Protein 3TIW (pdb70)

B-factor: mean 33.07, std 17.8, range [11.91, 163.48]

InterPro domains:
  IPR003338 CDC48, N-terminal subdomain [PF02359] (25-106)
  IPR003338 CDC48, N-terminal subdomain [SM01073] (25-108)
  IPR003593 AAA+ ATPase domain [SM00382] (237-373)
  IPR003593 AAA+ ATPase domain [SM00382] (510-649)
  IPR003959 ATPase, AAA-type, core [PF00004] (241-370)
  IPR003959 ATPase, AAA-type, core [PF00004] (514-647)
  IPR003960 ATPase, AAA-type, conserved site [PS00674] (341-359)
  IPR003960 ATPase, AAA-type, conserved site [PS00674] (617-635)
  IPR004201 CDC48, domain 2 [PF02933] (126-190)
  IPR004201 CDC48, domain 2 [SM01072] (125-191)
  IPR005938 AAA ATPase, CDC48 family [TIGR01243] (26-763)
  IPR009010 Aspartate decarboxylase-like domain superfamily [SSF50692] (22-105)
  IPR027417 P-loop containing nucleoside triphosphate hydrolase [G3DSA:3.40.50.300] (206-370)
  IPR027417 P-loop containing nucleoside triphosphate hydrolase [G3DSA:3.40.50.300] (464-647)
  IPR027417 P-loop containing nucleoside triphosphate hydrolase [SSF52540] (200-462)
  IPR027417 P-loop containing nucleoside triphosphate hydrolase [SSF52540] (472-761)
  IPR029067 CDC48 domain 2-like superfamily [SSF54585] (107-198)
  IPR041569 AAA ATPase, AAA+ lid domain [PF17862] (393-434)
  IPR041569 AAA ATPase, AAA+ lid domain [PF17862] (669-708)
  IPR050168 AAA ATPase domain-containing protein [PTHR23077] (38-764)

Organism: Homo sapiens (NCBI:txid9606)

Nearest PDB structures (foldseek):
  3tiw-assembly1_A  TM=1.006E+00  e=3.315E-35  Homo sapiens
  8kg2-assembly1_D  TM=9.849E-01  e=6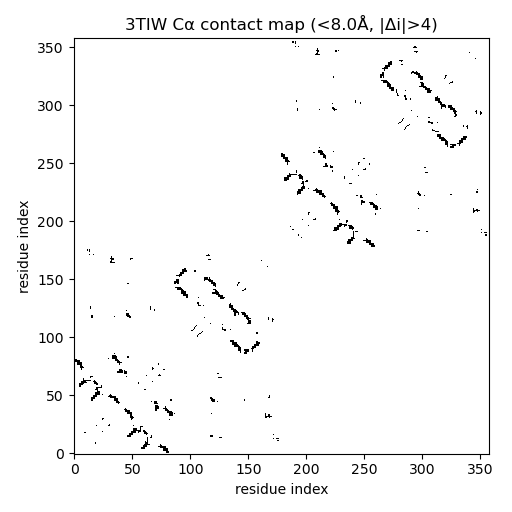.626E-31  Homo sapiens
  8hrz-assembly1_L  TM=9.846E-01  e=3.194E-30  Homo sapiens
  8fct-assembly1_F  TM=9.786E-01  e=3.097E-29  Homo sapiens
  7r7t-assembly1_D  TM=9.667E-01  e=1.053E-28  Homo sapiens

Secondary structure (DSSP, 8-state):
---EEEEEE-SS--TTEEEE-HHHHHHHT--TT-EEEEE-STT-EEEEEEEE-TTS-TTEEEE-HHHHHHTT--TT-EEEEEE-TTPEEPSEEEEEE------HIIIIIHHHHTTT--EEETT-EEEEE-SSSEEEEEEEEEESSSEEE--TTPEEE---/--EEEEE--S---TTEEEE-HHHHHHHT--TT-EEEEE-STT-EEEEEEEE-TTS-TTEEE--HHHHHHTT--TT-EEEEEE-TT--B-SEEEEEE-TT----IIIIIIHHHHTTT-EEEETT-EEEEEETTEEEEEEEEEEESSSEEEE-TTPEEEES--/---HHHHHHHHHHHHHT-/---HHHHHHHHHHHHHTT-

Foldseek 3Di:
DFAKAFEDAAPDQQQAEKEAAVVLCVVQVHDFQFWKWKAAPPRFIWIHTYDYDNVHDRRHMHHHPQVCVRRVHDGGDMMGIHTDRPAAAWQEWEKEWPPVDDDCCVWWVCVSQPQVQGKGFQQRWDWTDGDPRITIMHTHPTVVPGMHTHHPNYHYDYDD/DDDVVVVVVVVVVVVVVD/DAKAFEDADPDQQQAEKEAAPVLCVVQVHDFQFWKWKAAPPRFIWIHTYDYDNVHDHRHMHHHPQNCVSRVHDGGGMMHIHTDPVAEAWQEWEKEWDPVFDDDCCVWWVCVSQPQVQGKGFQQRWDWTDGDPTIIIMHTHPIVVPGMHGHDPNYYYHYDDD/DDDPVVVVVVVVVVVVVPD

Sequence (358 aa):
RPNRLIVDEEAINEDNSVVSLSQPKMDELQLFRGDTVLLKGKKRREAVCIVLSDDDTCSDEKIRMNRVVRNNLRVRLGDVVISIQPCPDVKYGKRIHVLPIDDTGNLFEVYLKPYFLEAYRPIRKGDIFLVRGGMRAVEFKVVETDPSPYCIVAPDTVIHCCEGVTLRRRMLAAAAERRRLQKPNRLIVDEEAINEDNSVVSLSQPKMDELQLFRGDTVLLKGKKRREAVCIVLSDDDTCSDEKKIRMNRVVRNNLRVRLGDVISIQPCPDVKYGKRIHVLPIDDTTGNLFEVYLKPYFLEAYRPIRKGDIFLVRGGMRAVEFKVVETDPSPYCIVAPDTVIHCEGEVTLRRRMLAAAAERRLQKQ

GO terms:
  GO:0036503 ERAD pathway (P, IDA)
  GO:0005789 endoplasmic reticulum membrane (C, IDA)
  GO:0043161 proteasome-mediated ubiquitin-dependent protein catabolic process (P, IDA)
  GO:0016887 ATP hydrolysis activity (F, IDA)
  GO:0036435 K48-linked polyubiquitin modification-dependent protein binding (F, IDA)
  GO:0140455 cytoplasm protein quality control (P, IDA)
  GO:1901224 positive regulation of non-canonical NF-kappaB signal transduction (P, IDA)
  GO:0120186 negative regulation of protein localization to chromatin (P, IDA)
  GO:0140036 ubiquitin-modified protein reader activity (F, IDA)
  GO:0019079 viral genome replication (P, IMP)
  GO:0048471 perinuclear region of cytoplasm (C, IDA)
  GO:0005783 endoplasmic reticulum (C, IDA)
  GO:0035800 deubiquitinase activator activity (F, IDA)
  GO:0036513 Derlin-1 retrotranslocation complex (C, IDA)
  GO:1903006 positive regulation of protein K63-linked deubiquitination (P, IDA)
  GO:0005829 cytosol (C, TAS)
  GO:0034098 VCP-NPL4-UFD1 AAA ATPase complex (C, TAS)
  GO:0036503 ERAD pathway (P, IMP)
  GO:0010918 positive regulation of mitochondrial membrane potential (P, IMP)
  GO:1903715 regulation of aerobic respiration (P, IMP)

Solvent-accessible surface area: 19552 Å² total; per-residue (Å²): 138,85,69,145,2,53,1,26,94,16,149,46,109,13,21,6,6,0,14,0,4,75,77,30,2,91,118,25,140,5,110,84,0,34,11,0,18,0,80,25,95,162,167,44,45,5,4,4,2,0,9,50,23,142,91,10,53,69,98,62,0,45,0,1,157,22,4,19,83,8,0,76,9,193,84,49,35,64,3,14,3,71,77,5,116,82,4,114,94,2,135,102,0,27,0,48,39,56,147,162,181,61,78,49,80,92,59,12,0,93,74,28,13,111,89,6,34,15,6,8,53,86,16,15,64,8,53,4,172,23,46,205,170,37,25,72,0,76,0,48,46,3,53,31,73,44,38,0,0,4,8,81,110,17,92,36,87,19,116,98,200,133,91,68,50,124,62,4,0,35,1,1,54,134,66,92,138,210,146,57,130,3,52,1,33,93,13,134,20,91,13,21,5,8,0,12,0,4,86,76,26,2,94,111,24,149,4,114,53,1,34,6,0,17,0,81,23,95,154,227,57,42,5,6,3,0,0,12,57,26,147,79,8,56,67,101,75,0,45,0,1,160,20,3,21,82,9,0,97,9,188,87,42,36,58,0,7,4,76,81,6,110,79,2,119,101,7,120,144,4,48,0,57,30,40,144,132,59,92,52,46,21,77,101,48,0,0,84,78,24,11,110,91,5,28,17,5,8,52,85,17,14,53,8,46,6,178,21,55,192,142,38,10,56,0,89,1,42,79,6,45,28,72,42,33,0,0,4,9,79,132,18,97,33,97,22,73,49,163,204,84,90,70,44,120,65,0,0,32,3,0,50,127,50,71,98,170,132

Structure (mmCIF, N/CA/C/O backbone):
data_3TIW
#
_entry.id   3TIW
#
_cell.length_a   70.240
_cell.length_b   70.240
_cell.length_c   74.820
_cell.angle_alpha   90.000
_cell.angle_beta   90.000
_cell.angle_gamma   120.000
#
_symmetry.space_group_name_H-M   'P 32'
#
loop_
_entity.id
_entity.type
_entity.pdbx_description
1 polymer 'Transitional endoplasmic reticulum ATPase'
2 polymer 'E3 ubiquitin-protein ligase AMFR'
3 non-polymer 'CHLORIDE ION'
4 water water
#
loop_
_atom_site.group_PDB
_atom_site.id
_atom_site.type_symbol
_atom_site.label_atom_id
_atom_site.label_alt_id
_atom_site.label_comp_id
_atom_site.label_asym_id
_atom_site.label_entity_id
_atom_site.label_seq_id
_atom_site.pdbx_PDB_ins_code
_atom_site.Cartn_x
_atom_site.Cartn_y
_atom_site.Cartn_z
_atom_site.occupancy
_atom_site.B_iso_or_equiv
_atom_site.auth_seq_id
_atom_site.auth_comp_id
_atom_site.auth_asym_id
_atom_site.auth_atom_id
_atom_site.pdbx_PDB_model_num
ATOM 1 N N . ARG A 1 22 ? 15.729 -31.450 -0.534 1.00 77.29 22 ARG A N 1
ATOM 2 C CA . ARG A 1 22 ? 16.533 -30.364 0.025 1.00 85.79 22 ARG A CA 1
ATOM 3 C C . ARG A 1 22 ? 16.625 -29.174 -0.943 1.00 88.05 22 ARG A C 1
ATOM 4 O O . ARG A 1 22 ? 16.286 -29.305 -2.123 1.00 83.69 22 ARG A O 1
ATOM 6 N N . PRO A 1 23 ? 17.083 -28.008 -0.447 1.00 86.27 23 PRO A N 1
ATOM 7 C CA . PRO A 1 23 ? 17.135 -26.794 -1.272 1.00 80.92 23 PRO A CA 1
ATOM 8 C C . PRO A 1 23 ? 18.141 -26.945 -2.401 1.00 69.87 23 PRO A C 1
ATOM 9 O O . PRO A 1 23 ? 18.934 -27.881 -2.373 1.00 75.07 23 PRO A O 1
ATOM 13 N N . ASN A 1 24 ? 18.119 -26.041 -3.373 1.00 46.51 24 ASN A N 1
ATOM 14 C CA . ASN A 1 24 ? 19.069 -26.115 -4.473 1.00 33.11 24 ASN A CA 1
ATOM 15 C C . ASN A 1 24 ? 20.281 -25.228 -4.260 1.00 27.16 24 ASN A C 1
ATOM 16 O O . ASN A 1 24 ? 20.153 -24.011 -4.168 1.00 33.65 24 ASN A O 1
ATOM 21 N N . ARG A 1 25 ? 21.462 -25.836 -4.207 1.00 22.85 25 ARG A N 1
ATOM 22 C CA . ARG A 1 25 ? 22.648 -25.122 -3.733 1.00 24.17 25 ARG A CA 1
ATOM 23 C C . ARG A 1 25 ? 23.764 -24.939 -4.761 1.00 22.72 25 ARG A C 1
ATOM 24 O O . ARG A 1 25 ? 23.997 -25.803 -5.604 1.00 21.77 25 ARG A O 1
ATOM 32 N N . LEU A 1 26 ? 24.434 -23.789 -4.675 1.00 23.21 26 LEU A N 1
ATOM 33 C CA . LEU A 1 26 ? 25.465 -23.381 -5.627 1.00 23.73 26 LEU A CA 1
ATOM 34 C C . LEU A 1 26 ? 26.617 -22.679 -4.919 1.00 19.19 26 LEU A C 1
ATOM 35 O O . LEU A 1 26 ? 26.449 -22.154 -3.825 1.00 20.63 26 LEU A O 1
ATOM 40 N N . ILE A 1 27 ? 27.790 -22.690 -5.543 1.00 19.05 27 ILE A N 1
ATOM 41 C CA . ILE A 1 27 ? 28.983 -22.061 -4.972 1.00 23.83 27 ILE A CA 1
ATOM 42 C C . ILE A 1 27 ? 29.113 -20.629 -5.469 1.00 16.24 27 ILE A C 1
ATOM 43 O O . ILE A 1 27 ? 29.073 -20.381 -6.668 1.00 17.87 27 ILE A O 1
ATOM 48 N N . VAL A 1 28 ? 29.265 -19.695 -4.542 1.00 17.57 28 VAL A N 1
ATOM 49 C CA . VAL A 1 28 ? 29.418 -18.281 -4.878 1.00 17.25 28 VAL A CA 1
ATOM 50 C C . VAL A 1 28 ? 30.681 -18.026 -5.692 1.00 21.93 28 VAL A C 1
ATOM 51 O O . VAL A 1 28 ? 31.788 -18.344 -5.259 1.00 22.75 28 VAL A O 1
ATOM 55 N N . ASP A 1 29 ? 30.508 -17.452 -6.874 1.00 19.42 29 ASP A N 1
ATOM 56 C CA . ASP A 1 29 ? 31.629 -17.081 -7.720 1.00 21.78 29 ASP A CA 1
ATOM 57 C C . ASP A 1 29 ? 31.536 -15.588 -8.002 1.00 18.25 29 ASP A C 1
ATOM 58 O O . ASP A 1 29 ? 30.516 -14.954 -7.748 1.00 19.25 29 ASP A O 1
ATOM 63 N N . GLU A 1 30 ? 32.614 -15.032 -8.530 1.00 22.22 30 GLU A N 1
ATOM 64 C CA A GLU A 1 30 ? 32.701 -13.603 -8.806 0.56 22.12 30 GLU A CA 1
ATOM 65 C CA B GLU A 1 30 ? 32.684 -13.600 -8.802 0.44 21.98 30 GLU A CA 1
ATOM 66 C C . GLU A 1 30 ? 32.000 -13.244 -10.121 1.00 23.07 30 GLU A C 1
ATOM 67 O O . GLU A 1 30 ? 32.030 -14.014 -11.078 1.00 28.70 30 GLU A O 1
ATOM 78 N N . ALA A 1 31 ? 31.364 -12.078 -10.167 1.00 28.69 31 ALA A N 1
ATOM 79 C CA . ALA A 1 31 ? 30.725 -11.616 -11.393 1.00 22.13 31 ALA A CA 1
ATOM 80 C C . ALA A 1 31 ? 31.680 -10.745 -12.188 1.00 26.02 31 ALA A C 1
ATOM 81 O O . ALA A 1 31 ? 32.436 -9.957 -11.626 1.00 31.41 31 ALA A O 1
ATOM 83 N N . ILE A 1 32 ? 31.650 -10.897 -13.505 1.00 26.97 32 ILE A N 1
ATOM 84 C CA . ILE A 1 32 ? 32.399 -10.021 -14.392 1.00 24.13 32 ILE A CA 1
ATOM 85 C C . ILE A 1 32 ? 31.453 -8.950 -14.940 1.00 26.84 32 ILE A C 1
ATOM 86 O O . ILE A 1 32 ? 31.868 -7.844 -15.259 1.00 38.34 32 ILE A O 1
ATOM 91 N N . ASN A 1 33 ? 30.173 -9.295 -15.026 1.00 28.97 33 ASN A N 1
ATOM 92 C CA . ASN A 1 33 ? 29.103 -8.318 -15.186 1.00 30.22 33 ASN A CA 1
ATOM 93 C C . ASN A 1 33 ? 28.742 -7.734 -13.824 1.00 28.00 33 ASN A C 1
ATOM 94 O O . ASN A 1 33 ? 28.329 -8.456 -12.913 1.00 30.42 33 ASN A O 1
ATOM 99 N N . GLU A 1 34 ? 28.902 -6.425 -13.680 1.00 27.30 34 GLU A N 1
ATOM 100 C CA . GLU A 1 34 ? 28.668 -5.776 -12.397 1.00 36.89 34 GLU A CA 1
ATOM 101 C C . GLU A 1 34 ? 27.276 -5.150 -12.265 1.00 41.61 34 GLU A C 1
ATOM 102 O O . GLU A 1 34 ? 27.143 -3.985 -11.882 1.00 50.65 34 GLU A O 1
ATOM 108 N N . ASP A 1 35 ? 26.243 -5.935 -12.567 1.00 30.55 35 ASP A N 1
ATOM 109 C CA . ASP A 1 35 ? 24.860 -5.489 -12.406 1.00 18.50 35 ASP A CA 1
ATOM 110 C C . ASP A 1 35 ? 24.334 -5.943 -11.053 1.00 17.66 35 ASP A C 1
ATOM 111 O O . ASP A 1 35 ? 24.403 -7.132 -10.721 1.00 17.47 35 ASP A O 1
ATOM 116 N N . ASN A 1 36 ? 23.799 -5.006 -10.275 1.00 18.03 36 ASN A N 1
ATOM 117 C CA . ASN A 1 36 ? 23.314 -5.318 -8.932 1.00 18.88 36 ASN A CA 1
ATOM 118 C C . ASN A 1 36 ? 22.151 -6.314 -8.906 1.00 23.39 36 ASN A C 1
ATOM 119 O O . ASN A 1 36 ? 21.957 -7.035 -7.925 1.00 20.81 36 ASN A O 1
ATOM 124 N N . SER A 1 37 ? 21.387 -6.347 -9.993 1.00 18.88 37 SER A N 1
ATOM 125 C CA . SER A 1 37 ? 20.123 -7.067 -10.038 1.00 19.82 37 SER A CA 1
ATOM 126 C C . SER A 1 37 ? 20.192 -8.480 -10.633 1.00 16.26 37 SER A C 1
ATOM 127 O O . SER A 1 37 ? 19.196 -9.200 -10.640 1.00 26.17 37 SER A O 1
ATOM 130 N N . VAL A 1 38 ? 21.358 -8.872 -11.123 1.00 16.11 38 VAL A N 1
ATOM 131 C CA . VAL A 1 38 ? 21.482 -10.109 -11.860 1.00 15.02 38 VAL A CA 1
ATOM 132 C C . VAL A 1 38 ? 22.414 -11.110 -11.188 1.00 17.76 38 VAL A C 1
ATOM 133 O O . VAL A 1 38 ? 23.456 -10.734 -10.651 1.00 19.95 38 VAL A O 1
ATOM 137 N N . VAL A 1 39 ? 22.018 -12.380 -11.218 1.00 19.39 39 VAL A N 1
ATOM 138 C CA . VAL A 1 39 ? 22.932 -13.479 -10.947 1.00 15.54 39 VAL A CA 1
ATOM 139 C C . VAL A 1 39 ? 23.012 -14.371 -12.191 1.00 15.43 39 VAL A C 1
ATOM 140 O O . VAL A 1 39 ? 22.060 -14.452 -12.965 1.00 15.69 39 VAL A O 1
ATOM 144 N N . SER A 1 40 ? 24.157 -15.007 -12.405 1.00 16.50 40 SER A N 1
ATOM 145 C CA . SER A 1 40 ? 24.345 -15.831 -13.593 1.00 16.38 40 SER A CA 1
ATOM 146 C C . SER A 1 40 ? 24.547 -17.284 -13.218 1.00 15.50 40 SER A C 1
ATOM 147 O O . SER A 1 40 ? 25.241 -17.594 -12.249 1.00 19.44 40 SER A O 1
ATOM 150 N N . LEU A 1 41 ? 23.922 -18.169 -13.989 1.00 20.79 41 LEU A N 1
ATOM 151 C CA . LEU A 1 41 ? 24.132 -19.602 -13.866 1.00 18.53 41 LEU A CA 1
ATOM 152 C C . LEU A 1 41 ? 24.522 -20.149 -15.225 1.00 19.76 41 LEU A C 1
ATOM 153 O O . LEU A 1 41 ? 24.370 -19.478 -16.241 1.00 19.80 41 LEU A O 1
ATOM 158 N N . SER A 1 42 ? 25.000 -21.386 -15.242 1.00 22.09 42 SER A N 1
ATOM 159 C CA . SER A 1 42 ? 25.253 -22.080 -16.493 1.00 23.12 42 SER A CA 1
ATOM 160 C C . SER A 1 42 ? 23.920 -22.509 -17.080 1.00 25.13 42 SER A C 1
ATOM 161 O O . SER A 1 42 ? 22.992 -22.826 -16.344 1.00 21.36 42 SER A O 1
ATOM 164 N N . GLN A 1 43 ? 23.813 -22.527 -18.403 1.00 27.35 43 GLN A N 1
ATOM 165 C CA . GLN A 1 43 ? 22.562 -22.947 -19.013 1.00 24.81 43 GLN A CA 1
ATOM 166 C C . GLN A 1 43 ? 22.173 -24.369 -18.592 1.00 26.63 43 GLN A C 1
ATOM 167 O O . GLN A 1 43 ? 21.000 -24.630 -18.336 1.00 26.68 43 GLN A O 1
ATOM 173 N N . PRO A 1 44 ? 23.151 -25.298 -18.525 1.00 35.35 44 PRO A N 1
ATOM 174 C CA . PRO A 1 44 ? 22.826 -26.643 -18.029 1.00 33.45 44 PRO A CA 1
ATOM 175 C C . PRO A 1 44 ? 22.198 -26.631 -16.632 1.00 27.68 44 PRO A C 1
ATOM 176 O O . PRO A 1 44 ? 21.229 -27.347 -16.405 1.00 24.54 44 PRO A O 1
ATOM 180 N N . LYS A 1 45 ? 22.729 -25.826 -15.718 1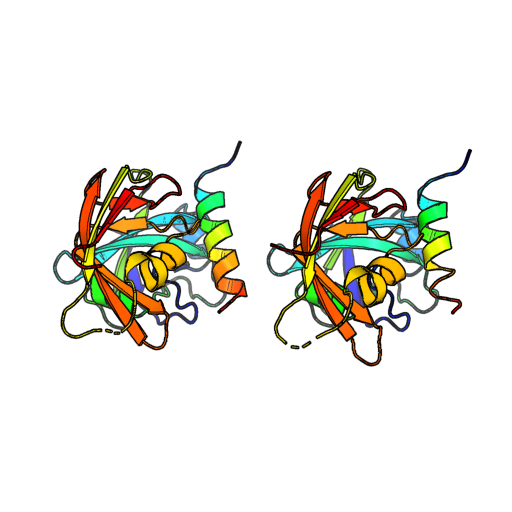.00 26.31 45 LYS A N 1
ATOM 181 C CA . LYS A 1 45 ? 22.152 -25.727 -14.378 1.00 25.88 45 LYS A CA 1
ATOM 182 C C . LYS A 1 45 ? 20.753 -25.107 -14.405 1.00 25.99 45 LYS A C 1
ATOM 183 O O . LYS A 1 45 ? 19.887 -25.479 -13.619 1.00 23.78 45 LYS A O 1
ATOM 189 N N . MET A 1 46 ? 20.534 -24.168 -15.317 1.00 22.96 46 MET A N 1
ATOM 190 C CA . MET A 1 46 ? 19.224 -23.550 -15.448 1.00 22.29 46 MET A CA 1
ATOM 191 C C . MET A 1 46 ? 18.209 -24.572 -15.922 1.00 22.41 46 MET A C 1
ATOM 192 O O . MET A 1 46 ? 17.126 -24.666 -15.368 1.00 26.33 46 MET A O 1
ATOM 197 N N . ASP A 1 47 ? 18.580 -25.350 -16.932 1.00 26.18 47 ASP A N 1
ATOM 198 C CA . ASP A 1 47 ? 17.735 -26.429 -17.429 1.00 26.17 47 ASP A CA 1
ATOM 199 C C . ASP A 1 47 ? 17.313 -27.325 -16.275 1.00 23.38 47 ASP A C 1
ATOM 200 O O . ASP A 1 47 ? 16.128 -27.592 -16.066 1.00 23.58 47 ASP A O 1
ATOM 205 N N . GLU A 1 48 ? 18.305 -27.786 -15.527 1.00 29.48 48 GLU A N 1
ATOM 206 C CA . GLU A 1 48 ? 18.079 -28.680 -14.405 1.00 34.19 48 GLU A CA 1
ATOM 207 C C . GLU A 1 48 ? 17.105 -28.076 -13.418 1.00 31.00 48 GLU A C 1
ATOM 208 O O . GLU A 1 48 ? 16.204 -28.750 -12.945 1.00 31.99 48 GLU A O 1
ATOM 214 N N . LEU A 1 49 ? 17.299 -26.802 -13.106 1.00 28.03 49 LEU A N 1
ATOM 215 C CA . LEU A 1 49 ? 16.503 -26.138 -12.086 1.00 20.87 49 LEU A CA 1
ATOM 216 C C . LEU A 1 49 ? 15.215 -25.586 -12.657 1.00 21.81 49 LEU A C 1
ATOM 217 O O . LEU A 1 49 ? 14.396 -25.031 -11.930 1.00 25.59 49 LEU A O 1
ATOM 222 N N . GLN A 1 50 ? 15.044 -25.735 -13.963 1.00 29.87 50 GLN A N 1
ATOM 223 C CA . GLN A 1 50 ? 13.868 -25.209 -14.638 1.00 36.27 50 GLN A CA 1
ATOM 224 C C . GLN A 1 50 ? 13.708 -23.723 -14.382 1.00 29.36 50 GLN A C 1
ATOM 225 O O . GLN A 1 50 ? 12.618 -23.252 -14.048 1.00 28.05 50 GLN A O 1
ATOM 231 N N . LEU A 1 51 ? 14.817 -23.001 -14.516 1.00 27.59 51 LEU A N 1
ATOM 232 C CA . LEU A 1 51 ? 14.831 -21.549 -14.455 1.00 20.27 51 LEU A CA 1
ATOM 233 C C . LEU A 1 51 ? 15.012 -21.044 -15.864 1.00 22.24 51 LEU A C 1
ATOM 234 O O . LEU A 1 51 ? 15.656 -21.703 -16.673 1.00 22.89 51 LEU A O 1
ATOM 239 N N . PHE A 1 52 ? 14.437 -19.884 -16.165 1.00 30.77 52 PHE A N 1
ATOM 240 C CA . PHE A 1 52 ? 14.537 -19.312 -17.504 1.00 27.87 52 PHE A CA 1
ATOM 241 C C . PHE A 1 52 ? 14.971 -17.849 -17.474 1.00 20.79 52 PHE A C 1
ATOM 242 O O . PHE A 1 52 ? 14.829 -17.169 -16.458 1.00 16.33 52 PHE A O 1
ATOM 250 N N . ARG A 1 53 ? 15.494 -17.368 -18.595 1.00 19.10 53 ARG A N 1
ATOM 251 C CA . ARG A 1 53 ? 16.033 -16.016 -18.633 1.00 28.96 53 ARG A CA 1
ATOM 252 C C . ARG A 1 53 ? 15.013 -15.001 -18.144 1.00 20.53 53 ARG A C 1
ATOM 253 O O . ARG A 1 53 ? 13.887 -14.953 -18.633 1.00 22.82 53 ARG A O 1
ATOM 261 N N . GLY A 1 54 ? 15.416 -14.217 -17.149 1.00 18.36 54 GLY A N 1
ATOM 262 C CA . GLY A 1 54 ? 14.582 -13.166 -16.602 1.00 20.87 54 GLY A CA 1
ATOM 263 C C . GLY A 1 54 ? 13.788 -13.566 -15.377 1.00 12.64 54 GLY A C 1
ATOM 264 O O . GLY A 1 54 ? 13.175 -12.724 -14.742 1.00 18.13 54 GLY A O 1
ATOM 265 N N . ASP A 1 55 ? 13.787 -14.856 -15.059 1.00 18.17 55 ASP A N 1
ATOM 266 C CA . ASP A 1 55 ? 13.061 -15.354 -13.898 1.00 19.33 55 ASP A CA 1
ATOM 267 C C . ASP A 1 55 ? 13.576 -14.680 -12.643 1.00 13.28 55 ASP A C 1
ATOM 268 O O . ASP A 1 55 ? 14.783 -14.533 -12.460 1.00 15.54 55 ASP A O 1
ATOM 273 N N . THR A 1 56 ? 12.673 -14.271 -11.765 1.00 18.26 56 THR A N 1
ATOM 274 C CA . THR A 1 56 ? 13.096 -13.779 -10.467 1.00 18.30 56 THR A CA 1
ATOM 275 C C . THR A 1 56 ? 13.359 -14.979 -9.575 1.00 15.78 56 THR A C 1
ATOM 276 O O . THR A 1 56 ? 12.599 -15.952 -9.582 1.00 17.94 56 THR A O 1
ATOM 280 N N . VAL A 1 57 ? 14.457 -14.915 -8.832 1.00 19.88 57 VAL A N 1
ATOM 281 C CA . VAL A 1 57 ? 14.850 -15.989 -7.934 1.00 20.96 57 VAL A CA 1
ATOM 282 C C . VAL A 1 57 ? 15.093 -15.438 -6.534 1.00 18.28 57 VAL A C 1
ATOM 283 O O . VAL A 1 57 ? 15.515 -14.295 -6.364 1.00 15.51 57 VAL A O 1
ATOM 287 N N . LEU A 1 58 ? 14.796 -16.257 -5.536 1.00 21.18 58 LEU A N 1
ATOM 288 C CA . LEU A 1 58 ? 15.056 -15.923 -4.151 1.00 20.99 58 LEU A CA 1
ATOM 289 C C . LEU A 1 58 ? 16.333 -16.636 -3.729 1.00 23.93 58 LEU A C 1
ATOM 290 O O . LEU A 1 58 ? 16.435 -17.863 -3.797 1.00 23.62 58 LEU A O 1
ATOM 295 N N . LEU A 1 59 ? 17.315 -15.862 -3.303 1.00 19.60 59 LEU A N 1
ATOM 296 C CA . LEU A 1 59 ? 18.579 -16.424 -2.888 1.00 16.62 59 LEU A CA 1
ATOM 297 C C . LEU A 1 59 ? 18.639 -16.372 -1.387 1.00 15.71 59 LEU A C 1
ATOM 298 O O . LEU A 1 59 ? 18.192 -15.404 -0.786 1.00 18.43 59 LEU A O 1
ATOM 303 N N . LYS A 1 60 ? 19.185 -17.418 -0.780 1.00 25.08 60 LYS A N 1
ATOM 304 C CA . LYS A 1 60 ? 19.353 -17.447 0.670 1.00 25.45 60 LYS A CA 1
ATOM 305 C C . LYS A 1 60 ? 20.809 -17.619 1.070 1.00 18.74 60 LYS A C 1
ATOM 306 O O . LYS A 1 60 ? 21.496 -18.524 0.602 1.00 19.13 60 LYS A O 1
ATOM 312 N N . GLY A 1 61 ? 21.281 -16.717 1.916 1.00 21.25 61 GLY A N 1
ATOM 313 C CA . GLY A 1 61 ? 22.655 -16.751 2.370 1.00 20.19 61 GLY A CA 1
ATOM 314 C C . GLY A 1 61 ? 22.768 -17.068 3.847 1.00 27.90 61 GLY A C 1
ATOM 315 O O . GLY A 1 61 ? 22.088 -17.961 4.357 1.00 26.69 61 GLY A O 1
ATOM 316 N N . LYS A 1 62 ? 23.635 -16.330 4.533 1.00 22.80 62 LYS A N 1
ATOM 317 C CA . LYS A 1 62 ? 23.886 -16.539 5.953 1.00 31.61 62 LYS A CA 1
ATOM 318 C C . LYS A 1 62 ? 23.138 -15.495 6.772 1.00 34.67 62 LYS A C 1
ATOM 319 O O . LYS A 1 62 ? 22.747 -14.455 6.246 1.00 34.00 62 LYS A O 1
ATOM 325 N N . LYS A 1 63 ? 22.942 -15.772 8.058 1.00 39.08 63 LYS A N 1
ATOM 326 C CA . LYS A 1 63 ? 22.292 -14.822 8.956 1.00 40.24 63 LYS A CA 1
ATOM 327 C C . LYS A 1 63 ? 20.864 -14.541 8.512 1.00 40.30 63 LYS A C 1
ATOM 328 O O . LYS A 1 63 ? 20.384 -13.405 8.585 1.00 40.00 63 LYS A O 1
ATOM 334 N N . ARG A 1 64 ? 20.200 -15.597 8.050 1.00 38.18 64 ARG A N 1
ATOM 335 C CA . ARG A 1 64 ? 18.833 -15.526 7.542 1.00 35.80 64 ARG A CA 1
ATOM 336 C C . ARG A 1 64 ? 18.618 -14.373 6.552 1.00 35.23 64 ARG A C 1
ATOM 337 O O . ARG A 1 64 ? 17.530 -13.815 6.454 1.00 39.56 64 ARG A O 1
ATOM 345 N N . ARG A 1 65 ? 19.671 -14.039 5.813 1.00 29.89 65 ARG A N 1
ATOM 346 C CA . ARG A 1 65 ? 19.598 -13.012 4.785 1.00 24.05 65 ARG A CA 1
ATOM 347 C C . ARG A 1 65 ? 19.051 -13.595 3.495 1.00 21.97 65 ARG A C 1
ATOM 348 O O . ARG A 1 65 ? 19.314 -14.753 3.172 1.00 23.19 65 ARG A O 1
ATOM 356 N N . GLU A 1 66 ? 18.290 -12.782 2.768 1.00 27.13 66 GLU A N 1
ATOM 357 C CA . GLU A 1 66 ? 17.729 -13.162 1.477 1.00 24.47 66 GLU A CA 1
ATOM 358 C C . GLU A 1 66 ? 18.016 -12.070 0.465 1.00 20.90 66 GLU A C 1
ATOM 359 O O . GLU A 1 66 ? 18.223 -10.916 0.825 1.00 24.50 66 GLU A O 1
ATOM 365 N N . ALA A 1 67 ? 18.011 -12.435 -0.806 1.00 22.12 67 ALA A N 1
ATOM 366 C CA . ALA A 1 67 ? 18.115 -11.458 -1.882 1.00 17.45 67 ALA A CA 1
ATOM 367 C C . ALA A 1 67 ? 17.221 -11.915 -3.011 1.00 16.90 67 ALA A C 1
ATOM 368 O O . ALA A 1 67 ? 16.990 -13.107 -3.171 1.00 22.69 67 ALA A O 1
ATOM 370 N N . VAL A 1 68 ? 16.698 -10.971 -3.785 1.00 20.42 68 VAL A N 1
ATOM 371 C CA . VAL A 1 68 ? 15.901 -11.315 -4.954 1.00 15.74 68 VAL A CA 1
ATOM 372 C C . VAL A 1 68 ? 16.540 -10.749 -6.210 1.00 16.82 68 VAL A C 1
ATOM 373 O O . VAL A 1 68 ? 16.781 -9.548 -6.302 1.00 18.50 68 VAL A O 1
ATOM 377 N N . CYS A 1 69 ? 16.823 -11.620 -7.170 1.00 19.55 69 CYS A N 1
ATOM 378 C CA . CYS A 1 69 ? 17.510 -11.209 -8.384 1.00 23.20 69 CYS A CA 1
ATOM 379 C C . CYS A 1 69 ? 16.890 -11.833 -9.620 1.00 15.98 69 CYS A C 1
ATOM 380 O O . CYS A 1 69 ? 16.088 -12.752 -9.536 1.00 19.67 69 CYS A O 1
ATOM 383 N N . ILE A 1 70 ? 17.289 -11.311 -10.769 1.00 18.36 70 ILE A N 1
ATOM 384 C CA . ILE A 1 70 ? 16.947 -11.875 -12.055 1.00 19.81 70 ILE A CA 1
ATOM 385 C C . ILE A 1 70 ? 18.025 -12.899 -12.364 1.00 17.99 70 ILE A C 1
ATOM 386 O O . ILE A 1 70 ? 19.185 -12.694 -12.014 1.00 15.73 70 ILE A O 1
ATOM 391 N N . VAL A 1 71 ? 17.655 -14.007 -12.997 1.00 16.37 71 VAL A N 1
ATOM 392 C CA . VAL A 1 71 ? 18.648 -14.990 -13.395 1.00 17.83 71 VAL A CA 1
ATOM 393 C C . VAL A 1 71 ? 18.941 -14.919 -14.903 1.00 17.88 71 VAL A C 1
ATOM 394 O O . VAL A 1 71 ? 18.030 -14.793 -15.716 1.00 14.25 71 VAL A O 1
ATOM 398 N N . LEU A 1 72 ? 20.223 -14.946 -15.266 1.00 20.54 72 LEU A N 1
ATOM 399 C CA . LEU A 1 72 ? 20.620 -15.066 -16.674 1.00 18.34 72 LEU A CA 1
ATOM 400 C C . LEU A 1 72 ? 21.660 -16.167 -16.877 1.00 15.92 72 LEU A C 1
ATOM 401 O O . LEU A 1 72 ? 22.471 -16.439 -16.004 1.00 16.68 72 LEU A O 1
ATOM 406 N N . SER A 1 73 ? 21.632 -16.799 -18.042 1.00 19.80 73 SER A N 1
ATOM 407 C CA . SER A 1 73 ? 22.627 -17.815 -18.357 1.00 15.99 73 SER A CA 1
ATOM 408 C C . SER A 1 73 ? 23.963 -17.157 -18.623 1.00 21.58 73 SER A C 1
ATOM 409 O O . SER A 1 73 ? 24.039 -15.987 -19.003 1.00 23.13 73 SER A O 1
ATOM 412 N N . ASP A 1 74 ? 25.017 -17.928 -18.424 1.00 21.68 74 ASP A N 1
ATOM 413 C CA . ASP A 1 74 ? 26.371 -17.432 -18.531 1.00 23.37 74 ASP A CA 1
ATOM 414 C C . ASP A 1 74 ? 27.190 -18.636 -18.959 1.00 30.67 74 ASP A C 1
ATOM 415 O O . ASP A 1 74 ? 27.370 -19.568 -18.178 1.00 31.39 74 ASP A O 1
ATOM 420 N N . ASP A 1 75 ? 27.660 -18.646 -20.203 1.00 31.74 75 ASP A N 1
ATOM 421 C CA A ASP A 1 75 ? 28.436 -19.765 -20.727 0.55 32.35 75 ASP A CA 1
ATOM 422 C CA B ASP A 1 75 ? 28.402 -19.801 -20.686 0.45 32.76 75 ASP A CA 1
ATOM 423 C C . ASP A 1 75 ? 29.795 -19.899 -20.055 1.00 32.66 75 ASP A C 1
ATOM 424 O O . ASP A 1 75 ? 30.503 -20.884 -20.253 1.00 30.69 75 ASP A O 1
ATOM 433 N N . THR A 1 76 ? 30.163 -18.898 -19.263 1.00 35.66 76 THR A N 1
ATOM 434 C CA . THR A 1 76 ? 31.434 -18.920 -18.552 1.00 29.93 76 THR A CA 1
ATOM 435 C C . THR A 1 76 ? 31.270 -19.448 -17.135 1.00 26.81 76 THR A C 1
ATOM 436 O O . THR A 1 76 ? 32.226 -19.471 -16.370 1.00 31.33 76 THR A O 1
ATOM 440 N N . CYS A 1 77 ? 30.059 -19.864 -16.779 1.00 26.67 77 CYS A N 1
ATOM 441 C CA . CYS A 1 77 ? 29.773 -20.263 -15.408 1.00 25.08 77 CYS A CA 1
ATOM 442 C C . CYS A 1 77 ? 29.784 -21.784 -15.271 1.00 27.74 77 CYS A C 1
ATOM 443 O O . CYS A 1 77 ? 29.167 -22.489 -16.067 1.00 29.04 77 CYS A O 1
ATOM 446 N N . SER A 1 78 ? 30.499 -22.288 -14.269 1.00 30.06 78 SER A N 1
ATOM 447 C CA . SER A 1 78 ? 30.526 -23.727 -14.022 1.00 25.95 78 SER A CA 1
ATOM 448 C C . SER A 1 78 ? 29.174 -24.129 -13.492 1.00 26.43 78 SER A C 1
ATOM 449 O O . SER A 1 78 ? 28.552 -23.374 -12.743 1.00 25.24 78 SER A O 1
ATOM 452 N N . ASP A 1 79 ? 28.720 -25.314 -13.881 1.00 23.90 79 ASP A N 1
ATOM 453 C CA . ASP A 1 79 ? 27.391 -25.759 -13.514 1.00 22.35 79 ASP A CA 1
ATOM 454 C C . ASP A 1 79 ? 27.100 -25.570 -12.029 1.00 21.95 79 ASP A C 1
ATOM 455 O O . ASP A 1 79 ? 26.000 -25.171 -11.652 1.00 25.01 79 ASP A O 1
ATOM 460 N N . GLU A 1 80 ? 28.098 -25.829 -11.193 1.00 22.50 80 GLU A N 1
ATOM 461 C CA . GLU A 1 80 ? 27.894 -25.840 -9.750 1.00 26.03 80 GLU A CA 1
ATOM 462 C C . GLU A 1 80 ? 28.088 -24.473 -9.101 1.00 27.11 80 GLU A C 1
ATOM 463 O O . GLU A 1 80 ? 27.995 -24.344 -7.886 1.00 24.22 80 GLU A O 1
ATOM 469 N N . LYS A 1 81 ? 28.346 -23.454 -9.912 1.00 24.28 81 LYS A N 1
ATOM 470 C CA . LYS A 1 81 ? 28.638 -22.133 -9.379 1.00 17.13 81 LYS A CA 1
ATOM 471 C C . LYS A 1 81 ? 27.603 -21.084 -9.768 1.00 24.35 81 LYS A C 1
ATOM 472 O O . LYS A 1 81 ? 26.816 -21.278 -10.694 1.00 22.36 81 LYS A O 1
ATOM 478 N N . ILE A 1 82 ? 27.609 -19.973 -9.038 1.00 24.69 82 ILE A N 1
ATOM 479 C CA . ILE A 1 82 ? 26.741 -18.838 -9.338 1.00 21.15 82 ILE A CA 1
ATOM 480 C C . ILE A 1 82 ? 27.558 -17.552 -9.306 1.00 19.51 82 ILE A C 1
ATOM 481 O O . ILE A 1 82 ? 28.246 -17.284 -8.320 1.00 18.18 82 ILE A O 1
ATOM 486 N N . ARG A 1 83 ? 27.493 -16.773 -10.387 1.00 19.86 83 ARG A N 1
ATOM 487 C CA . ARG A 1 83 ? 28.185 -15.484 -10.453 1.00 20.08 83 ARG A CA 1
ATOM 488 C C . ARG A 1 83 ? 27.300 -14.375 -9.908 1.00 18.78 83 ARG A C 1
ATOM 489 O O . ARG A 1 83 ? 26.198 -14.160 -10.407 1.00 19.47 83 ARG A O 1
ATOM 497 N N . MET A 1 84 ? 27.785 -13.683 -8.880 1.00 19.39 84 MET A N 1
ATOM 498 C CA . MET A 1 84 ? 27.066 -12.551 -8.296 1.00 16.97 84 MET A CA 1
ATOM 499 C C . MET A 1 84 ? 28.078 -11.509 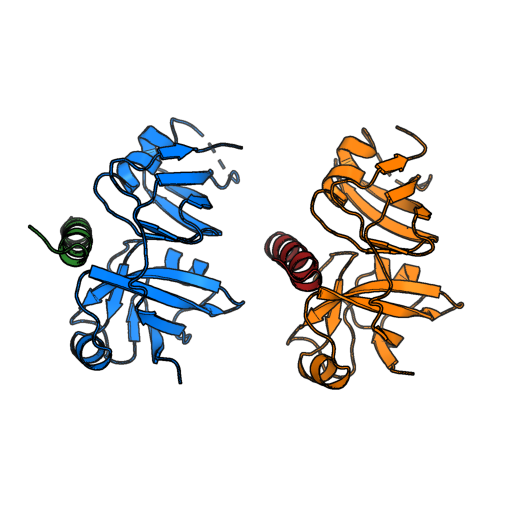-7.855 1.00 20.46 84 MET A C 1
ATOM 500 O O . MET A 1 84 ? 29.189 -11.854 -7.445 1.00 20.72 84 MET A O 1
ATOM 505 N N . ASN A 1 85 ? 27.709 -10.235 -7.953 1.00 21.51 85 ASN A N 1
ATOM 506 C CA . ASN A 1 85 ? 28.636 -9.161 -7.603 1.00 18.95 85 ASN A CA 1
ATOM 507 C C . ASN A 1 85 ? 28.726 -8.922 -6.098 1.00 19.78 85 ASN A C 1
ATOM 508 O O . ASN A 1 85 ? 28.050 -9.591 -5.323 1.00 21.31 85 ASN A O 1
ATOM 513 N N . ARG A 1 86 ? 29.565 -7.982 -5.681 1.00 21.40 86 ARG A N 1
ATOM 514 C CA . ARG A 1 86 ? 29.814 -7.796 -4.253 1.00 18.94 86 ARG A CA 1
ATOM 515 C C . ARG A 1 86 ? 28.605 -7.261 -3.511 1.00 19.39 86 ARG A C 1
ATOM 516 O O . ARG A 1 86 ? 28.421 -7.554 -2.331 1.00 20.60 86 ARG A O 1
ATOM 524 N N . VAL A 1 87 ? 27.795 -6.464 -4.201 1.00 21.85 87 VAL A N 1
ATOM 525 C CA . VAL A 1 87 ? 26.553 -5.964 -3.619 1.00 21.40 87 VAL A CA 1
ATOM 526 C C . VAL A 1 87 ? 25.642 -7.117 -3.188 1.00 19.76 87 VAL A C 1
ATOM 527 O O . VAL A 1 87 ? 25.218 -7.198 -2.036 1.00 20.36 87 VAL A O 1
ATOM 531 N N . VAL A 1 88 ? 25.355 -8.018 -4.117 1.00 18.05 88 VAL A N 1
ATOM 532 C CA . VAL A 1 88 ? 24.575 -9.211 -3.804 1.00 16.75 88 VAL A CA 1
ATOM 533 C C . VAL A 1 88 ? 25.240 -10.072 -2.731 1.00 20.49 88 VAL A C 1
ATOM 534 O O . VAL A 1 88 ? 24.597 -10.467 -1.756 1.00 21.67 88 VAL A O 1
ATOM 538 N N . ARG A 1 89 ? 26.530 -10.354 -2.897 1.00 22.15 89 ARG A N 1
ATOM 539 C CA . ARG A 1 89 ? 27.243 -11.145 -1.906 1.00 19.85 89 ARG A CA 1
ATOM 540 C C . ARG A 1 89 ? 27.104 -10.506 -0.545 1.00 25.21 89 ARG A C 1
ATOM 541 O O . ARG A 1 89 ? 26.799 -11.188 0.426 1.00 26.65 89 ARG A O 1
ATOM 549 N N . ASN A 1 90 ? 27.324 -9.193 -0.480 1.00 21.64 90 ASN A N 1
ATOM 550 C CA . ASN A 1 90 ? 27.234 -8.471 0.782 1.00 22.35 90 ASN A CA 1
ATOM 551 C C . ASN A 1 90 ? 25.861 -8.572 1.410 1.00 24.60 90 ASN A C 1
ATOM 552 O O . ASN A 1 90 ? 25.733 -8.745 2.621 1.00 27.74 90 ASN A O 1
ATOM 557 N N . ASN A 1 91 ? 24.831 -8.467 0.584 1.00 20.23 91 ASN A N 1
ATOM 558 C CA . ASN A 1 91 ? 23.465 -8.586 1.075 1.00 23.76 91 ASN A CA 1
ATOM 559 C C . ASN A 1 91 ? 23.128 -9.952 1.656 1.00 26.60 91 ASN A C 1
ATOM 560 O O . ASN A 1 91 ? 22.312 -10.064 2.569 1.00 27.63 91 ASN A O 1
ATOM 565 N N . LEU A 1 92 ? 23.773 -10.982 1.128 1.00 22.94 92 LEU A N 1
ATOM 566 C CA . LEU A 1 92 ? 23.549 -12.344 1.575 1.00 21.45 92 LEU A CA 1
ATOM 567 C C . LEU A 1 92 ? 24.524 -12.749 2.679 1.00 23.43 92 LEU A C 1
ATOM 568 O O . LEU A 1 92 ? 24.464 -13.870 3.180 1.00 29.34 92 LEU A O 1
ATOM 573 N N . ARG A 1 93 ? 25.414 -11.832 3.053 1.00 21.59 93 ARG A N 1
ATOM 574 C CA . ARG A 1 93 ? 26.485 -12.099 4.015 1.00 25.51 93 ARG A CA 1
ATOM 575 C C . ARG A 1 93 ? 27.321 -13.303 3.611 1.00 31.63 93 ARG A C 1
ATOM 576 O O . ARG A 1 93 ? 27.571 -14.193 4.421 1.00 29.03 93 ARG A O 1
ATOM 584 N N . VAL A 1 94 ? 27.755 -13.335 2.359 1.00 22.82 94 VAL A N 1
ATOM 585 C CA . VAL A 1 94 ? 28.580 -14.431 1.900 1.00 21.81 94 VAL A CA 1
ATOM 586 C C . VAL A 1 94 ? 29.853 -13.940 1.234 1.00 24.71 94 VAL A C 1
ATOM 587 O O . VAL A 1 94 ? 29.951 -12.783 0.819 1.00 24.73 94 VAL A O 1
ATOM 591 N N . ARG A 1 95 ? 30.824 -14.843 1.138 1.00 31.58 95 ARG A N 1
ATOM 592 C CA . ARG A 1 95 ? 32.080 -14.576 0.460 1.00 29.92 95 ARG A CA 1
ATOM 593 C C . ARG A 1 95 ? 32.240 -15.524 -0.719 1.00 25.82 95 ARG A C 1
ATOM 594 O O . ARG A 1 95 ? 31.573 -16.553 -0.792 1.00 21.41 95 ARG A O 1
ATOM 602 N N . LEU A 1 96 ? 33.105 -15.171 -1.654 1.00 21.60 96 LEU A N 1
ATOM 603 C CA . LEU A 1 96 ? 33.426 -16.084 -2.728 1.00 23.48 96 LEU A CA 1
ATOM 604 C C . LEU A 1 96 ? 33.710 -17.467 -2.140 1.00 29.77 96 LEU A C 1
ATOM 605 O O . LEU A 1 96 ? 34.392 -17.580 -1.124 1.00 27.94 96 LEU A O 1
ATOM 610 N N . GLY A 1 97 ? 33.178 -18.514 -2.763 1.00 28.01 97 GLY A N 1
ATOM 611 C CA . GLY A 1 97 ? 33.449 -19.873 -2.326 1.00 19.60 97 GLY A CA 1
ATOM 612 C C . GLY A 1 97 ? 32.445 -20.405 -1.321 1.00 24.45 97 GLY A C 1
ATOM 613 O O . GLY A 1 97 ? 32.417 -21.607 -1.048 1.00 26.25 97 GLY A O 1
ATOM 614 N N . ASP A 1 98 ? 31.622 -19.521 -0.763 1.00 26.84 98 ASP A N 1
ATOM 615 C CA . ASP A 1 98 ? 30.545 -19.952 0.121 1.00 24.78 98 ASP A CA 1
ATOM 616 C C . ASP A 1 98 ? 29.439 -20.619 -0.678 1.00 23.52 98 ASP A C 1
ATOM 617 O O . ASP A 1 98 ? 29.451 -20.581 -1.912 1.00 26.06 98 ASP A O 1
ATOM 622 N N . VAL A 1 99 ? 28.496 -21.236 0.031 1.00 24.81 99 VAL A N 1
ATOM 623 C CA A VAL A 1 99 ? 27.348 -21.857 -0.617 0.62 26.38 99 VAL A CA 1
ATOM 624 C CA B VAL A 1 99 ? 27.345 -21.860 -0.607 0.38 25.91 99 VAL A CA 1
ATOM 625 C C . VAL A 1 99 ? 26.068 -21.110 -0.255 1.00 30.05 99 VAL A C 1
ATOM 626 O O . VAL A 1 99 ? 25.884 -20.681 0.889 1.00 25.55 99 VAL A O 1
ATOM 633 N N . ILE A 1 100 ? 25.195 -20.955 -1.247 1.00 26.20 100 ILE A N 1
ATOM 634 C CA . ILE A 1 100 ? 23.909 -20.299 -1.074 1.00 28.99 100 ILE A CA 1
ATOM 635 C C . ILE A 1 100 ? 22.830 -21.236 -1.611 1.00 22.82 100 ILE A C 1
ATOM 636 O O . ILE A 1 100 ? 23.140 -22.228 -2.259 1.00 24.44 100 ILE A O 1
ATOM 641 N N . SER A 1 101 ? 21.568 -20.953 -1.327 1.00 25.84 101 SER A N 1
ATOM 642 C CA . SER A 1 101 ? 20.497 -21.683 -1.996 1.00 26.24 101 SER A CA 1
ATOM 643 C C . SER A 1 101 ? 19.773 -20.758 -2.970 1.00 21.55 101 SER A C 1
ATOM 644 O O . SER A 1 101 ? 19.742 -19.542 -2.794 1.00 23.15 101 SER A O 1
ATOM 647 N N . ILE A 1 102 ? 19.229 -21.344 -4.021 1.00 22.35 102 ILE A N 1
ATOM 648 C CA . ILE A 1 102 ? 18.467 -20.589 -4.994 1.00 19.70 102 ILE A CA 1
ATOM 649 C C . ILE A 1 102 ? 17.158 -21.321 -5.278 1.00 24.81 102 ILE A C 1
ATOM 650 O O . ILE A 1 102 ? 17.146 -22.539 -5.476 1.00 26.02 102 ILE A O 1
ATOM 655 N N . GLN A 1 103 ? 16.057 -20.577 -5.253 1.00 26.22 103 GLN A N 1
ATOM 656 C CA . GLN A 1 103 ? 14.739 -21.117 -5.572 1.00 23.36 103 GLN A CA 1
ATOM 657 C C . GLN A 1 103 ? 13.951 -20.095 -6.367 1.00 17.32 103 GLN A C 1
ATOM 658 O O . GLN A 1 103 ? 14.194 -18.897 -6.248 1.00 18.60 103 GLN A O 1
ATOM 664 N N . PRO A 1 104 ? 13.002 -20.564 -7.185 1.00 22.98 104 PRO A N 1
ATOM 665 C CA . PRO A 1 104 ? 12.191 -19.637 -7.971 1.00 27.16 104 PRO A CA 1
ATOM 666 C C . PRO A 1 104 ? 11.399 -18.723 -7.052 1.00 29.06 104 PRO A C 1
ATOM 667 O O . PRO A 1 104 ? 11.054 -19.111 -5.941 1.00 28.67 104 PRO A O 1
ATOM 671 N N . CYS A 1 105 ? 11.125 -17.512 -7.514 1.00 23.98 105 CYS A N 1
ATOM 672 C CA . CYS A 1 105 ? 10.312 -16.577 -6.761 1.00 27.12 105 CYS A CA 1
ATOM 673 C C . CYS A 1 105 ? 9.289 -15.971 -7.715 1.00 26.96 105 CYS A C 1
ATOM 674 O O . CYS A 1 105 ? 9.387 -14.808 -8.072 1.00 26.62 105 CYS A O 1
ATOM 677 N N . PRO A 1 106 ? 8.302 -16.771 -8.136 1.00 28.70 106 PRO A N 1
ATOM 678 C CA . PRO A 1 106 ? 7.375 -16.369 -9.201 1.00 28.99 106 PRO A CA 1
ATOM 679 C C . PRO A 1 106 ? 6.238 -15.456 -8.744 1.00 25.07 106 PRO A C 1
ATOM 680 O O . PRO A 1 106 ? 5.480 -14.989 -9.593 1.00 27.17 106 PRO A O 1
ATOM 684 N N . ASP A 1 107 ? 6.113 -15.205 -7.444 1.00 25.94 107 ASP A N 1
ATOM 685 C CA . ASP A 1 107 ? 5.004 -14.393 -6.945 1.00 33.60 107 ASP A CA 1
ATOM 686 C C . ASP A 1 107 ? 5.351 -12.907 -6.767 1.00 40.90 107 ASP A C 1
ATOM 687 O O . ASP A 1 107 ? 4.572 -12.155 -6.179 1.00 50.79 107 ASP A O 1
ATOM 692 N N . VAL A 1 108 ? 6.499 -12.474 -7.283 1.00 28.32 108 VAL A N 1
ATOM 693 C CA . VAL A 1 108 ? 6.912 -11.074 -7.126 1.00 30.05 108 VAL A CA 1
ATOM 694 C C . VAL A 1 108 ? 5.953 -10.127 -7.851 1.00 25.20 108 VAL A C 1
ATOM 695 O O . VAL A 1 108 ? 5.572 -10.380 -8.995 1.00 27.94 108 VAL A O 1
ATOM 699 N N . LYS A 1 109 ? 5.563 -9.046 -7.179 1.00 17.40 109 LYS A N 1
ATOM 700 C CA . LYS A 1 109 ? 4.667 -8.060 -7.770 1.00 18.69 109 LYS A CA 1
ATOM 701 C C . LYS A 1 109 ? 5.430 -6.824 -8.252 1.00 19.84 109 LYS A C 1
ATOM 702 O O . LYS A 1 109 ? 6.589 -6.626 -7.901 1.00 22.45 109 LYS A O 1
ATOM 708 N N . TYR A 1 110 ? 4.772 -5.999 -9.059 1.00 17.06 110 TYR A N 1
ATOM 709 C CA . TYR A 1 110 ? 5.305 -4.691 -9.403 1.00 17.65 110 TYR A CA 1
ATOM 710 C C . TYR A 1 110 ? 5.209 -3.797 -8.185 1.00 22.08 110 TYR A C 1
ATOM 711 O O . TYR A 1 110 ? 4.225 -3.833 -7.457 1.00 26.55 110 TYR A O 1
ATOM 720 N N . GLY A 1 111 ? 6.238 -2.996 -7.953 1.00 23.06 111 GLY A N 1
ATOM 721 C CA . GLY A 1 111 ? 6.231 -2.094 -6.819 1.00 24.16 111 GLY A CA 1
ATOM 722 C C . GLY A 1 111 ? 5.321 -0.897 -7.019 1.00 24.74 111 GLY A C 1
ATOM 723 O O . GLY A 1 111 ? 5.335 -0.254 -8.067 1.00 21.59 111 GLY A O 1
ATOM 724 N N . LYS A 1 112 ? 4.514 -0.598 -6.012 1.00 24.59 112 LYS A N 1
ATOM 725 C CA . LYS A 1 112 ? 3.695 0.597 -6.050 1.00 25.60 112 LYS A CA 1
ATOM 726 C C . LYS A 1 112 ? 4.496 1.754 -5.473 1.00 21.06 112 LYS A C 1
ATOM 727 O O . LYS A 1 112 ? 4.531 2.848 -6.032 1.00 21.39 112 LYS A O 1
ATOM 733 N N . ARG A 1 113 ? 5.158 1.489 -4.354 1.00 18.46 113 ARG A N 1
ATOM 734 C CA . ARG A 1 113 ? 5.936 2.505 -3.667 1.00 24.29 113 ARG A CA 1
ATOM 735 C C . ARG A 1 113 ? 7.124 1.909 -2.924 1.00 31.08 113 ARG A C 1
ATOM 736 O O . ARG A 1 113 ? 6.990 0.891 -2.244 1.00 29.87 113 ARG A O 1
ATOM 744 N N . ILE A 1 114 ? 8.279 2.563 -3.035 1.00 33.63 114 ILE A N 1
ATOM 745 C CA . ILE A 1 114 ? 9.455 2.152 -2.276 1.00 24.49 114 ILE A CA 1
ATOM 746 C C . ILE A 1 114 ? 10.086 3.282 -1.457 1.00 25.58 114 ILE A C 1
ATOM 747 O O . ILE A 1 114 ? 10.057 4.451 -1.842 1.00 28.95 114 ILE A O 1
ATOM 752 N N . HIS A 1 115 ? 10.656 2.916 -0.317 1.00 24.13 115 HIS A N 1
ATOM 753 C CA . HIS A 1 115 ? 11.334 3.873 0.541 1.00 20.34 115 HIS A CA 1
ATOM 754 C C . HIS A 1 115 ? 12.817 3.532 0.630 1.00 23.04 115 HIS A C 1
ATOM 755 O O . HIS A 1 115 ? 13.200 2.522 1.215 1.00 26.96 115 HIS A O 1
ATOM 762 N N . VAL A 1 116 ? 13.652 4.376 0.034 1.00 27.31 116 VAL A N 1
ATOM 763 C CA . VAL A 1 116 ? 15.093 4.165 0.045 1.00 24.09 116 VAL A CA 1
ATOM 764 C C . VAL A 1 116 ? 15.769 5.330 0.744 1.00 27.35 116 VAL A C 1
ATOM 765 O O . VAL A 1 116 ? 15.318 6.471 0.634 1.00 34.99 116 VAL A O 1
ATOM 769 N N . LEU A 1 117 ? 16.834 5.032 1.484 1.00 25.22 117 LEU A N 1
ATOM 770 C CA . LEU A 1 117 ? 17.656 6.051 2.118 1.00 27.73 117 LEU A CA 1
ATOM 771 C C . LEU A 1 117 ? 19.102 5.851 1.700 1.00 34.64 117 LEU A C 1
ATOM 772 O O . LEU A 1 117 ? 19.560 4.715 1.543 1.00 39.21 117 LEU A O 1
ATOM 777 N N . PRO A 1 118 ? 19.830 6.958 1.517 1.00 31.16 118 PRO A N 1
ATOM 778 C CA . PRO A 1 118 ? 21.273 6.872 1.288 1.00 29.56 118 PRO A CA 1
ATOM 779 C C . PRO A 1 118 ? 21.996 6.577 2.606 1.00 34.59 118 PRO A C 1
ATOM 780 O O . PRO A 1 118 ? 21.518 6.985 3.664 1.00 39.20 118 PRO A O 1
ATOM 784 N N . ILE A 1 119 ? 23.112 5.860 2.547 1.00 35.08 119 ILE A N 1
ATOM 785 C CA . ILE A 1 119 ? 23.938 5.633 3.727 1.00 47.83 119 ILE A CA 1
ATOM 786 C C . ILE A 1 119 ? 24.791 6.880 3.986 1.00 56.46 119 ILE A C 1
ATOM 787 O O . ILE A 1 119 ? 25.745 7.149 3.256 1.00 53.57 119 ILE A O 1
ATOM 792 N N . ASP A 1 120 ? 24.451 7.632 5.035 1.00 76.53 120 ASP A N 1
ATOM 793 C CA . ASP A 1 120 ? 24.948 9.017 5.207 1.00 91.82 120 ASP A CA 1
ATOM 794 C C . ASP A 1 120 ? 26.426 9.190 5.571 1.00 90.93 120 ASP A C 1
ATOM 795 O O . ASP A 1 120 ? 26.872 10.302 5.831 1.00 91.11 120 ASP A O 1
ATOM 800 N N . ASP A 1 121 ? 27.175 8.096 5.588 1.00 92.02 121 ASP A N 1
ATOM 801 C CA . ASP A 1 121 ? 28.606 8.173 5.836 1.00 97.31 121 ASP A CA 1
ATOM 802 C C . ASP A 1 121 ? 29.393 7.969 4.550 1.00 100.10 121 ASP A C 1
ATOM 803 O O . ASP A 1 121 ? 29.086 8.580 3.514 1.00 102.99 121 ASP A O 1
ATOM 808 N N . THR A 1 127 ? 26.604 15.595 -2.003 1.00 98.50 127 THR A N 1
ATOM 809 C CA . THR A 1 127 ? 25.580 16.584 -2.321 1.00 104.18 127 THR A CA 1
ATOM 810 C C . THR A 1 127 ? 25.042 16.431 -3.744 1.00 102.29 127 THR A C 1
ATOM 811 O O . THR A 1 127 ? 25.643 15.755 -4.581 1.00 101.66 127 THR A O 1
ATOM 815 N N . GLY A 1 128 ? 23.909 17.075 -4.005 1.00 97.57 128 GLY A N 1
ATOM 816 C CA . GLY A 1 128 ? 23.231 16.974 -5.284 1.00 86.70 128 GLY A CA 1
ATOM 817 C C . GLY A 1 128 ? 21.855 16.363 -5.103 1.00 75.04 128 GLY A C 1
ATOM 818 O O . GLY A 1 128 ? 21.426 16.083 -3.977 1.00 72.89 128 GLY A O 1
ATOM 819 N N . ASN A 1 129 ? 21.149 16.167 -6.208 1.00 58.27 129 ASN A N 1
ATOM 820 C CA . ASN A 1 129 ? 19.895 15.447 -6.139 1.00 46.00 129 ASN A CA 1
ATOM 821 C C . ASN A 1 129 ? 20.188 13.947 -6.194 1.00 43.86 129 ASN A C 1
ATOM 822 O O . ASN A 1 129 ? 20.686 13.436 -7.200 1.00 42.47 129 ASN A O 1
ATOM 827 N N . LEU A 1 130 ? 19.907 13.260 -5.089 1.00 45.38 130 LEU A N 1
ATOM 828 C CA . LEU A 1 130 ? 20.049 11.812 -5.015 1.00 34.44 130 LEU A CA 1
ATOM 829 C C . LEU A 1 130 ? 19.182 11.152 -6.056 1.00 34.43 130 LEU A C 1
ATOM 830 O O . LEU A 1 130 ? 19.598 10.195 -6.706 1.00 35.37 130 LEU A O 1
ATOM 835 N N . PHE A 1 131 ? 17.964 11.658 -6.201 1.00 33.85 131 PHE A N 1
ATOM 836 C CA . PHE A 1 131 ? 17.044 11.107 -7.179 1.00 28.51 131 PHE A CA 1
ATOM 837 C C . PHE A 1 131 ? 17.580 11.316 -8.586 1.00 30.56 131 PHE A C 1
ATOM 838 O O . PHE A 1 131 ? 17.851 10.359 -9.309 1.00 29.47 131 PHE A O 1
ATOM 846 N N . GLU A 1 132 ? 17.753 12.576 -8.965 1.00 32.69 132 GLU A N 1
ATOM 847 C CA . GLU A 1 132 ? 18.137 12.898 -10.336 1.00 33.17 132 GLU A CA 1
ATOM 848 C C . GLU A 1 132 ? 19.493 12.334 -10.754 1.00 35.24 132 GLU A C 1
ATOM 849 O O . GLU A 1 132 ? 19.670 11.942 -11.908 1.00 36.45 132 GLU A O 1
ATOM 855 N N . VAL A 1 133 ? 20.435 12.286 -9.813 1.00 40.12 133 VAL A N 1
ATOM 856 C CA . VAL A 1 133 ? 21.807 11.862 -10.103 1.00 34.61 133 VAL A CA 1
ATOM 857 C C . VAL A 1 133 ? 22.035 10.363 -9.940 1.00 31.61 133 VAL A C 1
ATOM 858 O O . VAL A 1 133 ? 22.836 9.770 -10.659 1.00 33.55 133 VAL A O 1
ATOM 862 N N . TYR A 1 134 ? 21.326 9.755 -8.998 1.00 27.37 134 TYR A N 1
ATOM 863 C CA . TYR A 1 134 ? 21.571 8.362 -8.655 1.00 28.17 134 TYR A CA 1
ATOM 864 C C . TYR A 1 134 ? 20.382 7.443 -8.901 1.00 32.78 134 TYR A C 1
ATOM 865 O O . TYR A 1 134 ? 20.475 6.500 -9.689 1.00 36.76 134 TYR A O 1
ATOM 874 N N . LEU A 1 135 ? 19.273 7.710 -8.218 1.00 30.20 135 LEU A N 1
ATOM 875 C CA . LEU A 1 135 ? 18.173 6.754 -8.176 1.00 24.66 135 LEU A CA 1
ATOM 876 C C . LEU A 1 135 ? 17.432 6.626 -9.499 1.00 22.27 135 LEU A C 1
ATOM 877 O O . LEU A 1 135 ? 17.139 5.523 -9.945 1.00 26.14 135 LEU A O 1
ATOM 882 N N . LYS A 1 136 ? 17.125 7.752 -10.126 1.00 25.07 136 LYS A N 1
ATOM 883 C CA . LYS A 1 136 ? 16.363 7.722 -11.367 1.00 27.51 136 LYS A CA 1
ATOM 884 C C . LYS A 1 136 ? 17.129 6.985 -12.458 1.00 23.50 136 LYS A C 1
ATOM 885 O O . LYS A 1 136 ? 16.575 6.117 -13.120 1.00 31.99 136 LYS A O 1
ATOM 891 N N . PRO A 1 137 ? 18.414 7.321 -12.639 1.00 27.94 137 PRO A N 1
ATOM 892 C CA . PRO A 1 137 ? 19.180 6.667 -13.705 1.00 28.78 137 PRO A CA 1
ATOM 893 C C . PRO A 1 137 ? 19.325 5.173 -13.430 1.00 26.67 137 PRO A C 1
ATOM 894 O O . PRO A 1 137 ? 19.248 4.350 -14.345 1.00 27.78 137 PRO A O 1
ATOM 898 N N . TYR A 1 138 ? 19.525 4.838 -12.162 1.00 22.08 138 TYR A N 1
ATOM 899 C CA . TYR A 1 138 ? 19.663 3.455 -11.743 1.00 21.37 138 TYR A CA 1
ATOM 900 C C . TYR A 1 138 ? 18.416 2.648 -12.100 1.00 23.41 138 TYR A C 1
ATOM 901 O O . TYR A 1 138 ? 18.516 1.606 -12.743 1.00 24.76 138 TYR A O 1
ATOM 910 N N . PHE A 1 139 ? 17.242 3.140 -11.709 1.00 23.84 139 PHE A N 1
ATOM 911 C CA . PHE A 1 139 ? 16.006 2.366 -11.852 1.00 19.76 139 PHE A CA 1
ATOM 912 C C . PHE A 1 139 ? 15.314 2.497 -13.208 1.00 24.92 139 PHE A C 1
ATOM 913 O O . PHE A 1 139 ? 14.500 1.655 -13.580 1.00 25.94 139 PHE A O 1
ATOM 921 N N . LEU A 1 140 ? 15.627 3.559 -13.937 1.00 32.36 140 LEU A N 1
ATOM 922 C CA . LEU A 1 140 ? 14.890 3.911 -15.155 1.00 38.00 140 LEU A CA 1
ATOM 923 C C . LEU A 1 140 ? 14.705 2.768 -16.152 1.00 30.93 140 LEU A C 1
ATOM 924 O O . LEU A 1 140 ? 15.670 2.339 -16.787 1.00 36.85 140 LEU A O 1
ATOM 929 N N . GLU A 1 141 ? 13.464 2.299 -16.300 1.00 24.61 141 GLU A N 1
ATOM 930 C CA . GLU A 1 141 ? 13.131 1.254 -17.270 1.00 27.75 141 GLU A CA 1
ATOM 931 C C . GLU A 1 141 ? 14.004 0.021 -17.072 1.00 26.66 141 GLU A C 1
ATOM 932 O O . GLU A 1 141 ? 14.206 -0.769 -17.990 1.00 30.36 141 GLU A O 1
ATOM 938 N N . ALA A 1 142 ? 14.521 -0.128 -15.861 1.00 25.19 142 ALA A N 1
ATOM 939 C CA . ALA A 1 142 ? 15.471 -1.181 -15.551 1.00 19.84 142 ALA A CA 1
ATOM 940 C C . ALA A 1 142 ? 14.778 -2.428 -14.999 1.00 25.79 142 ALA A C 1
ATOM 941 O O . ALA A 1 142 ? 15.333 -3.530 -15.064 1.00 24.79 142 ALA A O 1
ATOM 943 N N . TYR A 1 143 ? 13.569 -2.236 -14.457 1.00 25.88 143 TYR A N 1
ATOM 944 C CA . TYR A 1 143 ? 12.757 -3.309 -13.872 1.00 20.48 143 TYR A CA 1
ATOM 945 C C . TYR A 1 143 ? 13.526 -4.187 -12.888 1.00 18.15 143 TYR A C 1
ATOM 946 O O . TYR A 1 143 ? 13.444 -5.414 -12.934 1.00 23.64 143 TYR A O 1
ATOM 955 N N . ARG A 1 144 ? 14.262 -3.544 -11.987 1.00 19.63 144 ARG A N 1
ATOM 956 C CA . ARG A 1 144 ? 15.054 -4.246 -10.991 1.00 16.67 144 ARG A CA 1
ATOM 957 C C . ARG A 1 144 ? 14.187 -4.750 -9.853 1.00 21.43 144 ARG A C 1
ATOM 958 O O . ARG A 1 144 ? 13.425 -3.984 -9.261 1.00 19.83 144 ARG A O 1
ATOM 966 N N . PRO A 1 145 ? 14.308 -6.049 -9.531 1.00 20.47 145 PRO A N 1
ATOM 967 C CA . PRO A 1 145 ? 13.709 -6.580 -8.304 1.00 16.66 145 PRO A CA 1
ATOM 968 C C . PRO A 1 145 ? 14.519 -6.154 -7.092 1.00 16.95 145 PRO A C 1
ATOM 969 O O . PRO A 1 145 ? 15.735 -6.232 -7.116 1.00 23.26 145 PRO A O 1
ATOM 973 N N . ILE A 1 146 ? 13.857 -5.700 -6.044 1.00 16.82 146 ILE A N 1
ATOM 974 C CA . ILE A 1 146 ? 14.568 -5.334 -4.833 1.00 20.06 146 ILE A CA 1
ATOM 975 C C . ILE A 1 146 ? 13.894 -5.968 -3.635 1.00 19.36 146 ILE A C 1
ATOM 976 O O . ILE A 1 146 ? 12.727 -6.351 -3.694 1.00 21.27 146 ILE A O 1
ATOM 981 N N . ARG A 1 147 ? 14.640 -6.072 -2.544 1.00 20.63 147 ARG A N 1
ATOM 982 C CA . ARG A 1 147 ? 14.093 -6.582 -1.301 1.00 23.21 147 ARG A CA 1
ATOM 983 C C . ARG A 1 147 ? 14.304 -5.563 -0.203 1.00 24.71 147 ARG A C 1
ATOM 984 O O . ARG A 1 147 ? 15.342 -4.915 -0.146 1.00 21.29 147 ARG A O 1
ATOM 992 N N . LYS A 1 148 ? 13.302 -5.413 0.653 1.00 26.77 148 LYS A N 1
ATOM 993 C CA . LYS A 1 148 ? 13.455 -4.635 1.867 1.00 23.57 148 LYS A CA 1
ATOM 994 C C . LYS A 1 148 ? 14.732 -5.091 2.585 1.00 20.85 148 LYS A C 1
ATOM 995 O O . LYS A 1 148 ? 14.984 -6.291 2.742 1.00 24.24 148 LYS A O 1
ATOM 1001 N N . GLY A 1 149 ? 15.554 -4.128 2.980 1.00 24.04 149 GLY A N 1
ATOM 1002 C CA . GLY A 1 149 ? 16.784 -4.423 3.686 1.00 28.43 149 GLY A CA 1
ATOM 1003 C C . GLY A 1 149 ? 18.004 -4.479 2.787 1.00 23.70 149 GLY A C 1
ATOM 1004 O O . GLY A 1 149 ? 19.130 -4.485 3.272 1.00 25.74 149 GLY A O 1
ATOM 1005 N N . ASP A 1 150 ? 17.784 -4.536 1.477 1.00 20.88 150 ASP A N 1
ATOM 1006 C CA . ASP A 1 150 ? 18.885 -4.466 0.520 1.00 20.77 150 ASP A CA 1
ATOM 1007 C C . ASP A 1 150 ? 19.708 -3.215 0.752 1.00 24.70 150 ASP A C 1
ATOM 1008 O O . ASP A 1 150 ? 19.151 -2.152 0.998 1.00 27.38 150 ASP A O 1
ATOM 1013 N N . ILE A 1 151 ? 21.029 -3.345 0.673 1.00 23.38 151 ILE A N 1
ATOM 1014 C CA . ILE A 1 151 ? 21.903 -2.197 0.443 1.00 24.62 151 ILE A CA 1
ATOM 1015 C C . ILE A 1 151 ? 22.457 -2.316 -0.968 1.00 23.97 151 ILE A C 1
ATOM 1016 O O . ILE A 1 151 ? 23.023 -3.343 -1.344 1.00 22.93 151 ILE A O 1
ATOM 1021 N N . PHE A 1 152 ? 22.271 -1.278 -1.764 1.00 23.43 152 PHE A N 1
ATOM 1022 C CA . PHE A 1 152 ? 22.795 -1.310 -3.111 1.00 23.91 152 PHE A CA 1
ATOM 1023 C C . PHE A 1 152 ? 23.645 -0.092 -3.404 1.00 28.77 152 PHE A C 1
ATOM 1024 O O . PHE A 1 152 ? 23.468 0.963 -2.789 1.00 30.05 152 PHE A O 1
ATOM 1032 N N . LEU A 1 153 ? 24.574 -0.261 -4.339 1.00 22.53 153 LEU A N 1
ATOM 1033 C CA . LEU A 1 153 ? 25.506 0.792 -4.714 1.00 22.12 153 LEU A CA 1
ATOM 1034 C C . LEU A 1 153 ? 25.142 1.356 -6.074 1.00 22.85 153 LEU A C 1
ATOM 1035 O O . LEU A 1 153 ? 24.978 0.610 -7.040 1.00 27.94 153 LEU A O 1
ATOM 1040 N N . VAL A 1 154 ? 25.025 2.676 -6.155 1.00 21.03 154 VAL A N 1
ATOM 1041 C CA . VAL A 1 154 ? 24.752 3.317 -7.436 1.00 23.47 154 VAL A CA 1
ATOM 1042 C C . VAL A 1 154 ? 25.920 4.205 -7.845 1.00 29.39 154 VAL A C 1
ATOM 1043 O O . VAL A 1 154 ? 26.363 5.059 -7.071 1.00 33.57 154 VAL A O 1
ATOM 1047 N N . ARG A 1 155 ? 26.432 3.974 -9.052 1.00 29.30 155 ARG A N 1
ATOM 1048 C CA . ARG A 1 155 ? 27.477 4.813 -9.626 1.00 33.47 155 ARG A CA 1
ATOM 1049 C C . ARG A 1 155 ? 26.849 6.081 -10.172 1.00 40.09 155 ARG A C 1
ATOM 1050 O O . ARG A 1 155 ? 25.713 6.060 -10.641 1.00 55.39 155 ARG A O 1
ATOM 1058 N N . GLY A 1 156 ? 27.583 7.185 -10.129 1.00 42.72 156 GLY A N 1
ATOM 1059 C CA . GLY A 1 156 ? 27.084 8.419 -10.702 1.00 46.07 156 GLY A CA 1
ATOM 1060 C C . GLY A 1 156 ? 27.730 9.644 -10.098 1.00 50.41 156 GLY A C 1
ATOM 1061 O O . GLY A 1 156 ? 28.183 9.607 -8.952 1.00 50.06 156 GLY A O 1
ATOM 1062 N N . GLY A 1 157 ? 27.775 10.724 -10.877 1.00 58.55 157 GLY A N 1
ATOM 1063 C CA . GLY A 1 157 ? 28.336 11.986 -10.428 1.00 74.72 157 GLY A CA 1
ATOM 1064 C C . GLY A 1 157 ? 29.736 11.853 -9.858 1.00 92.45 157 GLY A C 1
ATOM 1065 O O . GLY A 1 157 ? 29.984 12.290 -8.741 1.00 92.25 157 GLY A O 1
ATOM 1066 N N . MET A 1 158 ? 30.643 11.242 -10.618 1.00 104.86 158 MET A N 1
ATOM 1067 C CA . MET A 1 158 ? 32.026 11.029 -10.177 1.00 115.21 158 MET A CA 1
ATOM 1068 C C . MET A 1 158 ? 32.128 10.038 -9.016 1.00 103.50 158 MET A C 1
ATOM 1069 O O . MET A 1 158 ? 32.881 9.064 -9.087 1.00 107.69 158 MET A O 1
ATOM 1074 N N . ARG A 1 159 ? 31.367 10.292 -7.956 1.00 85.44 159 ARG A N 1
ATOM 1075 C CA . ARG A 1 159 ? 31.361 9.434 -6.779 1.00 70.72 159 ARG A CA 1
ATOM 1076 C C . ARG A 1 159 ? 30.485 8.207 -7.022 1.00 65.67 159 ARG A C 1
ATOM 1077 O O . ARG A 1 159 ? 30.167 7.863 -8.162 1.00 69.56 159 ARG A O 1
ATOM 1085 N N . ALA A 1 160 ? 30.117 7.538 -5.940 1.00 55.97 160 ALA A N 1
ATOM 1086 C CA . ALA A 1 160 ? 29.190 6.418 -5.990 1.00 42.64 160 ALA A CA 1
ATOM 1087 C C . ALA A 1 160 ? 28.588 6.324 -4.605 1.00 45.68 160 ALA A C 1
ATOM 1088 O O . ALA A 1 160 ? 29.300 6.500 -3.610 1.00 42.45 160 ALA A O 1
ATOM 1090 N N . VAL A 1 161 ? 27.285 6.059 -4.535 1.00 37.73 161 VAL A N 1
ATOM 1091 C CA . VAL A 1 161 ? 26.583 6.066 -3.257 1.00 33.52 161 VAL A CA 1
ATOM 1092 C C . VAL A 1 161 ? 25.833 4.772 -2.988 1.00 27.77 161 VAL A C 1
ATOM 1093 O O . VAL A 1 161 ? 25.291 4.157 -3.898 1.00 27.70 161 VAL A O 1
ATOM 1097 N N . GLU A 1 162 ? 25.794 4.378 -1.722 1.00 33.36 162 GLU A N 1
ATOM 1098 C CA . GLU A 1 162 ? 24.991 3.241 -1.307 1.00 33.58 162 GLU A CA 1
ATOM 1099 C C . GLU A 1 162 ? 23.635 3.670 -0.741 1.00 28.02 162 GLU A C 1
ATOM 1100 O O . GLU A 1 162 ? 23.531 4.675 -0.031 1.00 29.29 162 GLU A O 1
ATOM 1106 N N . PHE A 1 163 ? 22.600 2.900 -1.055 1.00 28.22 163 PHE A N 1
ATOM 1107 C CA . PHE A 1 163 ? 21.276 3.123 -0.485 1.00 30.17 163 PHE A CA 1
ATOM 1108 C C . PHE A 1 163 ? 20.774 1.868 0.222 1.00 28.12 163 PHE A C 1
ATOM 1109 O O . PHE A 1 163 ? 21.110 0.745 -0.174 1.00 26.38 163 PHE A O 1
ATOM 1117 N N . LYS A 1 164 ? 19.995 2.068 1.283 1.00 22.02 164 LYS A N 1
ATOM 1118 C CA . LYS A 1 164 ? 19.315 0.967 1.957 1.00 25.56 164 LYS A CA 1
ATOM 1119 C C . LYS A 1 164 ? 17.825 0.963 1.607 1.00 24.43 164 LYS A C 1
ATOM 1120 O O . LYS A 1 164 ? 17.165 1.999 1.666 1.00 33.15 164 LYS A O 1
ATOM 1126 N N . VAL A 1 165 ? 17.296 -0.198 1.230 1.00 23.10 165 VAL A N 1
ATOM 1127 C CA . VAL A 1 165 ? 15.864 -0.296 0.946 1.00 28.76 165 VAL A CA 1
ATOM 1128 C C . VAL A 1 165 ? 15.119 -0.462 2.260 1.00 27.40 165 VAL A C 1
ATOM 1129 O O . VAL A 1 165 ? 15.127 -1.539 2.851 1.00 29.06 165 VAL A O 1
ATOM 1133 N N . VAL A 1 166 ? 14.496 0.619 2.718 1.00 21.67 166 VAL A N 1
ATOM 1134 C CA . VAL A 1 166 ? 13.825 0.636 4.018 1.00 24.57 166 VAL A CA 1
ATOM 1135 C C . VAL A 1 166 ? 12.461 -0.066 3.985 1.00 26.98 166 VAL A C 1
ATOM 1136 O O . VAL A 1 166 ? 12.095 -0.781 4.921 1.00 30.04 166 VAL A O 1
ATOM 1140 N N . GLU A 1 167 ? 11.722 0.145 2.898 1.00 28.22 167 GLU A N 1
ATOM 1141 C CA . GLU A 1 167 ? 10.369 -0.383 2.749 1.00 29.97 167 GLU A CA 1
ATOM 1142 C C . GLU A 1 167 ? 9.989 -0.560 1.270 1.00 26.11 167 GLU A C 1
ATOM 1143 O O . GLU A 1 167 ? 10.421 0.217 0.413 1.00 25.42 167 GLU A O 1
ATOM 1149 N N . THR A 1 168 ? 9.209 -1.602 0.972 1.00 23.11 168 THR A N 1
ATOM 1150 C CA . THR A 1 168 ? 8.586 -1.760 -0.351 1.00 23.02 168 THR A CA 1
ATOM 1151 C C . THR A 1 168 ? 7.092 -2.037 -0.217 1.00 24.39 168 THR A C 1
ATOM 1152 O O . THR A 1 168 ? 6.628 -2.524 0.809 1.00 26.23 168 THR A O 1
ATOM 1156 N N . ASP A 1 169 ? 6.348 -1.720 -1.264 1.00 23.17 169 ASP A N 1
ATOM 1157 C CA . ASP A 1 169 ? 4.940 -2.058 -1.313 1.00 22.37 169 ASP A CA 1
ATOM 1158 C C . ASP A 1 169 ? 4.601 -2.483 -2.727 1.00 20.93 169 ASP A C 1
ATOM 1159 O O . ASP A 1 169 ? 4.608 -1.657 -3.639 1.00 25.98 169 ASP A O 1
ATOM 1164 N N . PRO A 1 170 ? 4.283 -3.772 -2.918 1.00 20.45 170 PRO A N 1
ATOM 1165 C CA . PRO A 1 170 ? 4.109 -4.805 -1.889 1.00 18.80 170 PRO A CA 1
ATOM 1166 C C . PRO A 1 170 ? 5.396 -5.198 -1.164 1.00 22.44 170 PRO A C 1
ATOM 1167 O O . PRO A 1 170 ? 6.494 -4.973 -1.664 1.00 20.31 170 PRO A O 1
ATOM 1171 N N . SER A 1 171 ? 5.239 -5.804 0.009 1.00 21.77 171 SER A N 1
ATOM 1172 C CA . SER A 1 171 ? 6.354 -6.258 0.839 1.00 23.23 171 SER A CA 1
ATOM 1173 C C . SER A 1 171 ? 6.514 -7.788 0.749 1.00 28.38 171 SER A C 1
ATOM 1174 O O . SER A 1 171 ? 5.554 -8.495 0.455 1.00 32.07 171 SER A O 1
ATOM 1177 N N . PRO A 1 172 ? 7.732 -8.305 0.977 1.00 24.25 172 PRO A N 1
ATOM 1178 C CA . PRO A 1 172 ? 8.972 -7.595 1.277 1.00 28.82 172 PRO A CA 1
ATOM 1179 C C . PRO A 1 172 ? 9.807 -7.352 0.023 1.00 23.30 172 PRO A C 1
ATOM 1180 O O . PRO A 1 172 ? 10.928 -6.865 0.123 1.00 21.26 172 PRO A O 1
ATOM 1184 N N . TYR A 1 173 ? 9.267 -7.688 -1.142 1.00 18.75 173 TYR A N 1
ATOM 1185 C CA . TYR A 1 173 ? 9.987 -7.483 -2.388 1.00 18.44 173 TYR A CA 1
ATOM 1186 C C . TYR A 1 173 ? 9.052 -7.102 -3.516 1.00 18.68 173 TYR A C 1
ATOM 1187 O O . TYR A 1 173 ? 7.847 -7.338 -3.446 1.00 22.01 173 TYR A O 1
ATOM 1196 N N . CYS A 1 174 ? 9.618 -6.502 -4.554 1.00 23.39 174 CYS A N 1
ATOM 1197 C CA . CYS A 1 174 ? 8.837 -6.020 -5.687 1.00 17.68 174 CYS A CA 1
ATOM 1198 C C . CYS A 1 174 ? 9.754 -5.715 -6.853 1.00 15.30 174 CYS A C 1
ATOM 1199 O O . CYS A 1 174 ? 10.974 -5.663 -6.700 1.00 18.30 174 CYS A O 1
ATOM 1202 N N . ILE A 1 175 ? 9.161 -5.521 -8.021 1.00 17.59 175 ILE A N 1
ATOM 1203 C CA . ILE A 1 175 ? 9.903 -5.100 -9.197 1.00 18.31 175 ILE A CA 1
ATOM 1204 C C . ILE A 1 175 ? 9.696 -3.607 -9.355 1.00 17.69 175 ILE A C 1
ATOM 1205 O O . ILE A 1 175 ? 8.568 -3.138 -9.365 1.00 24.97 175 ILE A O 1
ATOM 1210 N N . VAL A 1 176 ? 10.785 -2.855 -9.444 1.00 19.52 176 VAL A N 1
ATOM 1211 C CA . VAL A 1 176 ? 10.684 -1.401 -9.523 1.00 18.65 176 VAL A CA 1
ATOM 1212 C C . VAL A 1 176 ? 10.411 -0.969 -10.961 1.00 21.42 176 VAL A C 1
ATOM 1213 O O . VAL A 1 176 ? 11.287 -1.009 -11.830 1.00 24.51 176 VAL A O 1
ATOM 1217 N N . ALA A 1 177 ? 9.169 -0.565 -11.194 1.00 26.19 177 ALA A N 1
ATOM 1218 C CA . ALA A 1 177 ? 8.666 -0.290 -12.530 1.00 25.23 177 ALA A CA 1
ATOM 1219 C C . ALA A 1 177 ? 8.692 1.209 -12.798 1.00 24.56 177 ALA A C 1
ATOM 1220 O O . ALA A 1 177 ? 8.895 1.992 -11.873 1.00 21.97 177 ALA A O 1
ATOM 1222 N N . PRO A 1 178 ? 8.473 1.619 -14.063 1.00 31.37 178 PRO A N 1
ATOM 1223 C CA . PRO A 1 178 ? 8.477 3.046 -14.415 1.00 32.30 178 PRO A CA 1
ATOM 1224 C C . PRO A 1 178 ? 7.472 3.886 -13.605 1.00 30.82 178 PRO A C 1
ATOM 1225 O O . PRO A 1 178 ? 7.672 5.092 -13.437 1.00 32.61 178 PRO A O 1
ATOM 1229 N N . ASP A 1 179 ? 6.416 3.257 -13.095 1.00 26.82 179 ASP A N 1
ATOM 1230 C CA . ASP A 1 179 ? 5.407 3.972 -12.316 1.00 24.01 179 ASP A CA 1
ATOM 1231 C C . ASP A 1 179 ? 5.624 3.886 -10.805 1.00 23.74 179 ASP A C 1
ATOM 1232 O O . ASP A 1 179 ? 4.833 4.409 -10.029 1.00 28.19 179 ASP A O 1
ATOM 1237 N N . THR A 1 180 ? 6.684 3.213 -10.389 1.00 22.33 180 THR A N 1
ATOM 1238 C CA . THR A 1 180 ? 6.945 3.034 -8.969 1.00 22.07 180 THR A CA 1
ATOM 1239 C C . THR A 1 180 ? 7.357 4.357 -8.308 1.00 23.58 180 THR A C 1
ATOM 1240 O O . THR A 1 180 ? 8.216 5.076 -8.807 1.00 25.80 180 THR A O 1
ATOM 1244 N N . VAL A 1 181 ? 6.732 4.674 -7.183 1.00 21.44 181 VAL A N 1
ATOM 1245 C CA . VAL A 1 181 ? 6.988 5.930 -6.494 1.00 22.48 181 VAL A CA 1
ATOM 1246 C C . VAL A 1 181 ? 8.112 5.747 -5.485 1.00 27.96 181 VAL A C 1
ATOM 1247 O O . VAL A 1 181 ? 8.037 4.870 -4.629 1.00 28.39 181 VAL A O 1
ATOM 1251 N N . ILE A 1 182 ? 9.152 6.571 -5.582 1.00 27.24 182 ILE A N 1
ATOM 1252 C CA . ILE A 1 182 ? 10.229 6.528 -4.603 1.00 23.01 182 ILE A CA 1
ATOM 1253 C C . ILE A 1 182 ? 10.164 7.661 -3.597 1.00 25.27 182 ILE A C 1
ATOM 1254 O O . ILE A 1 182 ? 9.979 8.824 -3.951 1.00 26.85 182 ILE A O 1
ATOM 1259 N N . HIS A 1 183 ? 10.327 7.310 -2.330 1.00 25.36 183 HIS A N 1
ATOM 1260 C CA . HIS A 1 183 ? 10.605 8.302 -1.315 1.00 27.70 183 HIS A CA 1
ATOM 1261 C C . HIS A 1 183 ? 12.044 8.099 -0.855 1.00 30.04 183 HIS A C 1
ATOM 1262 O O . HIS A 1 183 ? 12.432 6.998 -0.431 1.00 29.32 183 HIS A O 1
ATOM 1269 N N . CYS A 1 184 ? 12.844 9.155 -0.972 1.00 31.66 184 CYS A N 1
ATOM 1270 C CA A CYS A 1 184 ? 14.229 9.134 -0.519 0.57 40.49 184 CYS A CA 1
ATOM 1271 C CA B CYS A 1 184 ? 14.221 9.108 -0.485 0.43 39.00 184 CYS A CA 1
ATOM 1272 C C . CYS A 1 184 ? 14.447 10.132 0.625 1.00 37.69 184 CYS A C 1
ATOM 1273 O O . CYS A 1 184 ? 14.964 11.215 0.394 1.00 48.11 184 CYS A O 1
ATOM 1278 N N . GLU A 1 185 ? 14.048 9.754 1.842 1.00 39.45 185 GLU A N 1
ATOM 1279 C CA . GLU A 1 185 ? 14.164 10.582 3.050 1.00 37.33 185 GLU A CA 1
ATOM 1280 C C . GLU A 1 185 ? 13.451 9.984 4.263 1.00 42.45 185 GLU A C 1
ATOM 1281 O O . GLU A 1 185 ? 12.558 9.165 4.106 1.00 49.53 185 GLU A O 1
ATOM 1287 N N . GLY A 1 186 ? 13.828 10.420 5.466 1.00 59.24 186 GLY A N 1
ATOM 1288 C CA . GLY A 1 186 ? 13.152 10.010 6.689 1.00 67.24 186 GLY A CA 1
ATOM 1289 C C . GLY A 1 186 ? 13.548 8.630 7.191 1.00 75.72 186 GLY A C 1
ATOM 1290 O O . GLY A 1 186 ? 14.238 8.491 8.207 1.00 76.02 186 GLY A O 1
ATOM 1291 N N . VAL B 2 1 ? 0.462 -9.646 -26.742 1.00 26.79 622 VAL C N 1
ATOM 1292 C CA . VAL B 2 1 ? 0.914 -9.581 -25.360 1.00 28.59 622 VAL C CA 1
ATOM 1293 C C . VAL B 2 1 ? 2.345 -10.090 -25.226 1.00 33.82 622 VAL C C 1
ATOM 1294 O O . VAL B 2 1 ? 2.868 -10.755 -26.123 1.00 30.92 622 VAL C O 1
ATOM 1298 N N . THR B 2 2 ? 2.980 -9.772 -24.103 1.00 24.30 623 THR C N 1
ATOM 1299 C CA . THR B 2 2 ? 4.341 -10.215 -23.870 1.00 24.58 623 THR C CA 1
ATOM 1300 C C . THR B 2 2 ? 4.456 -10.828 -22.490 1.00 18.86 623 THR C C 1
ATOM 1301 O O . THR B 2 2 ? 3.596 -10.625 -21.640 1.00 23.95 623 THR C O 1
ATOM 1305 N N . LEU B 2 3 ? 5.523 -11.592 -22.294 1.00 20.20 624 LEU C N 1
ATOM 1306 C CA . LEU B 2 3 ? 5.769 -12.317 -21.057 1.00 19.13 624 LEU C CA 1
ATOM 1307 C C . LEU B 2 3 ? 6.698 -11.505 -20.170 1.00 20.77 624 LEU C C 1
ATOM 1308 O O . LEU B 2 3 ? 7.717 -10.999 -20.633 1.00 17.35 624 LEU C O 1
ATOM 1313 N N . ARG B 2 4 ? 6.355 -11.383 -18.894 1.00 17.31 625 ARG C N 1
ATOM 1314 C CA . ARG B 2 4 ? 7.089 -10.484 -18.014 1.00 22.00 625 ARG C CA 1
ATOM 1315 C C . ARG B 2 4 ? 8.583 -10.799 -17.900 1.00 17.42 625 ARG C C 1
ATOM 1316 O O . ARG B 2 4 ? 9.411 -9.892 -17.920 1.00 16.54 625 ARG C O 1
ATOM 1324 N N . ARG B 2 5 ? 8.934 -12.075 -17.776 1.00 19.06 626 ARG C N 1
ATOM 1325 C CA . ARG B 2 5 ? 10.326 -12.412 -17.513 1.00 19.15 626 ARG C CA 1
ATOM 1326 C C . ARG B 2 5 ? 11.211 -11.967 -18.671 1.00 22.52 626 ARG C C 1
ATOM 1327 O O . ARG B 2 5 ? 12.363 -11.576 -18.474 1.00 20.95 626 ARG C O 1
ATOM 1335 N N . ARG B 2 6 ? 10.656 -11.988 -19.875 1.00 21.63 627 ARG C N 1
ATOM 1336 C CA . ARG B 2 6 ? 11.395 -11.530 -21.040 1.00 22.41 627 ARG C CA 1
ATOM 1337 C C . ARG B 2 6 ? 11.692 -10.038 -21.001 1.00 16.90 627 ARG C C 1
ATOM 1338 O O . ARG B 2 6 ? 12.739 -9.604 -21.457 1.00 25.17 627 ARG C O 1
ATOM 1346 N N . MET B 2 7 ? 10.776 -9.249 -20.455 1.00 20.17 628 MET C N 1
ATOM 1347 C CA . MET B 2 7 ? 11.009 -7.814 -20.316 1.00 24.41 628 MET C CA 1
ATOM 1348 C C . MET B 2 7 ? 12.129 -7.525 -19.314 1.00 27.26 628 MET C C 1
ATOM 1349 O O . MET B 2 7 ? 13.000 -6.688 -19.556 1.00 21.72 628 MET C O 1
ATOM 1354 N N . LEU B 2 8 ? 12.092 -8.232 -18.192 1.00 20.21 629 LEU C N 1
ATOM 1355 C CA . LEU B 2 8 ? 13.120 -8.145 -17.177 1.00 16.85 629 LEU C CA 1
ATOM 1356 C C . LEU B 2 8 ? 14.490 -8.569 -17.707 1.00 20.99 629 LEU C C 1
ATOM 1357 O O . LEU B 2 8 ? 15.494 -7.910 -17.446 1.00 23.00 629 LEU C O 1
ATOM 1362 N N . ALA B 2 9 ? 14.535 -9.669 -18.446 1.00 16.30 630 ALA C N 1
ATOM 1363 C CA . ALA B 2 9 ? 15.784 -10.132 -19.041 1.00 17.25 630 ALA C CA 1
ATOM 1364 C C . ALA B 2 9 ? 16.340 -9.155 -20.073 1.00 17.13 630 ALA C C 1
ATOM 1365 O O . ALA B 2 9 ? 17.532 -8.875 -20.073 1.00 20.03 630 ALA C O 1
ATOM 1367 N N . ALA B 2 10 ? 15.480 -8.626 -20.941 1.00 16.21 631 ALA C N 1
ATOM 1368 C CA . ALA B 2 10 ? 15.933 -7.746 -22.025 1.00 19.76 631 ALA C CA 1
ATOM 1369 C C . ALA B 2 10 ? 16.537 -6.450 -21.511 1.00 22.35 631 ALA C C 1
ATOM 1370 O O . ALA B 2 10 ? 17.482 -5.931 -22.093 1.00 24.10 631 ALA C O 1
ATOM 1372 N N . ALA B 2 11 ? 15.990 -5.935 -20.416 1.00 22.26 632 ALA C N 1
ATOM 1373 C CA . ALA B 2 11 ? 16.493 -4.716 -19.809 1.00 17.25 632 ALA C CA 1
ATOM 1374 C C . ALA B 2 11 ? 17.867 -4.961 -19.227 1.00 22.53 632 ALA C C 1
ATOM 1375 O O . ALA B 2 11 ? 18.728 -4.095 -19.285 1.00 22.73 632 ALA C O 1
ATOM 1377 N N . ALA B 2 12 ? 18.062 -6.143 -18.650 1.00 23.25 633 ALA C N 1
ATOM 1378 C CA . ALA B 2 12 ? 19.334 -6.497 -18.032 1.00 21.80 633 ALA C CA 1
ATOM 1379 C C . ALA B 2 12 ? 20.396 -6.737 -19.094 1.00 22.54 633 ALA C C 1
ATOM 1380 O O . ALA B 2 12 ? 21.553 -6.352 -18.928 1.00 25.68 633 ALA C O 1
ATOM 1382 N N . GLU B 2 13 ? 19.994 -7.382 -20.183 1.00 19.14 634 GLU C N 1
ATOM 1383 C CA . GLU B 2 13 ? 20.901 -7.650 -21.285 1.00 21.45 634 GLU C CA 1
ATOM 1384 C C . GLU B 2 13 ? 21.360 -6.349 -21.936 1.00 21.61 634 GLU C C 1
ATOM 1385 O O . GLU B 2 13 ? 22.509 -6.232 -22.342 1.00 30.69 634 GLU C O 1
ATOM 1391 N N . ARG B 2 14 ? 20.469 -5.366 -22.021 1.00 22.61 635 ARG C N 1
ATOM 1392 C CA A ARG B 2 14 ? 20.838 -4.057 -22.541 0.67 22.62 635 ARG C CA 1
ATOM 1393 C CA B ARG B 2 14 ? 20.841 -4.060 -22.547 0.33 23.35 635 ARG C CA 1
ATOM 1394 C C . ARG B 2 14 ? 21.881 -3.405 -21.651 1.00 28.52 635 ARG C C 1
ATOM 1395 O O . ARG B 2 14 ? 22.833 -2.804 -22.137 1.00 35.82 635 ARG C O 1
ATOM 1410 N N . ARG B 2 15 ? 21.694 -3.525 -20.342 1.00 22.89 636 ARG C N 1
ATOM 1411 C CA . ARG B 2 15 ? 22.666 -2.990 -19.402 1.00 25.77 636 ARG C CA 1
ATOM 1412 C C . ARG B 2 15 ? 24.033 -3.648 -19.590 1.00 35.95 636 ARG C C 1
ATOM 1413 O O . ARG B 2 15 ? 25.067 -2.981 -19.547 1.00 40.22 636 ARG C O 1
ATOM 1421 N N . LEU B 2 16 ? 24.043 -4.956 -19.820 1.00 33.77 637 LEU C N 1
ATOM 1422 C CA . LEU B 2 16 ? 25.310 -5.660 -19.977 1.00 27.71 637 LEU C CA 1
ATOM 1423 C C . LEU B 2 16 ? 25.977 -5.422 -21.339 1.00 34.60 637 LEU C C 1
ATOM 1424 O O . LEU B 2 16 ? 27.198 -5.488 -21.449 1.00 42.93 637 LEU C O 1
ATOM 1429 N N . GLN B 2 17 ? 25.187 -5.117 -22.365 1.00 42.47 638 GLN C N 1
ATOM 1430 C CA . GLN B 2 17 ? 25.745 -4.760 -23.669 1.00 50.45 638 GLN C CA 1
ATOM 1431 C C . GLN B 2 17 ? 26.070 -3.263 -23.749 1.00 57.40 638 GLN C C 1
ATOM 1432 O O . GLN B 2 17 ? 25.862 -2.622 -24.781 1.00 64.22 638 GLN C O 1
ATOM 1438 N N . LYS B 2 18 ? 26.586 -2.717 -22.652 1.00 60.20 639 LYS C N 1
ATOM 1439 C CA . LYS B 2 18 ? 26.884 -1.294 -22.560 1.00 63.35 639 LYS C CA 1
ATOM 1440 C C . LYS B 2 18 ? 27.792 -1.014 -21.362 1.00 69.00 639 LYS C C 1
ATOM 1441 O O . LYS B 2 18 ? 28.915 -0.526 -21.516 1.00 72.99 639 LYS C O 1
ATOM 1447 N N . PRO C 1 23 ? 19.024 -25.995 39.333 1.00 86.15 23 PRO B N 1
ATOM 1448 C CA . PRO C 1 23 ? 18.082 -25.149 38.591 1.00 82.48 23 PRO B CA 1
ATOM 1449 C C . PRO C 1 23 ? 18.333 -25.246 37.093 1.00 72.52 23 PRO B C 1
ATOM 1450 O O . PRO C 1 23 ? 17.511 -25.754 36.329 1.00 75.98 23 PRO B O 1
ATOM 1454 N N . ASN C 1 24 ? 19.494 -24.738 36.702 1.00 53.36 24 ASN B N 1
ATOM 1455 C CA . ASN C 1 24 ? 19.971 -24.714 35.327 1.00 42.14 24 ASN B CA 1
ATOM 1456 C C . ASN C 1 24 ? 21.040 -23.638 35.284 1.00 32.54 24 ASN B C 1
ATOM 1457 O O . ASN C 1 24 ? 20.738 -22.442 35.268 1.00 38.84 24 ASN B O 1
ATOM 1462 N N . ARG C 1 25 ? 22.293 -24.066 35.308 1.00 26.25 25 ARG B N 1
ATOM 1463 C CA . ARG C 1 25 ? 23.379 -23.138 35.542 1.00 29.30 25 ARG B CA 1
ATOM 1464 C C . ARG C 1 25 ? 24.287 -23.058 34.321 1.00 28.35 25 ARG B C 1
ATOM 1465 O O . ARG C 1 25 ? 24.404 -24.026 33.567 1.00 30.67 25 ARG B O 1
ATOM 1473 N N . LEU C 1 26 ? 24.892 -21.891 34.114 1.00 29.06 26 LEU B N 1
ATOM 1474 C CA . LEU C 1 26 ? 25.826 -21.681 33.012 1.00 27.28 26 LEU B CA 1
ATOM 1475 C C . LEU C 1 26 ? 26.996 -20.820 33.483 1.00 25.37 26 LEU B C 1
ATOM 1476 O O . LEU C 1 26 ? 26.875 -20.105 34.477 1.00 27.18 26 LEU B O 1
ATOM 1481 N N . ILE C 1 27 ? 28.113 -20.874 32.760 1.00 23.88 27 ILE B N 1
ATOM 1482 C CA . ILE C 1 27 ? 29.300 -20.100 33.121 1.00 22.68 27 ILE B CA 1
ATOM 1483 C C . ILE C 1 27 ? 29.352 -18.765 32.401 1.00 20.17 27 ILE B C 1
ATOM 1484 O O . ILE C 1 27 ? 29.327 -18.710 31.178 1.00 25.77 27 ILE B O 1
ATOM 1489 N N . VAL C 1 28 ? 29.453 -17.689 33.172 1.00 21.95 28 VAL B N 1
ATOM 1490 C CA . VAL C 1 28 ? 29.533 -16.342 32.619 1.00 21.12 28 VAL B CA 1
ATOM 1491 C C . VAL C 1 28 ? 30.749 -16.144 31.710 1.00 24.14 28 VAL B C 1
ATOM 1492 O O . VAL C 1 28 ? 31.881 -16.316 32.144 1.00 27.60 28 VAL B O 1
ATOM 1496 N N . ASP C 1 29 ? 30.525 -15.781 30.452 1.00 19.66 29 ASP B N 1
ATOM 1497 C CA . ASP C 1 29 ? 31.628 -15.356 29.600 1.00 21.39 29 ASP B CA 1
ATOM 1498 C C . AS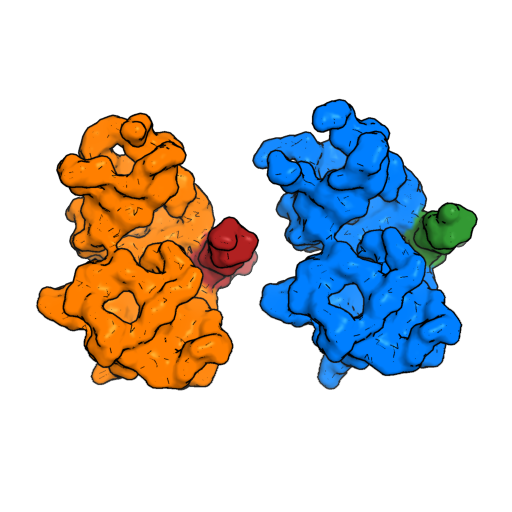P C 1 29 ? 31.365 -13.946 29.076 1.00 19.08 29 ASP B C 1
ATOM 1499 O O . ASP C 1 29 ? 30.247 -13.444 29.174 1.00 22.75 29 ASP B O 1
ATOM 1504 N N . GLU C 1 30 ? 32.400 -13.306 28.541 1.00 19.86 30 GLU B N 1
ATOM 1505 C CA A GLU C 1 30 ? 32.321 -11.952 27.996 0.53 21.12 30 GLU B CA 1
ATOM 1506 C CA B GLU C 1 30 ? 32.261 -11.945 28.027 0.47 21.09 30 GLU B CA 1
ATOM 1507 C C . GLU C 1 30 ? 31.524 -11.910 26.689 1.00 25.38 30 GLU B C 1
ATOM 1508 O O . GLU C 1 30 ? 31.542 -12.866 25.915 1.00 25.25 30 GLU B O 1
ATOM 1519 N N . ALA C 1 31 ? 30.843 -10.797 26.439 1.00 29.02 31 ALA B N 1
ATOM 1520 C CA . ALA C 1 31 ? 30.104 -10.619 25.202 1.00 22.55 31 ALA B CA 1
ATOM 1521 C C . ALA C 1 31 ? 30.859 -9.683 24.266 1.00 24.89 31 ALA B C 1
ATOM 1522 O O . ALA C 1 31 ? 31.637 -8.841 24.701 1.00 27.26 31 ALA B O 1
ATOM 1524 N N . ILE C 1 32 ? 30.641 -9.859 22.972 1.00 27.15 32 ILE B N 1
ATOM 1525 C CA . ILE C 1 32 ? 31.170 -8.944 21.985 1.00 22.14 32 ILE B CA 1
ATOM 1526 C C . ILE C 1 32 ? 30.004 -8.082 21.493 1.00 29.02 32 ILE B C 1
ATOM 1527 O O . ILE C 1 32 ? 30.204 -7.036 20.877 1.00 36.50 32 ILE B O 1
ATOM 1532 N N . ASN C 1 33 ? 28.784 -8.534 21.781 1.00 26.75 33 ASN B N 1
ATOM 1533 C CA . ASN C 1 33 ? 27.575 -7.741 21.574 1.00 28.31 33 ASN B CA 1
ATOM 1534 C C . ASN C 1 33 ? 27.389 -6.894 22.818 1.00 25.79 33 ASN B C 1
ATOM 1535 O O . ASN C 1 33 ? 27.248 -7.428 23.917 1.00 27.06 33 ASN B O 1
ATOM 1540 N N . GLU C 1 34 ? 27.409 -5.573 22.667 1.00 27.55 34 GLU B N 1
ATOM 1541 C CA . GLU C 1 34 ? 27.272 -4.703 23.836 1.00 37.25 34 GLU B CA 1
ATOM 1542 C C . GLU C 1 34 ? 25.840 -4.260 24.150 1.00 38.11 34 GLU B C 1
ATOM 1543 O O . GLU C 1 34 ? 25.626 -3.297 24.878 1.00 45.72 34 GLU B O 1
ATOM 1549 N N . ASP C 1 35 ? 24.870 -4.990 23.617 1.00 25.24 35 ASP B N 1
ATOM 1550 C CA . ASP C 1 35 ? 23.468 -4.770 23.910 1.00 17.29 35 ASP B CA 1
ATOM 1551 C C . ASP C 1 35 ? 23.177 -5.172 25.356 1.00 16.58 35 ASP B C 1
ATOM 1552 O O . ASP C 1 35 ? 23.417 -6.311 25.738 1.00 18.69 35 ASP B O 1
ATOM 1557 N N . ASN C 1 36 ? 22.680 -4.239 26.161 1.00 15.96 36 ASN B N 1
ATOM 1558 C CA . ASN C 1 36 ? 22.374 -4.506 27.566 1.00 18.38 36 ASN B CA 1
ATOM 1559 C C . ASN C 1 36 ? 21.265 -5.529 27.734 1.00 20.08 36 ASN B C 1
ATOM 1560 O O . ASN C 1 36 ? 21.083 -6.096 28.810 1.00 23.98 36 ASN B O 1
ATOM 1565 N N . SER C 1 37 ? 20.507 -5.750 26.673 1.00 17.54 37 SER B N 1
ATOM 1566 C CA . SER C 1 37 ? 19.278 -6.530 26.777 1.00 18.36 37 SER B CA 1
ATOM 1567 C C . SER C 1 37 ? 19.448 -7.998 26.407 1.00 14.09 37 SER B C 1
ATOM 1568 O O . SER C 1 37 ? 18.549 -8.801 26.628 1.00 24.76 37 SER B O 1
ATOM 1571 N N .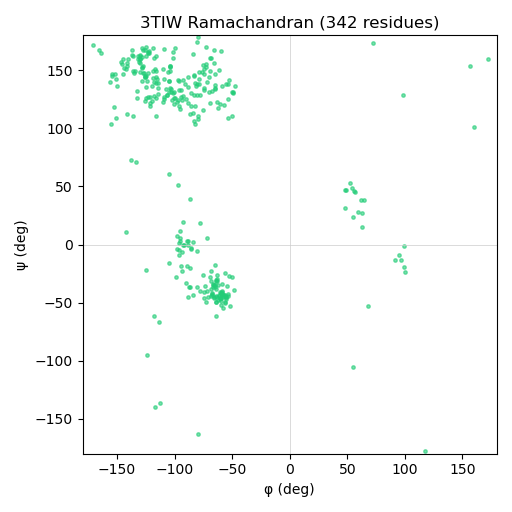 VAL C 1 38 ? 20.608 -8.344 25.863 1.00 15.71 38 VAL B N 1
ATOM 1572 C CA . VAL C 1 38 ? 20.809 -9.650 25.253 1.00 17.77 38 VAL B CA 1
ATOM 1573 C C . VAL C 1 38 ? 21.826 -10.531 25.987 1.00 20.48 38 VAL B C 1
ATOM 1574 O O . VAL C 1 38 ? 22.899 -10.072 26.374 1.00 19.83 38 VAL B O 1
ATOM 1578 N N . VAL C 1 39 ? 21.471 -11.796 26.187 1.00 22.35 39 VAL B N 1
ATOM 1579 C CA . VAL C 1 39 ? 22.458 -12.816 26.531 1.00 18.03 39 VAL B CA 1
ATOM 1580 C C . VAL C 1 39 ? 22.492 -13.858 25.410 1.00 16.24 39 VAL B C 1
ATOM 1581 O O . VAL C 1 39 ? 21.499 -14.062 24.718 1.00 20.81 39 VAL B O 1
ATOM 1585 N N . SER C 1 40 ? 23.643 -14.494 25.221 1.00 18.15 40 SER B N 1
ATOM 1586 C CA . SER C 1 40 ? 23.829 -15.456 24.143 1.00 19.85 40 SER B CA 1
ATOM 1587 C C . SER C 1 40 ? 24.055 -16.846 24.691 1.00 17.83 40 SER B C 1
ATOM 1588 O O . SER C 1 40 ? 24.775 -17.015 25.667 1.00 22.32 40 SER B O 1
ATOM 1591 N N . LEU C 1 41 ? 23.439 -17.831 24.045 1.00 22.61 41 LEU B N 1
ATOM 1592 C CA . LEU C 1 41 ? 23.693 -19.238 24.323 1.00 21.35 41 LEU B CA 1
ATOM 1593 C C . LEU C 1 41 ? 24.004 -19.932 23.010 1.00 24.17 41 LEU B C 1
ATOM 1594 O O . LEU C 1 41 ? 23.797 -19.363 21.936 1.00 26.53 41 LEU B O 1
ATOM 1599 N N . SER C 1 42 ? 24.481 -21.171 23.095 1.00 26.45 42 SER B N 1
ATOM 1600 C CA . SER C 1 42 ? 24.619 -22.019 21.913 1.00 25.85 42 SER B CA 1
ATOM 1601 C C . SER C 1 42 ? 23.248 -22.534 21.469 1.00 26.27 42 SER B C 1
ATOM 1602 O O . SER C 1 42 ? 22.325 -22.627 22.276 1.00 24.33 42 SER B O 1
ATOM 1605 N N . GLN C 1 43 ? 23.103 -22.864 20.189 1.00 30.04 43 GLN B N 1
ATOM 1606 C CA . GLN C 1 43 ? 21.848 -23.450 19.724 1.00 29.67 43 GLN B CA 1
ATOM 1607 C C . GLN C 1 43 ? 21.511 -24.773 20.433 1.00 31.33 43 GLN B C 1
ATOM 1608 O O . GLN C 1 43 ? 20.350 -25.019 20.778 1.00 33.98 43 GLN B O 1
ATOM 1614 N N . PRO C 1 44 ? 22.522 -25.634 20.636 1.00 38.03 44 PRO B N 1
ATOM 1615 C CA . PRO C 1 44 ? 22.315 -26.846 21.439 1.00 35.64 44 PRO B CA 1
ATOM 1616 C C . PRO C 1 44 ? 21.802 -26.550 22.852 1.00 31.68 44 PRO B C 1
ATOM 1617 O O . PRO C 1 44 ? 20.890 -27.228 23.314 1.00 36.31 44 PRO B O 1
ATOM 1621 N N . LYS C 1 45 ? 22.368 -25.563 23.532 1.00 29.51 45 LYS B N 1
ATOM 1622 C CA . LYS C 1 45 ? 21.925 -25.263 24.889 1.00 26.40 45 LYS B CA 1
ATOM 1623 C C . LYS C 1 45 ? 20.525 -24.686 24.891 1.00 30.58 45 LYS B C 1
ATOM 1624 O O . LYS C 1 45 ? 19.784 -24.819 25.863 1.00 30.79 45 LYS B O 1
ATOM 1630 N N . MET C 1 46 ? 20.164 -24.025 23.802 1.00 30.84 46 MET B N 1
ATOM 1631 C CA . MET C 1 46 ? 18.824 -23.485 23.684 1.00 25.81 46 MET B CA 1
ATOM 1632 C C . MET C 1 46 ? 17.852 -24.619 23.419 1.00 29.78 46 MET B C 1
ATOM 1633 O O . MET C 1 46 ? 16.803 -24.705 24.055 1.00 32.55 46 MET B O 1
ATOM 1638 N N . ASP C 1 47 ? 18.214 -25.503 22.495 1.00 32.56 47 ASP B N 1
ATOM 1639 C CA . ASP C 1 47 ? 17.406 -26.683 22.233 1.00 29.40 47 ASP B CA 1
ATOM 1640 C C . ASP C 1 47 ? 17.158 -27.452 23.523 1.00 26.76 47 ASP B C 1
ATOM 1641 O O . ASP C 1 47 ? 16.038 -27.859 23.801 1.00 35.13 47 ASP B O 1
ATOM 1646 N N . GLU C 1 48 ? 18.201 -27.623 24.324 1.00 32.69 48 GLU B N 1
ATOM 1647 C CA . GLU C 1 48 ? 18.061 -28.336 25.587 1.00 35.47 48 GLU B CA 1
ATOM 1648 C C . GLU C 1 48 ? 17.051 -27.682 26.527 1.00 35.93 48 GLU B C 1
ATOM 1649 O O . GLU C 1 48 ? 16.214 -28.367 27.113 1.00 40.98 48 GLU B O 1
ATOM 1655 N N . LEU C 1 49 ? 17.123 -26.363 26.671 1.00 33.92 49 LEU B N 1
ATOM 1656 C CA . LEU C 1 49 ? 16.297 -25.666 27.653 1.00 25.44 49 LEU B CA 1
ATOM 1657 C C . LEU C 1 49 ? 14.965 -25.249 27.061 1.00 25.90 49 LEU B C 1
ATOM 1658 O O . LEU C 1 49 ? 14.165 -24.593 27.727 1.00 34.78 49 LEU B O 1
ATOM 1663 N N . GLN C 1 50 ? 14.735 -25.619 25.804 1.00 36.85 50 GLN B N 1
ATOM 1664 C CA . GLN C 1 50 ? 13.467 -25.329 25.135 1.00 38.78 50 GLN B CA 1
ATOM 1665 C C . GLN C 1 50 ? 13.257 -23.824 24.985 1.00 33.61 50 GLN B C 1
ATOM 1666 O O . GLN C 1 50 ? 12.140 -23.320 25.135 1.00 33.30 50 GLN B O 1
ATOM 1672 N N . LEU C 1 51 ? 14.354 -23.123 24.699 1.00 34.55 51 LEU B N 1
ATOM 1673 C CA . LEU C 1 51 ? 14.352 -21.677 24.501 1.00 28.41 51 LEU B CA 1
ATOM 1674 C C . LEU C 1 51 ? 14.458 -21.365 23.017 1.00 26.21 51 LEU B C 1
ATOM 1675 O O . LEU C 1 51 ? 15.064 -22.139 22.267 1.00 29.38 51 LEU B O 1
ATOM 1680 N N . PHE C 1 52 ? 13.868 -20.242 22.598 1.00 32.21 52 PHE B N 1
ATOM 1681 C CA . PHE C 1 52 ? 13.939 -19.792 21.203 1.00 28.24 52 PHE B CA 1
ATOM 1682 C C . PHE C 1 52 ? 14.362 -18.338 21.118 1.00 26.36 52 PHE B C 1
ATOM 1683 O O . PHE C 1 52 ? 14.258 -17.607 22.099 1.00 26.62 52 PHE B O 1
ATOM 1691 N N . ARG C 1 53 ? 14.815 -17.919 19.935 1.00 25.65 53 ARG B N 1
ATOM 1692 C CA . ARG C 1 53 ? 15.334 -16.568 19.746 1.00 29.40 53 ARG B CA 1
ATOM 1693 C C . ARG C 1 53 ? 14.318 -15.506 20.120 1.00 24.24 53 ARG B C 1
ATOM 1694 O O . ARG C 1 53 ? 13.233 -15.443 19.545 1.00 32.28 53 ARG B O 1
ATOM 1702 N N . GLY C 1 54 ? 14.672 -14.670 21.092 1.00 23.51 54 GLY B N 1
ATOM 1703 C CA . GLY C 1 54 ? 13.806 -13.580 21.495 1.00 23.67 54 GLY B CA 1
ATOM 1704 C C . GLY C 1 54 ? 13.004 -13.898 22.737 1.00 18.24 54 GLY B C 1
ATOM 1705 O O . GLY C 1 54 ? 12.241 -13.071 23.219 1.00 25.32 54 GLY B O 1
ATOM 1706 N N . ASP C 1 55 ? 13.173 -15.103 23.254 1.00 22.35 55 ASP B N 1
ATOM 1707 C CA . ASP C 1 55 ? 12.545 -15.470 24.508 1.00 21.76 55 ASP B CA 1
ATOM 1708 C C . ASP C 1 55 ? 13.137 -14.613 25.605 1.00 16.34 55 ASP B C 1
ATOM 1709 O O . ASP C 1 55 ? 14.341 -14.385 25.637 1.00 18.59 55 ASP B O 1
ATOM 1714 N N . THR C 1 56 ? 12.290 -14.122 26.499 1.00 23.07 56 THR B N 1
ATOM 1715 C CA . THR C 1 56 ? 12.780 -13.462 27.699 1.00 22.51 56 THR B CA 1
ATOM 1716 C C . THR C 1 56 ? 13.161 -14.520 28.709 1.00 17.85 56 THR B C 1
ATOM 1717 O O . THR C 1 56 ? 12.460 -15.519 28.865 1.00 25.88 56 THR B O 1
ATOM 1721 N N . VAL C 1 57 ? 14.285 -14.312 29.380 1.00 20.86 57 VAL B N 1
ATOM 1722 C CA . VAL C 1 57 ? 14.745 -15.266 30.377 1.00 27.70 57 VAL B CA 1
ATOM 1723 C C . VAL C 1 57 ? 15.045 -14.545 31.680 1.00 22.62 57 VAL B C 1
ATOM 1724 O O . VAL C 1 57 ? 15.355 -13.350 31.691 1.00 21.72 57 VAL B O 1
ATOM 1728 N N . LEU C 1 58 ? 14.929 -15.279 32.776 1.00 26.42 58 LEU B N 1
ATOM 1729 C CA . LEU C 1 58 ? 15.283 -14.765 34.084 1.00 25.23 58 LEU B CA 1
ATOM 1730 C C . LEU C 1 58 ? 16.660 -15.290 34.479 1.00 22.57 58 LEU B C 1
ATOM 1731 O O . LEU C 1 58 ? 16.909 -16.494 34.466 1.00 25.39 58 LEU B O 1
ATOM 1736 N N . LEU C 1 59 ? 17.558 -14.382 34.827 1.00 19.30 59 LEU B N 1
ATOM 1737 C CA . LEU C 1 59 ? 18.891 -14.774 35.252 1.00 20.90 59 LEU B CA 1
ATOM 1738 C C . LEU C 1 59 ? 19.035 -14.533 36.743 1.00 19.63 59 LEU B C 1
ATOM 1739 O O . LEU C 1 59 ? 18.516 -13.549 37.270 1.00 21.80 59 LEU B O 1
ATOM 1744 N N . LYS C 1 60 ? 19.731 -15.439 37.419 1.00 26.55 60 LYS B N 1
ATOM 1745 C CA . LYS C 1 60 ? 19.982 -15.299 38.846 1.00 25.89 60 LYS B CA 1
ATOM 1746 C C . LYS C 1 60 ? 21.465 -15.379 39.138 1.00 21.98 60 LYS B C 1
ATOM 1747 O O . LYS C 1 60 ? 22.124 -16.355 38.785 1.00 24.57 60 LYS B O 1
ATOM 1753 N N . GLY C 1 61 ? 21.988 -14.339 39.782 1.00 28.34 61 GLY B N 1
ATOM 1754 C CA . GLY C 1 61 ? 23.402 -14.267 40.118 1.00 24.68 61 GLY B CA 1
ATOM 1755 C C . GLY C 1 61 ? 23.649 -14.239 41.616 1.00 28.80 61 GLY B C 1
ATOM 1756 O O . GLY C 1 61 ? 22.994 -14.942 42.375 1.00 30.39 61 GLY B O 1
ATOM 1757 N N . LYS C 1 62 ? 24.601 -13.421 42.047 1.00 25.17 62 LYS B N 1
ATOM 1758 C CA . LYS C 1 62 ? 24.944 -13.342 43.464 1.00 30.51 62 LYS B CA 1
ATOM 1759 C C . LYS C 1 62 ? 24.012 -12.380 44.202 1.00 35.87 62 LYS B C 1
ATOM 1760 O O . LYS C 1 62 ? 23.321 -11.573 43.579 1.00 31.82 62 LYS B O 1
ATOM 1766 N N . LYS C 1 63 ? 24.003 -12.477 45.531 1.00 40.52 63 LYS B N 1
ATOM 1767 C CA . LYS C 1 63 ? 23.281 -11.541 46.397 1.00 40.96 63 LYS B CA 1
ATOM 1768 C C . LYS C 1 63 ? 21.781 -11.482 46.133 1.00 39.53 63 LYS B C 1
ATOM 1769 O O . LYS C 1 63 ? 21.140 -10.453 46.377 1.00 40.77 63 LYS B O 1
ATOM 1775 N N . ARG C 1 64 ? 21.229 -12.587 45.640 1.00 38.72 64 ARG B N 1
ATOM 1776 C CA . ARG C 1 64 ? 19.810 -12.659 45.309 1.00 35.19 64 ARG B CA 1
ATOM 1777 C C . ARG C 1 64 ? 19.458 -11.670 44.213 1.00 33.75 64 ARG B C 1
ATOM 1778 O O . ARG C 1 64 ? 18.322 -11.211 44.130 1.00 34.90 64 ARG B O 1
ATOM 1786 N N . ARG C 1 65 ? 20.441 -11.339 43.383 1.00 29.18 65 ARG B N 1
ATOM 1787 C CA . ARG C 1 65 ? 20.224 -10.417 42.286 1.00 24.20 65 ARG B CA 1
ATOM 1788 C C . ARG C 1 65 ? 19.637 -11.163 41.112 1.0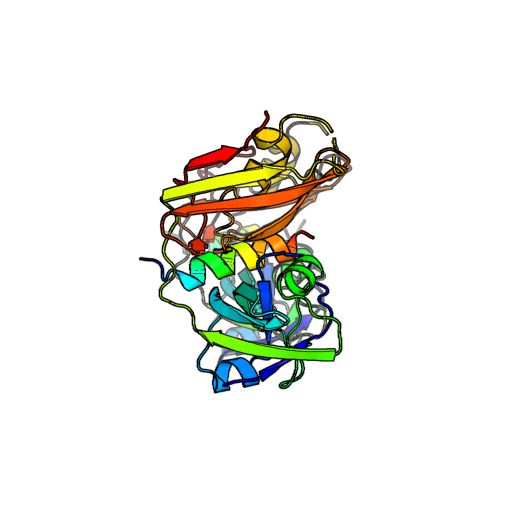0 23.16 65 ARG B C 1
ATOM 1789 O O . ARG C 1 65 ? 19.966 -12.321 40.888 1.00 25.52 65 ARG B O 1
ATOM 1797 N N . GLU C 1 66 ? 18.753 -10.499 40.375 1.00 27.61 66 GLU B N 1
ATOM 1798 C CA . GLU C 1 66 ? 18.154 -11.086 39.180 1.00 25.49 66 GLU B CA 1
ATOM 1799 C C . GLU C 1 66 ? 18.278 -10.119 38.014 1.00 24.93 66 GLU B C 1
ATOM 1800 O O . GLU C 1 66 ? 18.471 -8.919 38.205 1.00 25.66 66 GLU B O 1
ATOM 1806 N N . ALA C 1 67 ? 18.175 -10.648 36.803 1.00 27.38 67 ALA B N 1
ATOM 1807 C CA . ALA C 1 67 ? 18.132 -9.823 35.603 1.00 19.62 67 ALA B CA 1
ATOM 1808 C C . ALA C 1 67 ? 17.196 -10.481 34.617 1.00 21.21 67 ALA B C 1
ATOM 1809 O O . ALA C 1 67 ? 17.013 -11.699 34.647 1.00 26.40 67 ALA B O 1
ATOM 1811 N N . VAL C 1 68 ? 16.583 -9.675 33.760 1.00 19.10 68 VAL B N 1
ATOM 1812 C CA . VAL C 1 68 ? 15.712 -10.204 32.725 1.00 19.24 68 VAL B CA 1
ATOM 1813 C C . VAL C 1 68 ? 16.234 -9.774 31.369 1.00 21.14 68 VAL B C 1
ATOM 1814 O O . VAL C 1 68 ? 16.392 -8.586 31.097 1.00 22.59 68 VAL B O 1
ATOM 1818 N N . CYS C 1 69 ? 16.515 -10.759 30.530 1.00 19.61 69 CYS B N 1
ATOM 1819 C CA . CYS C 1 69 ? 17.155 -10.513 29.253 1.00 23.12 69 CYS B CA 1
ATOM 1820 C C . CYS C 1 69 ? 16.509 -11.335 28.144 1.00 17.67 69 CYS B C 1
ATOM 1821 O O . CYS C 1 69 ? 15.794 -12.299 28.394 1.00 24.88 69 CYS B O 1
ATOM 1824 N N . ILE C 1 70 ? 16.775 -10.924 26.917 1.00 18.91 70 ILE B N 1
ATOM 1825 C CA . ILE C 1 70 ? 16.341 -11.631 25.725 1.00 21.96 70 ILE B CA 1
ATOM 1826 C C . ILE C 1 70 ? 17.445 -12.620 25.339 1.00 16.62 70 ILE B C 1
ATOM 1827 O O . ILE C 1 70 ? 18.623 -12.293 25.417 1.00 18.48 70 ILE B O 1
ATOM 1832 N N . VAL C 1 71 ? 17.079 -13.833 24.944 1.00 18.51 71 VAL B N 1
ATOM 1833 C CA . VAL C 1 71 ? 18.089 -14.820 24.571 1.00 20.60 71 VAL B CA 1
ATOM 1834 C C . VAL C 1 71 ? 18.245 -14.962 23.051 1.00 21.32 71 VAL B C 1
ATOM 1835 O O . VAL C 1 71 ? 17.257 -15.100 22.333 1.00 23.18 71 VAL B O 1
ATOM 1839 N N . LEU C 1 72 ? 19.490 -14.896 22.575 1.00 25.56 72 LEU B N 1
ATOM 1840 C CA . LEU C 1 72 ? 19.820 -15.105 21.162 1.00 19.42 72 LEU B CA 1
ATOM 1841 C C . LEU C 1 72 ? 20.865 -16.208 21.023 1.00 20.91 72 LEU B C 1
ATOM 1842 O O . LEU C 1 72 ? 21.747 -16.339 21.871 1.00 24.48 72 LEU B O 1
ATOM 1847 N N . SER C 1 73 ? 20.766 -16.990 19.951 1.00 20.39 73 SER B N 1
ATOM 1848 C CA . SER C 1 73 ? 21.741 -18.032 19.669 1.00 19.57 73 SER B CA 1
ATOM 1849 C C . SER C 1 73 ? 23.058 -17.423 19.202 1.00 26.21 73 SER B C 1
ATOM 1850 O O . SER C 1 73 ? 23.096 -16.332 18.630 1.00 29.42 73 SER B O 1
ATOM 1853 N N . ASP C 1 74 ? 24.138 -18.152 19.442 1.00 26.84 74 ASP B N 1
ATOM 1854 C CA . ASP C 1 74 ? 25.474 -17.635 19.228 1.00 26.55 74 ASP B CA 1
ATOM 1855 C C . ASP C 1 74 ? 26.371 -18.837 19.003 1.00 30.32 74 ASP B C 1
ATOM 1856 O O . ASP C 1 74 ? 26.712 -19.538 19.952 1.00 32.00 74 ASP B O 1
ATOM 1861 N N . ASP C 1 75 ? 26.738 -19.090 17.748 1.00 34.27 75 ASP B N 1
ATOM 1862 C CA A ASP C 1 75 ? 27.545 -20.266 17.441 0.51 34.11 75 ASP B CA 1
ATOM 1863 C CA B ASP C 1 75 ? 27.575 -20.234 17.385 0.49 34.35 75 ASP B CA 1
ATOM 1864 C C . ASP C 1 75 ? 28.991 -20.145 17.941 1.00 34.38 75 ASP B C 1
ATOM 1865 O O . ASP C 1 75 ? 29.762 -21.100 17.859 1.00 30.25 75 ASP B O 1
ATOM 1874 N N . THR C 1 76 ? 29.340 -18.985 18.486 1.00 35.42 76 THR B N 1
ATOM 1875 C CA . THR C 1 76 ? 30.653 -18.801 19.095 1.00 30.25 76 THR B CA 1
ATOM 1876 C C . THR C 1 76 ? 30.593 -19.217 20.558 1.00 28.91 76 THR B C 1
ATOM 1877 O O . THR C 1 76 ? 31.593 -19.163 21.276 1.00 31.44 76 THR B O 1
ATOM 1881 N N . CYS C 1 77 ? 29.412 -19.636 20.996 1.00 29.04 77 CYS B N 1
ATOM 1882 C CA . CYS C 1 77 ? 29.190 -19.926 22.400 1.00 23.86 77 CYS B CA 1
ATOM 1883 C C . CYS C 1 77 ? 29.212 -21.433 22.647 1.00 30.93 77 CYS B C 1
ATOM 1884 O O . CYS C 1 77 ? 28.486 -22.190 21.997 1.00 35.42 77 CYS B O 1
ATOM 1887 N N . SER C 1 78 ? 30.071 -21.869 23.565 1.00 32.63 78 SER B N 1
ATOM 1888 C CA . SER C 1 78 ? 30.134 -23.279 23.926 1.00 26.39 78 SER B CA 1
ATOM 1889 C C . SER C 1 78 ? 28.931 -23.606 24.786 1.00 30.00 78 SER B C 1
ATOM 1890 O O . SER C 1 78 ? 28.415 -22.744 25.500 1.00 32.69 78 SER B O 1
ATOM 1893 N N . ASP C 1 79 ? 28.495 -24.857 24.725 1.00 27.26 79 ASP B N 1
ATOM 1894 C CA . ASP C 1 79 ? 27.248 -25.265 25.362 1.00 27.96 79 ASP B CA 1
ATOM 1895 C C . ASP C 1 79 ? 27.124 -24.894 26.840 1.00 22.39 79 ASP B C 1
ATOM 1896 O O . ASP C 1 79 ? 26.019 -24.705 27.333 1.00 27.49 79 ASP B O 1
ATOM 1901 N N . GLU C 1 80 ? 28.246 -24.764 27.540 1.00 24.33 80 GLU B N 1
ATOM 1902 C CA . GLU C 1 80 ? 28.204 -24.509 28.981 1.00 29.92 80 GLU B CA 1
ATOM 1903 C C . GLU C 1 80 ? 28.271 -23.027 29.377 1.00 29.81 80 GLU B C 1
ATOM 1904 O O . GLU C 1 80 ? 28.129 -22.681 30.555 1.00 26.65 80 GLU B O 1
ATOM 1910 N N . LYS C 1 81 ? 28.482 -22.146 28.408 1.00 26.62 81 LYS B N 1
ATOM 1911 C CA A LYS C 1 81 ? 28.636 -20.740 28.742 0.42 25.88 81 LYS B CA 1
ATOM 1912 C CA B LYS C 1 81 ? 28.668 -20.730 28.708 0.58 25.58 81 LYS B CA 1
ATOM 1913 C C . LYS C 1 81 ? 27.522 -19.839 28.218 1.00 26.49 81 LYS B C 1
ATOM 1914 O O . LYS C 1 81 ? 26.788 -20.184 27.284 1.00 23.80 81 LYS B O 1
ATOM 1925 N N . ILE C 1 82 ? 27.393 -18.689 28.866 1.00 29.45 82 ILE B N 1
ATOM 1926 C CA . ILE C 1 82 ? 26.446 -17.658 28.495 1.00 22.21 82 ILE B CA 1
ATOM 1927 C C . ILE C 1 82 ? 27.248 -16.374 28.308 1.00 20.87 82 ILE B C 1
ATOM 1928 O O . ILE C 1 82 ? 28.019 -15.978 29.192 1.00 21.50 82 ILE B O 1
ATOM 1933 N N . ARG C 1 83 ? 27.109 -15.739 27.150 1.00 20.40 83 ARG B N 1
ATOM 1934 C CA . ARG C 1 83 ? 27.760 -14.453 26.940 1.00 20.81 83 ARG B CA 1
ATOM 1935 C C . ARG C 1 83 ? 26.865 -13.338 27.463 1.00 18.62 83 ARG B C 1
ATOM 1936 O O . ARG C 1 83 ? 25.678 -13.304 27.156 1.00 21.36 83 ARG B O 1
ATOM 1944 N N . MET C 1 84 ? 27.431 -12.441 28.263 1.00 17.35 84 MET B N 1
ATOM 1945 C CA . MET C 1 84 ? 26.696 -11.287 28.768 1.00 16.69 84 MET B CA 1
ATOM 1946 C C . MET C 1 84 ? 27.632 -10.115 29.021 1.00 21.17 84 MET B C 1
ATOM 1947 O O . MET C 1 84 ? 28.764 -10.294 29.474 1.00 21.47 84 MET B O 1
ATOM 1952 N N . ASN C 1 85 ? 27.156 -8.910 28.736 1.00 22.04 85 ASN B N 1
ATOM 1953 C CA . ASN C 1 85 ? 28.007 -7.731 28.852 1.00 20.15 85 ASN B CA 1
ATOM 1954 C C . ASN C 1 85 ? 28.146 -7.220 30.286 1.00 20.72 85 ASN B C 1
ATOM 1955 O O . ASN C 1 85 ? 27.506 -7.733 31.197 1.00 19.37 85 ASN B O 1
ATOM 1960 N N . ARG C 1 86 ? 29.000 -6.221 30.475 1.00 20.94 86 ARG B N 1
ATOM 1961 C CA . ARG C 1 86 ? 29.362 -5.758 31.807 1.00 19.89 86 ARG B CA 1
ATOM 1962 C C . ARG C 1 86 ? 28.160 -5.297 32.610 1.00 20.45 86 ARG B C 1
ATOM 1963 O O . ARG C 1 86 ? 28.089 -5.547 33.815 1.00 21.37 86 ARG B O 1
ATOM 1971 N N . VAL C 1 87 ? 27.244 -4.600 31.934 1.00 22.19 87 VAL B N 1
ATOM 1972 C CA . VAL C 1 87 ? 26.022 -4.077 32.545 1.00 19.50 87 VAL B CA 1
ATOM 1973 C C . VAL C 1 87 ? 25.233 -5.193 33.201 1.00 21.04 87 VAL B C 1
ATOM 1974 O O . VAL C 1 87 ? 24.833 -5.090 34.364 1.00 20.88 87 VAL B O 1
ATOM 1978 N N . VAL C 1 88 ? 25.030 -6.267 32.447 1.00 20.50 88 VAL B N 1
ATOM 1979 C CA . VAL C 1 88 ? 24.326 -7.435 32.950 1.00 16.87 88 VAL B CA 1
ATOM 1980 C C . VAL C 1 88 ? 25.098 -8.081 34.083 1.00 18.03 88 VAL B C 1
ATOM 1981 O O . VAL C 1 88 ? 24.532 -8.351 35.135 1.00 20.40 88 VAL B O 1
ATOM 1985 N N . ARG C 1 89 ? 26.390 -8.318 33.880 1.00 16.89 89 ARG B N 1
ATOM 1986 C CA . ARG C 1 89 ? 27.209 -8.917 34.931 1.00 18.43 89 ARG B CA 1
ATOM 1987 C C . ARG C 1 89 ? 27.135 -8.122 36.220 1.00 21.48 89 ARG B C 1
ATOM 1988 O O . ARG C 1 89 ? 26.980 -8.687 37.290 1.00 20.95 89 ARG B O 1
ATOM 1996 N N . ASN C 1 90 ? 27.239 -6.805 36.118 1.00 25.80 90 ASN B N 1
ATOM 1997 C CA . ASN C 1 90 ? 27.140 -5.954 37.301 1.00 23.28 90 ASN B CA 1
ATOM 1998 C C . ASN C 1 90 ? 25.800 -6.065 38.006 1.00 23.91 90 ASN B C 1
ATOM 1999 O O . ASN C 1 90 ? 25.743 -6.130 39.230 1.00 26.47 90 ASN B O 1
ATOM 2004 N N . ASN C 1 91 ? 24.717 -6.067 37.234 1.00 22.97 91 ASN B N 1
ATOM 2005 C CA . ASN C 1 91 ? 23.391 -6.200 37.823 1.00 22.87 91 ASN B CA 1
ATOM 2006 C C . ASN C 1 91 ? 23.289 -7.499 38.591 1.00 25.04 91 ASN B C 1
ATOM 2007 O O . ASN C 1 91 ? 22.620 -7.571 39.619 1.00 27.68 91 ASN B O 1
ATOM 2012 N N . LEU C 1 92 ? 23.978 -8.517 38.088 1.00 24.85 92 LEU B N 1
ATOM 2013 C CA . LEU C 1 92 ? 23.890 -9.855 38.647 1.00 23.23 92 LEU B CA 1
ATOM 2014 C C . LEU C 1 92 ? 24.967 -10.091 39.692 1.00 23.86 92 LEU B C 1
ATOM 2015 O O . LEU C 1 92 ? 25.038 -11.163 40.286 1.00 30.44 92 LEU B O 1
ATOM 2020 N N . ARG C 1 93 ? 25.800 -9.081 39.912 1.00 24.14 93 ARG B N 1
ATOM 2021 C CA . ARG C 1 93 ? 26.894 -9.181 40.876 1.00 27.90 93 ARG B CA 1
ATOM 2022 C C . ARG C 1 93 ? 27.821 -10.355 40.576 1.00 32.32 93 ARG B C 1
ATOM 2023 O O . ARG C 1 93 ? 28.194 -11.097 41.481 1.00 29.99 93 ARG B O 1
ATOM 2031 N N . VAL C 1 94 ? 28.193 -10.517 39.309 1.00 28.74 94 VAL B N 1
ATOM 2032 C CA . VAL C 1 94 ? 29.050 -11.622 38.907 1.00 22.99 94 VAL B CA 1
ATOM 2033 C C . VAL C 1 94 ? 30.226 -11.169 38.060 1.00 25.27 94 VAL B C 1
ATOM 2034 O O . VAL C 1 94 ? 30.232 -10.067 37.511 1.00 26.98 94 VAL B O 1
ATOM 2038 N N . ARG C 1 95 ? 31.220 -12.047 37.964 1.00 33.34 95 ARG B N 1
ATOM 2039 C CA . ARG C 1 95 ? 32.423 -11.809 37.182 1.00 31.18 95 ARG B CA 1
ATOM 2040 C C . ARG C 1 95 ? 32.609 -12.957 36.189 1.00 28.79 95 ARG B C 1
ATOM 2041 O O . ARG C 1 95 ? 32.017 -14.026 36.334 1.00 21.72 95 ARG B O 1
ATOM 2049 N N . LEU C 1 96 ? 33.425 -12.727 35.170 1.00 29.13 96 LEU B N 1
ATOM 2050 C CA . LEU C 1 96 ? 33.694 -13.763 34.193 1.00 27.74 96 LEU B CA 1
ATOM 2051 C C . LEU C 1 96 ? 34.059 -15.048 34.909 1.00 30.10 96 LEU B C 1
ATOM 2052 O O . LEU C 1 96 ? 34.900 -15.056 35.805 1.00 28.41 96 LEU B O 1
ATOM 2057 N N . GLY C 1 97 ? 33.404 -16.132 34.523 1.00 31.31 97 GLY B N 1
ATOM 2058 C CA . GLY C 1 97 ? 33.734 -17.433 35.054 1.00 24.42 97 GLY B CA 1
ATOM 2059 C C . GLY C 1 97 ? 32.785 -17.855 36.145 1.00 28.21 97 GLY B C 1
ATOM 2060 O O . GLY C 1 97 ? 32.641 -19.046 36.404 1.00 32.17 97 GLY B O 1
ATOM 2061 N N . ASP C 1 98 ? 32.141 -16.884 36.786 1.00 25.28 98 ASP B N 1
ATOM 2062 C CA . ASP C 1 98 ? 31.141 -17.189 37.804 1.00 26.12 98 ASP B CA 1
ATOM 2063 C C . ASP C 1 98 ? 30.009 -18.006 37.200 1.00 24.88 98 ASP B C 1
ATOM 2064 O O . ASP C 1 98 ? 29.885 -18.112 35.976 1.00 28.68 98 ASP B O 1
ATOM 2069 N N . VAL C 1 99 ? 29.187 -18.580 38.070 1.00 28.01 99 VAL B N 1
ATOM 2070 C CA . VAL C 1 99 ? 28.040 -19.373 37.649 1.00 31.87 99 VAL B CA 1
ATOM 2071 C C . VAL C 1 99 ? 26.722 -18.639 37.907 1.00 32.98 99 VAL B C 1
ATOM 2072 O O . VAL C 1 99 ? 26.519 -18.061 38.982 1.00 29.91 99 VAL B O 1
ATOM 2076 N N . ILE C 1 100 ? 25.845 -18.653 36.900 1.00 31.97 100 ILE B N 1
ATOM 2077 C CA . ILE C 1 100 ? 24.497 -18.093 37.013 1.00 33.74 100 ILE B CA 1
ATOM 2078 C C . ILE C 1 100 ? 23.461 -19.189 36.782 1.00 27.77 100 ILE B C 1
ATOM 2079 O O . ILE C 1 100 ? 23.801 -20.288 36.352 1.00 31.29 100 ILE B O 1
ATOM 2084 N N . SER C 1 101 ? 22.202 -18.886 37.071 1.00 27.18 101 SER B N 1
ATOM 2085 C CA . SER C 1 101 ? 21.115 -19.766 36.685 1.00 28.45 101 SER B CA 1
ATOM 2086 C C . SER C 1 101 ? 20.203 -19.080 35.662 1.00 25.92 101 SER B C 1
ATOM 2087 O O . SER C 1 101 ? 19.950 -17.873 35.732 1.00 27.83 101 SER B O 1
ATOM 2090 N N . ILE C 1 102 ? 19.726 -19.866 34.704 1.00 26.88 102 ILE B N 1
ATOM 2091 C CA . ILE C 1 102 ? 18.852 -19.362 33.663 1.00 24.56 102 ILE B CA 1
ATOM 2092 C C . ILE C 1 102 ? 17.564 -20.173 33.634 1.00 27.53 102 ILE B C 1
ATOM 2093 O O . ILE C 1 102 ? 17.591 -21.398 33.728 1.00 33.19 102 ILE B O 1
ATOM 2098 N N . GLN C 1 103 ? 16.437 -19.476 33.528 1.00 33.33 103 GLN B N 1
ATOM 2099 C CA . GLN C 1 103 ? 15.130 -20.112 33.380 1.00 28.21 103 GLN B CA 1
ATOM 2100 C C . GLN C 1 103 ? 14.259 -19.249 32.482 1.00 21.04 103 GLN B C 1
ATOM 2101 O O . GLN C 1 103 ? 14.492 -18.047 32.368 1.00 25.21 103 GLN B O 1
ATOM 2107 N N . PRO C 1 104 ? 13.261 -19.857 31.825 1.00 26.71 104 PRO B N 1
ATOM 2108 C CA . PRO C 1 104 ? 12.396 -19.075 30.936 1.00 29.31 104 PRO B CA 1
ATOM 2109 C C . PRO C 1 104 ? 11.520 -18.121 31.742 1.00 32.58 104 PRO B C 1
ATOM 2110 O O . PRO C 1 104 ? 11.178 -18.428 32.884 1.00 33.02 104 PRO B O 1
ATOM 2114 N N . CYS C 1 105 ? 11.185 -16.972 31.160 1.00 27.94 105 CYS B N 1
ATOM 2115 C CA . CYS C 1 105 ? 10.436 -15.943 31.870 1.00 27.61 105 CYS B CA 1
ATOM 2116 C C . CYS C 1 105 ? 9.376 -15.354 30.946 1.00 30.75 105 CYS B C 1
ATOM 2117 O O . CYS C 1 105 ? 9.519 -14.229 30.467 1.00 31.67 105 CYS B O 1
ATOM 2120 N N . PRO C 1 106 ? 8.309 -16.126 30.681 1.00 36.73 106 PRO B N 1
ATOM 2121 C CA . PRO C 1 106 ? 7.234 -15.698 29.779 1.00 34.55 106 PRO B CA 1
ATOM 2122 C C . PRO C 1 106 ? 6.166 -14.852 30.484 1.00 31.62 106 PRO B C 1
ATOM 2123 O O . PRO C 1 106 ? 5.244 -14.358 29.834 1.00 36.79 106 PRO B O 1
ATOM 2127 N N . ASP C 1 107 ? 6.287 -14.684 31.797 1.00 29.46 107 ASP B N 1
ATOM 2128 C CA . ASP C 1 107 ? 5.275 -13.957 32.551 1.00 37.63 107 ASP B CA 1
ATOM 2129 C C . ASP C 1 107 ? 5.492 -12.441 32.511 1.00 44.42 107 ASP B C 1
ATOM 2130 O O . ASP C 1 107 ? 4.743 -11.681 33.128 1.00 51.73 107 ASP B O 1
ATOM 2135 N N . VAL C 1 108 ? 6.513 -12.001 31.786 1.00 34.76 108 VAL B N 1
ATOM 2136 C CA . VAL C 1 108 ? 6.767 -10.575 31.649 1.00 31.72 108 VAL B CA 1
ATOM 2137 C C . VAL C 1 108 ? 5.855 -10.005 30.562 1.00 30.25 108 VAL B C 1
ATOM 2138 O O . VAL C 1 108 ? 5.631 -10.639 29.533 1.00 33.95 108 VAL B O 1
ATOM 2142 N N . LYS C 1 109 ? 5.307 -8.821 30.810 1.00 25.42 109 LYS B N 1
ATOM 2143 C CA . LYS C 1 109 ? 4.364 -8.198 29.892 1.00 21.28 109 LYS B CA 1
ATOM 2144 C C . LYS C 1 109 ? 4.873 -6.824 29.492 1.00 21.34 109 LYS B C 1
ATOM 2145 O O . LYS C 1 109 ? 5.790 -6.300 30.120 1.00 27.84 109 LYS B O 1
ATOM 2151 N N . TYR C 1 110 ? 4.292 -6.245 28.444 1.00 20.74 110 TYR B N 1
ATOM 2152 C CA . TYR C 1 110 ? 4.596 -4.870 28.064 1.00 19.03 110 TYR B CA 1
ATOM 2153 C C . TYR C 1 110 ? 4.384 -3.982 29.269 1.00 22.99 110 TYR B C 1
ATOM 2154 O O . TYR C 1 110 ? 3.402 -4.133 29.996 1.00 25.90 110 TYR B O 1
ATOM 2163 N N . GLY C 1 111 ? 5.297 -3.041 29.471 1.00 25.09 111 GLY B N 1
ATOM 2164 C CA . GLY C 1 111 ? 5.175 -2.107 30.566 1.00 23.46 111 GLY B CA 1
ATOM 2165 C C . GLY C 1 111 ? 4.195 -0.993 30.267 1.00 23.25 111 GLY B C 1
ATOM 2166 O O . GLY C 1 111 ? 4.108 -0.509 29.138 1.00 22.00 111 GLY B O 1
ATOM 2167 N N . LYS C 1 112 ? 3.447 -0.601 31.292 1.00 22.61 112 LYS B N 1
ATOM 2168 C CA . LYS C 1 112 ? 2.580 0.564 31.224 1.00 25.12 112 LYS B CA 1
ATOM 2169 C C . LYS C 1 112 ? 3.395 1.804 31.534 1.00 20.23 112 LYS B C 1
ATOM 2170 O O . LYS C 1 112 ? 3.273 2.834 30.874 1.00 23.41 112 LYS B O 1
ATOM 2176 N N . ARG C 1 113 ? 4.232 1.695 32.553 1.00 17.01 113 ARG B N 1
ATOM 2177 C CA . ARG C 1 113 ? 5.008 2.828 33.022 1.00 22.47 113 ARG B CA 1
ATOM 2178 C C . ARG C 1 113 ? 6.300 2.351 33.641 1.00 28.32 113 ARG B C 1
ATOM 2179 O O . ARG C 1 113 ? 6.345 1.286 34.262 1.00 23.95 113 ARG B O 1
ATOM 2187 N N . ILE C 1 114 ? 7.346 3.159 33.490 1.00 32.21 114 ILE B N 1
ATOM 2188 C CA . ILE C 1 114 ? 8.594 2.945 34.211 1.00 22.99 114 ILE B CA 1
ATOM 2189 C C . ILE C 1 114 ? 9.117 4.258 34.764 1.00 22.15 114 ILE B C 1
ATOM 2190 O O . ILE C 1 114 ? 8.912 5.330 34.186 1.00 21.09 114 ILE B O 1
ATOM 2195 N N . HIS C 1 115 ? 9.796 4.142 35.893 1.00 19.69 115 HIS B N 1
ATOM 2196 C CA . HIS C 1 115 ? 10.319 5.272 36.620 1.00 15.21 115 HIS B CA 1
ATOM 2197 C C . HIS C 1 115 ? 11.820 5.051 36.716 1.00 16.87 115 HIS B C 1
ATOM 2198 O O . HIS C 1 115 ? 12.277 4.049 37.252 1.00 22.37 115 HIS B O 1
ATOM 2205 N N . VAL C 1 116 ? 12.590 5.972 36.161 1.00 21.56 116 VAL B N 1
ATOM 2206 C CA . VAL C 1 116 ? 14.035 5.851 36.217 1.00 20.94 116 VAL B CA 1
ATOM 2207 C C . VAL C 1 116 ? 14.688 7.084 36.828 1.00 21.62 116 VAL B C 1
ATOM 2208 O O . VAL C 1 116 ? 14.060 8.129 37.024 1.00 23.87 116 VAL B O 1
ATOM 2212 N N . LEU C 1 117 ? 15.976 6.951 37.099 1.00 23.69 117 LEU B N 1
ATOM 2213 C CA . LEU C 1 117 ? 16.713 7.939 37.860 1.00 28.83 117 LEU B CA 1
ATOM 2214 C C . LEU C 1 117 ? 18.195 7.900 37.455 1.00 31.60 117 LEU B C 1
ATOM 2215 O O . LEU C 1 117 ? 18.855 6.874 37.598 1.00 35.40 117 LEU B O 1
ATOM 2220 N N . PRO C 1 118 ? 18.717 9.013 36.917 1.00 26.29 118 PRO B N 1
ATOM 2221 C CA . PRO C 1 118 ? 20.137 9.073 36.543 1.00 26.59 118 PRO B CA 1
ATOM 2222 C C . PRO C 1 118 ? 21.075 8.970 37.747 1.00 31.21 118 PRO B C 1
ATOM 2223 O O . PRO C 1 118 ? 20.735 9.453 38.825 1.00 32.33 118 PRO B O 1
ATOM 2227 N N . ILE C 1 119 ? 22.238 8.346 37.559 1.00 36.44 119 ILE B N 1
ATOM 2228 C CA . ILE C 1 119 ? 23.239 8.217 38.622 1.00 47.17 119 ILE B CA 1
ATOM 2229 C C . ILE C 1 119 ? 24.098 9.482 38.711 1.00 54.65 119 ILE B C 1
ATOM 2230 O O . ILE C 1 119 ? 24.643 9.941 37.710 1.00 50.73 119 ILE B O 1
ATOM 2235 N N . ASP C 1 120 ? 24.220 10.029 39.919 1.00 75.34 120 ASP B N 1
ATOM 2236 C CA . ASP C 1 120 ? 24.826 11.346 40.135 1.00 91.57 120 ASP B CA 1
ATOM 2237 C C . ASP C 1 120 ? 26.218 11.517 39.536 1.00 90.35 120 ASP B C 1
ATOM 2238 O O . ASP C 1 120 ? 26.522 12.564 38.965 1.00 90.59 120 ASP B O 1
ATOM 2243 N N . ASP C 1 121 ? 27.065 10.501 39.685 1.00 92.02 121 ASP B N 1
ATOM 2244 C CA . ASP C 1 121 ? 28.435 10.579 39.192 1.00 96.46 121 ASP B CA 1
ATOM 2245 C C . ASP C 1 121 ? 28.467 10.788 37.682 1.00 99.44 121 ASP B C 1
ATOM 2246 O O . ASP C 1 121 ? 29.212 11.627 37.179 1.00 102.46 121 ASP B O 1
ATOM 2251 N N . THR C 1 122 ? 27.651 10.019 36.967 1.00 101.64 122 THR B N 1
ATOM 2252 C CA . THR C 1 122 ? 27.585 10.106 35.510 1.00 101.42 122 THR B CA 1
ATOM 2253 C C . THR C 1 122 ? 26.957 11.423 35.060 1.00 98.21 122 THR B C 1
ATOM 2254 O O . THR C 1 122 ? 27.228 11.908 33.961 1.00 96.01 122 THR B O 1
ATOM 2258 N N . THR C 1 127 ? 26.298 16.835 28.041 1.00 99.38 127 THR B N 1
ATOM 2259 C CA . THR C 1 127 ? 25.293 16.784 29.096 1.00 98.94 127 THR B CA 1
ATOM 2260 C C . THR C 1 127 ? 23.916 16.491 28.505 1.00 99.49 127 THR B C 1
ATOM 2261 O O . THR C 1 127 ? 23.550 15.333 28.298 1.00 101.73 127 THR B O 1
ATOM 2263 N N . GLY C 1 128 ? 23.151 17.547 28.249 1.00 95.54 128 GLY B N 1
ATOM 2264 C CA . GLY C 1 128 ? 21.924 17.436 27.481 1.00 84.32 128 GLY B CA 1
ATOM 2265 C C . GLY C 1 128 ? 20.717 16.765 28.113 1.00 72.48 128 GLY B C 1
ATOM 2266 O O . GLY C 1 128 ? 20.776 16.200 29.206 1.00 71.65 128 GLY B O 1
ATOM 2267 N N . ASN C 1 129 ? 19.608 16.839 27.386 1.00 57.28 129 ASN B N 1
ATOM 2268 C CA . ASN C 1 129 ? 18.317 16.305 27.804 1.00 44.07 129 ASN B CA 1
ATOM 2269 C C . ASN C 1 129 ? 18.340 14.783 27.999 1.00 40.32 129 ASN B C 1
ATOM 2270 O O . ASN C 1 129 ? 18.576 14.035 27.055 1.00 38.39 129 ASN B O 1
ATOM 2275 N N . LEU C 1 130 ? 18.100 14.326 29.225 1.00 41.83 130 LEU B N 1
ATOM 2276 C CA . LEU C 1 130 ? 18.133 12.894 29.524 1.00 31.71 130 LEU B CA 1
ATOM 2277 C C . LEU C 1 130 ? 17.170 12.087 28.660 1.00 32.84 130 LEU B C 1
ATOM 2278 O O . LEU C 1 130 ? 17.528 11.023 28.159 1.00 28.07 130 LEU B O 1
ATOM 2283 N N . PHE C 1 131 ? 15.957 12.599 28.475 1.00 27.37 131 PHE B N 1
ATOM 2284 C CA . PHE C 1 131 ? 14.967 11.894 27.673 1.00 28.82 131 PHE B CA 1
ATOM 2285 C C . PHE C 1 131 ? 15.264 11.928 26.173 1.00 30.63 131 PHE B C 1
ATOM 2286 O O . PHE C 1 131 ? 15.242 10.892 25.514 1.00 26.03 131 PHE B O 1
ATOM 2294 N N . GLU C 1 132 ? 15.539 13.112 25.637 1.00 28.47 132 GLU B N 1
ATOM 2295 C CA . GLU C 1 132 ? 15.739 13.251 24.200 1.00 27.46 132 GLU B CA 1
ATOM 2296 C C . GLU C 1 132 ? 17.069 12.674 23.760 1.00 30.03 132 GLU B C 1
ATOM 2297 O O . GLU C 1 132 ? 17.168 12.097 22.684 1.00 29.85 132 GLU B O 1
ATOM 2303 N N . VAL C 1 133 ? 18.087 12.828 24.602 1.00 34.65 133 VAL B N 1
ATOM 2304 C CA . VAL C 1 133 ? 19.441 12.406 24.262 1.00 35.28 133 VAL B CA 1
ATOM 2305 C C . VAL C 1 133 ? 19.729 10.937 24.611 1.00 29.53 133 VAL B C 1
ATOM 2306 O O . VAL C 1 133 ? 20.432 10.244 23.878 1.00 32.14 133 VAL B O 1
ATOM 2310 N N . TYR C 1 134 ? 19.182 10.457 25.718 1.00 25.04 134 TYR B N 1
ATOM 2311 C CA . TYR C 1 134 ? 19.515 9.115 26.166 1.00 22.87 134 TYR B CA 1
ATOM 2312 C C . TYR C 1 134 ? 18.349 8.136 26.122 1.00 29.25 134 TYR B C 1
ATOM 2313 O O . TYR C 1 134 ? 18.359 7.186 25.344 1.00 33.56 134 TYR B O 1
ATOM 2322 N N . LEU C 1 135 ? 17.351 8.367 26.965 1.00 25.37 135 LEU B N 1
ATOM 2323 C CA . LEU C 1 135 ? 16.345 7.357 27.234 1.00 21.62 135 LEU B CA 1
ATOM 2324 C C . LEU C 1 135 ? 15.519 7.012 26.005 1.00 18.75 135 LEU B C 1
ATOM 2325 O O . LEU C 1 135 ? 15.291 5.843 25.724 1.00 19.94 135 LEU B O 1
ATOM 2330 N N . LYS C 1 136 ? 15.075 8.022 25.268 1.00 21.06 136 LYS B N 1
ATOM 2331 C CA . LYS C 1 136 ? 14.217 7.770 24.113 1.00 24.52 136 LYS B CA 1
ATOM 2332 C C . LYS C 1 136 ? 14.910 6.973 23.016 1.00 22.22 136 LYS B C 1
ATOM 2333 O O . LYS C 1 136 ? 14.365 5.994 22.529 1.00 28.52 136 LYS B O 1
ATOM 2339 N N . PRO C 1 137 ? 16.115 7.390 22.614 1.00 24.69 137 PRO B N 1
ATOM 2340 C CA . PRO C 1 137 ? 16.829 6.614 21.593 1.00 26.54 137 PRO B CA 1
ATOM 2341 C C . PRO C 1 137 ? 17.178 5.207 22.096 1.00 26.08 137 PRO B C 1
ATOM 2342 O O . PRO C 1 137 ? 17.234 4.259 21.311 1.00 26.96 137 PRO B O 1
ATOM 2346 N N . TYR C 1 138 ? 17.411 5.078 23.399 1.00 21.20 138 TYR B N 1
ATOM 2347 C CA . TYR C 1 138 ? 17.726 3.788 23.999 1.00 20.89 138 TYR B CA 1
ATOM 2348 C C . TYR C 1 138 ? 16.531 2.838 23.894 1.00 21.87 138 TYR B C 1
ATOM 2349 O O . TYR C 1 138 ? 16.679 1.678 23.521 1.00 21.37 138 TYR B O 1
ATOM 2358 N N . PHE C 1 139 ? 15.339 3.338 24.202 1.00 21.85 139 PHE B N 1
ATOM 2359 C CA . PHE C 1 139 ? 14.155 2.485 24.253 1.00 21.68 139 PHE B CA 1
ATOM 2360 C C . PHE C 1 139 ? 13.332 2.452 22.970 1.00 27.44 139 PHE B C 1
ATOM 2361 O O . PHE C 1 139 ? 12.525 1.541 22.776 1.00 24.89 139 PHE B O 1
ATOM 2369 N N . LEU C 1 140 ? 13.532 3.444 22.107 1.00 30.31 140 LEU B N 1
ATOM 2370 C CA . LEU C 1 140 ? 12.699 3.616 20.918 1.00 36.52 140 LEU B CA 1
ATOM 2371 C C . LEU C 1 140 ? 12.624 2.357 20.074 1.00 29.51 140 LEU B C 1
ATOM 2372 O O . LEU C 1 140 ? 13.598 1.984 19.426 1.00 35.44 140 LEU B O 1
ATOM 2377 N N . GLU C 1 141 ? 11.461 1.714 20.085 1.00 23.42 141 GLU B N 1
ATOM 2378 C CA . GLU C 1 141 ? 11.222 0.537 19.255 1.00 28.43 141 GLU B CA 1
ATOM 2379 C C . GLU C 1 141 ? 12.143 -0.638 19.602 1.00 25.80 141 GLU B C 1
ATOM 2380 O O . GLU C 1 141 ? 12.249 -1.598 18.832 1.00 27.95 141 GLU B O 1
ATOM 2386 N N . ALA C 1 142 ? 12.786 -0.567 20.765 1.00 25.85 142 ALA B N 1
ATOM 2387 C CA . ALA C 1 142 ? 13.813 -1.542 21.139 1.00 21.76 142 ALA B CA 1
ATOM 2388 C C . ALA C 1 142 ? 13.262 -2.760 21.877 1.00 26.74 142 ALA B C 1
ATOM 2389 O O . ALA C 1 142 ? 13.930 -3.789 21.949 1.00 28.32 142 ALA B O 1
ATOM 2391 N N . TYR C 1 143 ? 12.056 -2.640 22.428 1.00 22.74 143 TYR B N 1
ATOM 2392 C CA . TYR C 1 143 ? 11.430 -3.731 23.173 1.00 16.43 143 TYR B CA 1
ATOM 2393 C C . TYR C 1 143 ? 12.360 -4.376 24.215 1.00 17.59 143 TYR B C 1
ATOM 2394 O O . TYR C 1 143 ? 12.468 -5.596 24.313 1.00 22.76 143 TYR B O 1
ATOM 2403 N N . ARG C 1 144 ? 13.028 -3.535 24.994 1.00 18.24 144 ARG B N 1
ATOM 2404 C CA . ARG C 1 144 ? 13.939 -3.997 26.033 1.00 16.69 144 ARG B CA 1
ATOM 2405 C C . ARG C 1 144 ? 13.185 -4.411 27.286 1.00 22.00 144 ARG B C 1
ATOM 2406 O O . ARG C 1 144 ? 12.359 -3.651 27.800 1.00 21.71 144 ARG B O 1
ATOM 2414 N N . PRO C 1 145 ? 13.460 -5.630 27.784 1.00 21.99 145 PRO B N 1
ATOM 2415 C CA . PRO C 1 145 ? 12.943 -6.048 29.091 1.00 16.68 145 PRO B CA 1
ATOM 2416 C C . PRO C 1 145 ? 13.807 -5.432 30.169 1.00 20.91 145 PRO B C 1
ATOM 2417 O O . PRO C 1 145 ? 15.019 -5.397 30.002 1.00 23.51 145 PRO B O 1
ATOM 2421 N N . ILE C 1 146 ? 13.206 -4.929 31.236 1.00 17.46 146 ILE B N 1
ATOM 2422 C CA . ILE C 1 146 ? 13.983 -4.390 32.338 1.00 17.30 146 ILE B CA 1
ATOM 2423 C C . ILE C 1 146 ? 13.402 -4.866 33.650 1.00 19.21 146 ILE B C 1
ATOM 2424 O O . ILE C 1 146 ? 12.269 -5.332 33.708 1.00 21.17 146 ILE B O 1
ATOM 2429 N N . ARG C 1 147 ? 14.194 -4.759 34.702 1.00 20.98 147 ARG B N 1
ATOM 2430 C CA . ARG C 1 147 ? 13.766 -5.194 36.010 1.00 21.69 147 ARG B CA 1
ATOM 2431 C C . ARG C 1 147 ? 14.003 -4.058 36.974 1.00 22.91 147 ARG B C 1
ATOM 2432 O O . ARG C 1 147 ? 14.998 -3.350 36.881 1.00 21.10 147 ARG B O 1
ATOM 2440 N N . LYS C 1 148 ? 13.065 -3.877 37.885 1.00 25.89 148 LYS B N 1
ATOM 2441 C CA . LYS C 1 148 ? 13.231 -2.956 38.987 1.00 21.31 148 LYS B CA 1
ATOM 2442 C C . LYS C 1 148 ? 14.575 -3.227 39.669 1.00 20.13 148 LYS B C 1
ATOM 2443 O O . LYS C 1 148 ? 14.903 -4.372 39.969 1.00 23.70 148 LYS B O 1
ATOM 2449 N N . GLY C 1 149 ? 15.350 -2.171 39.903 1.00 20.55 149 GLY B N 1
ATOM 2450 C CA . GLY C 1 149 ? 16.663 -2.306 40.510 1.00 23.88 149 GLY B CA 1
ATOM 2451 C C . GLY C 1 149 ? 17.814 -2.283 39.516 1.00 19.33 149 GLY B C 1
ATOM 2452 O O . GLY C 1 149 ? 18.965 -2.036 39.885 1.00 23.15 149 GLY B O 1
ATOM 2453 N N . ASP C 1 150 ? 17.511 -2.551 38.252 1.00 20.38 150 ASP B N 1
ATOM 2454 C CA . ASP C 1 150 ? 18.527 -2.529 37.207 1.00 19.89 150 ASP B CA 1
ATOM 2455 C C . ASP C 1 150 ? 19.277 -1.212 37.234 1.00 22.65 150 ASP B C 1
ATOM 2456 O O . ASP C 1 150 ? 18.674 -0.160 37.466 1.00 27.26 150 ASP B O 1
ATOM 2461 N N . ILE C 1 151 ? 20.584 -1.273 36.993 1.00 16.85 151 ILE B N 1
ATOM 2462 C CA . ILE C 1 151 ? 21.352 -0.111 36.550 1.00 19.74 151 ILE B CA 1
ATOM 2463 C C . ILE C 1 151 ? 21.702 -0.371 35.108 1.00 20.13 151 ILE B C 1
ATOM 2464 O O . ILE C 1 151 ? 22.265 -1.414 34.788 1.00 18.99 151 ILE B O 1
ATOM 2469 N N . PHE C 1 152 ? 21.395 0.569 34.231 1.00 19.69 152 PHE B N 1
ATOM 2470 C CA . PHE C 1 152 ? 21.790 0.403 32.842 1.00 22.84 152 PHE B CA 1
ATOM 2471 C C . PHE C 1 152 ? 22.544 1.605 32.308 1.00 26.02 152 PHE B C 1
ATOM 2472 O O . PHE C 1 152 ? 22.355 2.728 32.768 1.00 23.95 152 PHE B O 1
ATOM 2480 N N . LEU C 1 153 ? 23.408 1.356 31.336 1.00 23.01 153 LEU B N 1
ATOM 2481 C CA . LEU C 1 153 ? 24.240 2.401 30.764 1.00 17.70 153 LEU B CA 1
ATOM 2482 C C . LEU C 1 153 ? 23.741 2.756 29.374 1.00 20.45 153 LEU B C 1
ATOM 2483 O O . LEU C 1 153 ? 23.542 1.882 28.538 1.00 23.73 153 LEU B O 1
ATOM 2488 N N . VAL C 1 154 ? 23.533 4.043 29.133 1.00 17.05 154 VAL B N 1
ATOM 2489 C CA . VAL C 1 154 ? 23.118 4.510 27.818 1.00 20.74 154 VAL B CA 1
ATOM 2490 C C . VAL C 1 154 ? 24.185 5.438 27.266 1.00 26.81 154 VAL B C 1
ATOM 2491 O O . VAL C 1 154 ? 24.608 6.374 27.945 1.00 29.79 154 VAL B O 1
ATOM 2495 N N . ARG C 1 155 ? 24.640 5.168 26.047 1.00 26.37 155 ARG B N 1
ATOM 2496 C CA . ARG C 1 155 ? 25.639 6.014 25.423 1.00 30.74 155 ARG B CA 1
ATOM 2497 C C . ARG C 1 155 ? 24.921 7.030 24.565 1.00 38.87 155 ARG B C 1
ATOM 2498 O O . ARG C 1 155 ? 24.017 6.684 23.804 1.00 54.75 155 ARG B O 1
ATOM 2506 N N . GLY C 1 156 ? 25.308 8.290 24.691 1.00 42.15 156 GLY B N 1
ATOM 2507 C CA . GLY C 1 156 ? 24.672 9.334 23.916 1.00 46.22 156 GLY B CA 1
ATOM 2508 C C . GLY C 1 156 ? 25.418 10.640 24.055 1.00 50.65 156 GLY B C 1
ATOM 2509 O O . GLY C 1 156 ? 26.323 10.753 24.882 1.00 49.72 156 GLY B O 1
ATOM 2510 N N . GLY C 1 157 ? 25.036 11.630 23.252 1.00 58.74 157 GLY B N 1
ATOM 2511 C CA . GLY C 1 157 ? 25.717 12.912 23.248 1.00 75.26 157 GLY B CA 1
ATOM 2512 C C . GLY C 1 157 ? 27.200 12.709 23.010 1.00 93.58 157 GLY B C 1
ATOM 2513 O O . GLY C 1 157 ? 27.625 12.401 21.896 1.00 94.93 157 GLY B O 1
ATOM 2514 N N . MET C 1 158 ? 27.984 12.854 24.073 1.00 105.26 158 MET B N 1
ATOM 2515 C CA . MET C 1 158 ? 29.415 12.579 24.026 1.00 115.58 158 MET B CA 1
ATOM 2516 C C . MET C 1 158 ? 29.822 11.922 25.344 1.00 102.86 158 MET B C 1
ATOM 2517 O O . MET C 1 158 ? 31.002 11.744 25.632 1.00 107.61 158 MET B O 1
ATOM 2522 N N . ARG C 1 159 ? 28.812 11.542 26.123 1.00 85.08 159 ARG B N 1
ATOM 2523 C CA . ARG C 1 159 ? 29.000 10.883 27.407 1.00 70.29 159 ARG B CA 1
ATOM 2524 C C . ARG C 1 159 ? 28.061 9.700 27.553 1.00 62.61 159 ARG B C 1
ATOM 2525 O O . ARG C 1 159 ? 26.938 9.716 27.061 1.00 66.26 159 ARG B O 1
ATOM 2533 N N . ALA C 1 160 ? 28.517 8.677 28.255 1.00 53.29 160 ALA B N 1
ATOM 2534 C CA . ALA C 1 160 ? 27.631 7.603 28.649 1.00 41.80 160 ALA B CA 1
ATOM 2535 C C . ALA C 1 160 ? 27.011 7.970 29.989 1.00 43.77 160 ALA B C 1
ATOM 2536 O O . ALA C 1 160 ? 27.704 8.445 30.889 1.00 40.14 160 ALA B O 1
ATOM 2538 N N . VAL C 1 161 ? 25.703 7.762 30.116 1.00 34.74 161 VAL B N 1
ATOM 2539 C CA . VAL C 1 161 ? 25.000 8.027 31.370 1.00 30.55 161 VAL B CA 1
ATOM 2540 C C . VAL C 1 161 ? 24.353 6.755 31.921 1.00 26.23 161 VAL B C 1
ATOM 2541 O O . VAL C 1 161 ? 23.756 5.985 31.173 1.00 23.58 161 VAL B O 1
ATOM 2545 N N . GLU C 1 162 ? 24.479 6.544 33.228 1.00 31.13 162 GLU B N 1
ATOM 2546 C CA . GLU C 1 162 ? 23.837 5.415 33.903 1.00 31.90 162 GLU B CA 1
ATOM 2547 C C . GLU C 1 162 ? 22.497 5.804 34.534 1.00 26.97 162 GLU B C 1
ATOM 2548 O O . GLU C 1 162 ? 22.359 6.884 35.101 1.00 23.52 162 GLU B O 1
ATOM 2554 N N . PHE C 1 163 ? 21.518 4.910 34.432 1.00 28.02 163 PHE B N 1
ATOM 2555 C CA . PHE C 1 163 ? 20.206 5.107 35.031 1.00 25.89 163 PHE B CA 1
ATOM 2556 C C . PHE C 1 163 ? 19.881 3.910 35.909 1.00 24.35 163 PHE B C 1
ATOM 2557 O O . PHE C 1 163 ? 20.244 2.782 35.592 1.00 24.61 163 PHE B O 1
ATOM 2565 N N . LYS C 1 164 ? 19.198 4.162 37.016 1.00 18.93 164 LYS B N 1
ATOM 2566 C CA . LYS C 1 164 ? 18.663 3.090 37.842 1.00 22.83 164 LYS B CA 1
ATOM 2567 C C . LYS C 1 164 ? 17.164 2.991 37.620 1.00 21.08 164 LYS B C 1
ATOM 2568 O O . LYS C 1 164 ? 16.482 4.011 37.489 1.00 21.68 164 LYS B O 1
ATOM 2574 N N . VAL C 1 165 ? 16.653 1.765 37.569 1.00 20.15 165 VAL B N 1
ATOM 2575 C CA . VAL C 1 165 ? 15.213 1.547 37.445 1.00 24.46 165 VAL B CA 1
ATOM 2576 C C . VAL C 1 165 ? 14.532 1.545 38.823 1.00 24.85 165 VAL B C 1
ATOM 2577 O O . VAL C 1 165 ? 14.744 0.645 39.647 1.00 21.46 165 VAL B O 1
ATOM 2581 N N . VAL C 1 166 ? 13.719 2.572 39.063 1.00 16.85 166 VAL B N 1
ATOM 2582 C CA . VAL C 1 166 ? 13.116 2.796 40.375 1.00 19.31 166 VAL B CA 1
ATOM 2583 C C . VAL C 1 166 ? 11.809 2.026 40.520 1.00 26.58 166 VAL B C 1
ATOM 2584 O O . VAL C 1 166 ? 11.492 1.522 41.593 1.00 30.76 166 VAL B O 1
ATOM 2588 N N . GLU C 1 167 ? 11.053 1.943 39.431 1.00 22.76 167 GLU B N 1
ATOM 2589 C CA . GLU C 1 167 ? 9.744 1.311 39.448 1.00 27.19 167 GLU B CA 1
ATOM 2590 C C . GLU C 1 167 ? 9.409 0.809 38.059 1.00 24.48 167 GLU B C 1
ATOM 2591 O O . GLU C 1 167 ? 9.807 1.428 37.073 1.00 23.84 167 GLU B O 1
ATOM 2597 N N . THR C 1 168 ? 8.685 -0.309 37.987 1.00 17.59 168 THR B N 1
ATOM 2598 C CA . THR C 1 168 ? 8.088 -0.752 36.735 1.00 19.99 168 THR B CA 1
ATOM 2599 C C . THR C 1 168 ? 6.643 -1.171 36.973 1.00 24.20 168 THR B C 1
ATOM 2600 O O . THR C 1 168 ? 6.295 -1.637 38.061 1.00 27.20 168 THR B O 1
ATOM 2604 N N . ASP C 1 169 ? 5.809 -0.994 35.952 1.00 18.79 169 ASP B N 1
ATOM 2605 C CA . ASP C 1 169 ? 4.412 -1.402 36.000 1.00 19.39 169 ASP B CA 1
ATOM 2606 C C . ASP C 1 169 ? 4.071 -2.080 34.672 1.00 22.19 169 ASP B C 1
ATOM 2607 O O . ASP C 1 169 ? 4.012 -1.414 33.640 1.00 25.97 169 ASP B O 1
ATOM 2612 N N . PRO C 1 170 ? 3.844 -3.411 34.685 1.00 23.52 170 PRO B N 1
ATOM 2613 C CA . PRO C 1 170 ? 3.775 -4.322 35.835 1.00 18.93 170 PRO B CA 1
ATOM 2614 C C . PRO C 1 170 ? 5.106 -4.466 36.550 1.00 21.08 170 PRO B C 1
ATOM 2615 O O . PRO C 1 170 ? 6.154 -4.229 35.958 1.00 21.91 170 PRO B O 1
ATOM 2619 N N . SER C 1 171 ? 5.054 -4.843 37.818 1.00 20.81 171 SER B N 1
ATOM 2620 C CA . SER C 1 171 ? 6.253 -5.013 38.616 1.00 22.99 171 SER B CA 1
ATOM 2621 C C . SER C 1 171 ? 6.519 -6.515 38.748 1.00 29.46 171 SER B C 1
ATOM 2622 O O . SER C 1 171 ? 5.589 -7.314 38.648 1.00 31.48 171 SER B O 1
ATOM 2625 N N . PRO C 1 172 ? 7.788 -6.915 38.947 1.00 27.57 172 PRO B N 1
ATOM 2626 C CA . PRO C 1 172 ? 9.001 -6.106 39.079 1.00 26.42 172 PRO B CA 1
ATOM 2627 C C . PRO C 1 1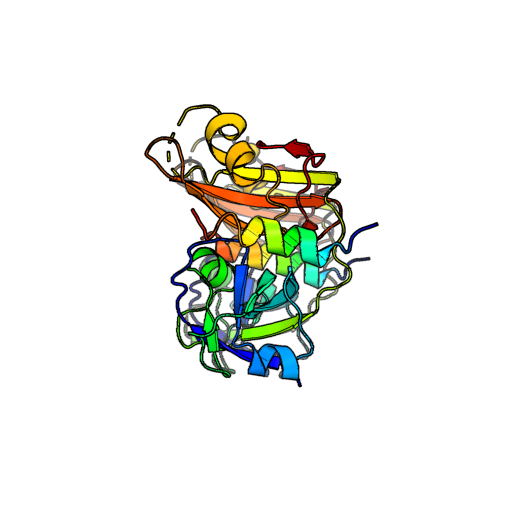72 ? 9.777 -6.022 37.770 1.00 24.27 172 PRO B C 1
ATOM 2628 O O . PRO C 1 172 ? 10.893 -5.498 37.765 1.00 22.52 172 PRO B O 1
ATOM 2632 N N . TYR C 1 173 ? 9.194 -6.535 36.687 1.00 19.49 173 TYR B N 1
ATOM 2633 C CA . TYR C 1 173 ? 9.814 -6.467 35.370 1.00 18.60 173 TYR B CA 1
ATOM 2634 C C . TYR C 1 173 ? 8.786 -6.330 34.261 1.00 18.88 173 TYR B C 1
ATOM 2635 O O . TYR C 1 173 ? 7.624 -6.694 34.428 1.00 21.37 173 TYR B O 1
ATOM 2644 N N . CYS C 1 174 ? 9.231 -5.793 33.129 1.00 25.64 174 CYS B N 1
ATOM 2645 C CA . CYS C 1 174 ? 8.357 -5.539 31.987 1.00 18.90 174 CYS B CA 1
ATOM 2646 C C . CYS C 1 174 ? 9.180 -5.306 30.721 1.00 16.05 174 CYS B C 1
ATOM 2647 O O . CYS C 1 174 ? 10.390 -5.089 30.780 1.00 21.46 174 CYS B O 1
ATOM 2650 N N . ILE C 1 175 ? 8.518 -5.379 29.576 1.00 18.23 175 ILE B N 1
ATOM 2651 C CA . ILE C 1 175 ? 9.136 -5.031 28.306 1.00 16.52 175 ILE B CA 1
ATOM 2652 C C . ILE C 1 175 ? 8.758 -3.605 27.965 1.00 20.36 175 ILE B C 1
ATOM 2653 O O . ILE C 1 175 ? 7.576 -3.269 27.933 1.00 26.83 175 ILE B O 1
ATOM 2658 N N . VAL C 1 176 ? 9.756 -2.759 27.733 1.00 22.82 176 VAL B N 1
ATOM 2659 C CA . VAL C 1 176 ? 9.499 -1.352 27.452 1.00 20.66 176 VAL B CA 1
ATOM 2660 C C . VAL C 1 176 ? 9.073 -1.191 25.997 1.00 22.17 176 VAL B C 1
ATOM 2661 O O . VAL C 1 176 ? 9.869 -1.383 25.073 1.00 22.45 176 VAL B O 1
ATOM 2665 N N . ALA C 1 177 ? 7.794 -0.853 25.818 1.00 24.03 177 ALA B N 1
ATOM 2666 C CA . ALA C 1 177 ? 7.135 -0.842 24.517 1.00 22.90 177 ALA B CA 1
ATOM 2667 C C . ALA C 1 177 ? 6.839 0.581 24.050 1.00 24.38 177 ALA B C 1
ATOM 2668 O O . ALA C 1 177 ? 6.954 1.526 24.835 1.00 22.13 177 ALA B O 1
ATOM 2670 N N . PRO C 1 178 ? 6.461 0.735 22.765 1.00 28.64 178 PRO B N 1
ATOM 2671 C CA . PRO C 1 178 ? 6.184 2.035 22.142 1.00 28.52 178 PRO B CA 1
ATOM 2672 C C . PRO C 1 178 ? 5.232 2.939 22.935 1.00 25.99 178 PRO B C 1
ATOM 2673 O O . PRO C 1 178 ? 5.331 4.158 22.846 1.00 30.17 178 PRO B O 1
ATOM 2677 N N . ASP C 1 179 ? 4.335 2.349 23.713 1.00 26.45 179 ASP B N 1
ATOM 2678 C CA . ASP C 1 179 ? 3.342 3.123 24.453 1.00 25.53 179 ASP B CA 1
ATOM 2679 C C . ASP C 1 179 ? 3.747 3.352 25.897 1.00 22.12 179 ASP B C 1
ATOM 2680 O O . ASP C 1 179 ? 3.040 4.021 26.647 1.00 24.69 179 ASP B O 1
ATOM 2685 N N . THR C 1 180 ? 4.866 2.769 26.298 1.00 20.48 180 THR B N 1
ATOM 2686 C CA . THR C 1 180 ? 5.297 2.847 27.683 1.00 21.16 180 THR B CA 1
ATOM 2687 C C . THR C 1 180 ? 5.633 4.284 28.078 1.00 21.98 180 THR B C 1
ATOM 2688 O O . THR C 1 180 ? 6.317 4.999 27.342 1.00 22.19 180 THR B O 1
ATOM 2692 N N . VAL C 1 181 ? 5.136 4.706 29.238 1.00 19.41 181 VAL B N 1
ATOM 2693 C CA . VAL C 1 181 ? 5.359 6.063 29.709 1.00 23.17 181 VAL B CA 1
ATOM 2694 C C . VAL C 1 181 ? 6.544 6.085 30.648 1.00 24.00 181 VAL B C 1
ATOM 2695 O O . VAL C 1 181 ? 6.515 5.462 31.713 1.00 19.98 181 VAL B O 1
ATOM 2699 N N . ILE C 1 182 ? 7.588 6.804 30.243 1.00 26.32 182 ILE B N 1
ATOM 2700 C CA . ILE C 1 182 ? 8.818 6.877 31.022 1.00 23.61 182 ILE B CA 1
ATOM 2701 C C . ILE C 1 182 ? 8.845 8.124 31.860 1.00 18.35 182 ILE B C 1
ATOM 2702 O O . ILE C 1 182 ? 8.740 9.220 31.335 1.00 18.65 182 ILE B O 1
ATOM 2707 N N . HIS C 1 183 ? 8.982 7.962 33.166 1.00 20.28 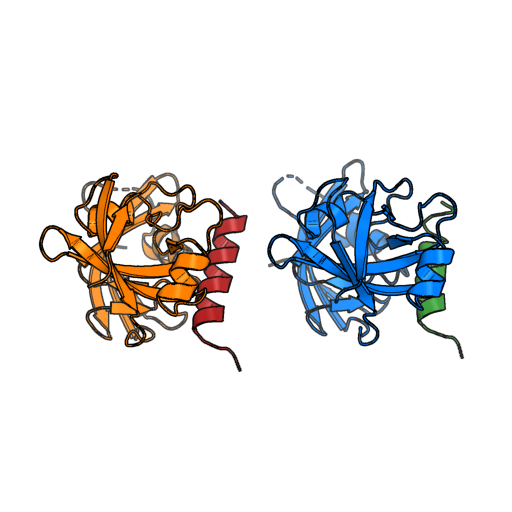183 HIS B N 1
ATOM 2708 C CA . HIS C 1 183 ? 9.266 9.106 34.005 1.00 20.66 183 HIS B CA 1
ATOM 2709 C C . HIS C 1 183 ? 10.734 9.092 34.383 1.00 26.70 183 HIS B C 1
ATOM 2710 O O . HIS C 1 183 ? 11.254 8.068 34.800 1.00 25.38 183 HIS B O 1
ATOM 2717 N N . CYS C 1 184 ? 11.398 10.232 34.216 1.00 25.01 184 CYS B N 1
ATOM 2718 C CA . CYS C 1 184 ? 12.795 10.383 34.604 1.00 21.15 184 CYS B CA 1
ATOM 2719 C C . CYS C 1 184 ? 12.913 11.543 35.579 1.00 34.01 184 CYS B C 1
ATOM 2720 O O . CYS C 1 184 ? 12.435 12.641 35.317 1.00 38.18 184 CYS B O 1
ATOM 2723 N N . GLU C 1 185 ? 13.530 11.295 36.722 1.00 36.26 185 GLU B N 1
ATOM 2724 C CA . GLU C 1 185 ? 13.783 12.372 37.658 1.00 33.82 185 GLU B CA 1
ATOM 2725 C C . GLU C 1 185 ? 14.929 13.204 37.123 1.00 36.71 185 GLU B C 1
ATOM 2726 O O . GLU C 1 185 ? 16.044 12.717 36.988 1.00 47.61 185 GLU B O 1
ATOM 2732 N N . GLY C 1 186 ? 14.653 14.457 36.800 1.00 23.79 186 GLY B N 1
ATOM 2733 C CA . GLY C 1 186 ? 15.649 15.298 36.172 1.00 22.87 186 GLY B CA 1
ATOM 2734 C C . GLY C 1 186 ? 15.455 15.357 34.671 1.00 28.73 186 GLY B C 1
ATOM 2735 O O . GLY C 1 186 ? 15.345 14.335 34.004 1.00 28.40 186 GLY B O 1
ATOM 2736 N N . GLU C 1 187 ? 15.404 16.568 34.138 1.00 29.15 187 GLU B N 1
ATOM 2737 C CA . GLU C 1 187 ? 15.300 16.755 32.700 1.00 42.23 187 GLU B CA 1
ATOM 2738 C C . GLU C 1 187 ? 16.665 16.546 32.045 1.00 41.24 187 GLU B C 1
ATOM 2739 O O . GLU C 1 187 ? 16.769 16.327 30.840 1.00 34.15 187 GLU B O 1
ATOM 2746 N N . VAL D 2 1 ? -0.436 -11.626 12.067 1.00 29.54 622 VAL D N 1
ATOM 2747 C CA . VAL D 2 1 ? -0.162 -11.641 13.495 1.00 31.67 622 VAL D CA 1
ATOM 2748 C C . VAL D 2 1 ? 1.300 -12.007 13.810 1.00 35.60 622 VAL D C 1
ATOM 2749 O O . VAL D 2 1 ? 1.909 -12.846 13.139 1.00 33.41 622 VAL D O 1
ATOM 2753 N N . THR D 2 2 ? 1.862 -11.363 14.829 1.00 26.10 623 THR D N 1
ATOM 2754 C CA . THR D 2 2 ? 3.268 -11.542 15.162 1.00 25.62 623 THR D CA 1
ATOM 2755 C C . THR D 2 2 ? 3.483 -12.203 16.512 1.00 24.42 623 THR D C 1
ATOM 2756 O O . THR D 2 2 ? 2.931 -11.785 17.531 1.00 28.36 623 THR D O 1
ATOM 2760 N N . LEU D 2 3 ? 4.313 -13.234 16.513 1.00 24.39 624 LEU D N 1
ATOM 2761 C CA . LEU D 2 3 ? 4.743 -13.824 17.760 1.00 24.04 624 LEU D CA 1
ATOM 2762 C C . LEU D 2 3 ? 5.617 -12.794 18.459 1.00 25.45 624 LEU D C 1
ATOM 2763 O O . LEU D 2 3 ? 6.504 -12.198 17.840 1.00 25.46 624 LEU D O 1
ATOM 2768 N N . ARG D 2 4 ? 5.352 -12.571 19.740 1.00 21.70 625 ARG D N 1
ATOM 2769 C CA . ARG D 2 4 ? 6.077 -11.563 20.503 1.00 22.30 625 ARG D CA 1
ATOM 2770 C C . ARG D 2 4 ? 7.607 -11.748 20.499 1.00 23.36 625 ARG D C 1
ATOM 2771 O O . ARG D 2 4 ? 8.347 -10.800 20.225 1.00 23.75 625 ARG D O 1
ATOM 2779 N N . ARG D 2 5 ? 8.082 -12.955 20.799 1.00 23.58 626 ARG D N 1
ATOM 2780 C CA . ARG D 2 5 ? 9.527 -13.203 20.820 1.00 21.64 626 ARG D CA 1
ATOM 2781 C C . ARG D 2 5 ? 10.218 -12.821 19.507 1.00 25.52 626 ARG D C 1
ATOM 2782 O O . ARG D 2 5 ? 11.345 -12.329 19.517 1.00 24.65 626 ARG D O 1
ATOM 2790 N N . ARG D 2 6 ? 9.549 -13.034 18.379 1.00 25.39 627 ARG D N 1
ATOM 2791 C CA . ARG D 2 6 ? 10.139 -12.683 17.090 1.00 24.81 627 ARG D CA 1
ATOM 2792 C C . ARG D 2 6 ? 10.379 -11.184 16.978 1.00 20.06 627 ARG D C 1
ATOM 2793 O O . ARG D 2 6 ? 11.303 -10.737 16.304 1.00 28.82 627 ARG D O 1
ATOM 2801 N N . MET D 2 7 ? 9.544 -10.416 17.663 1.00 27.50 628 MET D N 1
ATOM 2802 C CA . MET D 2 7 ? 9.614 -8.959 17.659 1.00 27.47 628 MET D CA 1
ATOM 2803 C C . MET D 2 7 ? 10.784 -8.443 18.490 1.00 29.34 628 MET D C 1
ATOM 2804 O O . MET D 2 7 ? 11.464 -7.488 18.113 1.00 24.56 628 MET D O 1
ATOM 2809 N N . LEU D 2 8 ? 10.998 -9.071 19.638 1.00 21.08 629 LEU D N 1
ATOM 2810 C CA . LEU D 2 8 ? 12.111 -8.713 20.494 1.00 20.06 629 LEU D CA 1
ATOM 2811 C C . LEU D 2 8 ? 13.435 -9.080 19.837 1.00 20.94 629 LEU D C 1
ATOM 2812 O O . LEU D 2 8 ? 14.394 -8.310 19.888 1.00 21.74 629 LEU D O 1
ATOM 2817 N N . ALA D 2 9 ? 13.474 -10.254 19.214 1.00 21.22 630 ALA D N 1
ATOM 2818 C CA . ALA D 2 9 ? 14.684 -10.759 18.566 1.00 20.25 630 ALA D CA 1
ATOM 2819 C C . ALA D 2 9 ? 15.069 -9.940 17.337 1.00 22.67 630 ALA D C 1
ATOM 2820 O O . ALA D 2 9 ? 16.239 -9.652 17.112 1.00 22.00 630 ALA D O 1
ATOM 2822 N N . ALA D 2 10 ? 14.069 -9.582 16.539 1.00 21.66 631 ALA D N 1
ATOM 2823 C CA . ALA D 2 10 ? 14.277 -8.793 15.335 1.00 21.97 631 ALA D CA 1
ATOM 2824 C C . ALA D 2 10 ? 14.946 -7.458 15.652 1.00 26.32 631 ALA D C 1
ATOM 2825 O O . ALA D 2 10 ? 15.873 -7.038 14.951 1.00 27.44 631 ALA D O 1
ATOM 2827 N N . ALA D 2 11 ? 14.456 -6.789 16.696 1.00 23.23 632 ALA D N 1
ATOM 2828 C CA . ALA D 2 11 ? 14.988 -5.499 17.124 1.00 20.01 632 ALA D CA 1
ATOM 2829 C C . ALA D 2 11 ? 16.409 -5.647 17.643 1.00 22.52 632 ALA D C 1
ATOM 2830 O O . ALA D 2 11 ? 17.258 -4.787 17.428 1.00 23.79 632 ALA D O 1
ATOM 2832 N N . ALA D 2 12 ? 16.659 -6.758 18.325 1.00 26.32 633 ALA D N 1
ATOM 2833 C CA . ALA D 2 12 ? 17.982 -7.062 18.848 1.00 20.91 633 ALA D CA 1
ATOM 2834 C C . ALA D 2 12 ? 18.951 -7.351 17.709 1.00 21.55 633 ALA D C 1
ATOM 2835 O O . ALA D 2 12 ? 20.077 -6.852 17.703 1.00 24.67 633 ALA D O 1
ATOM 2837 N N . GLU D 2 13 ? 18.508 -8.141 16.736 1.00 20.79 634 GLU D N 1
ATOM 2838 C CA . GLU D 2 13 ? 19.362 -8.508 15.617 1.00 22.55 634 GLU D CA 1
ATOM 2839 C C . GLU D 2 13 ? 19.641 -7.285 14.754 1.00 25.04 634 GLU D C 1
ATOM 2840 O O . GLU D 2 13 ? 20.631 -7.247 14.025 1.00 37.28 634 GLU D O 1
ATOM 2846 N N . ARG D 2 14 ? 18.768 -6.286 14.841 1.00 25.25 635 ARG D N 1
ATOM 2847 C CA . ARG D 2 14 ? 18.951 -5.046 14.086 1.00 30.36 635 ARG D CA 1
ATOM 2848 C C . ARG D 2 14 ? 19.944 -4.100 14.756 1.00 31.49 635 ARG D C 1
ATOM 2849 O O . ARG D 2 14 ? 20.695 -3.406 14.070 1.00 35.31 635 ARG D O 1
ATOM 2857 N N . ARG D 2 15 ? 19.931 -4.055 16.088 1.00 25.75 636 ARG D N 1
ATOM 2858 C CA . ARG D 2 15 ? 20.932 -3.298 16.836 1.00 24.80 636 ARG D CA 1
ATOM 2859 C C . ARG D 2 15 ? 22.296 -3.942 16.654 1.00 32.59 636 ARG D C 1
ATOM 2860 O O . ARG D 2 15 ? 23.307 -3.256 16.618 1.00 37.64 636 ARG D O 1
ATOM 2868 N N . LEU D 2 16 ? 22.309 -5.266 16.537 1.00 30.96 637 LEU D N 1
ATOM 2869 C CA . LEU D 2 16 ? 23.541 -6.031 16.356 1.00 29.30 637 LEU D CA 1
ATOM 2870 C C . LEU D 2 16 ? 24.288 -5.649 15.084 1.00 36.10 637 LEU D C 1
ATOM 2871 O O . LEU D 2 16 ? 25.506 -5.470 15.101 1.00 42.47 637 LEU D O 1
ATOM 2876 N N . GLN D 2 17 ? 23.559 -5.553 13.975 1.00 43.55 638 GLN D N 1
ATOM 2877 C CA . GLN D 2 17 ? 24.175 -5.270 12.684 1.00 50.88 638 GLN D CA 1
ATOM 2878 C C . GLN D 2 17 ? 24.517 -3.790 12.563 1.00 57.00 638 GLN D C 1
ATOM 2879 O O . GLN D 2 17 ? 24.748 -3.281 11.467 1.00 65.32 638 GLN D O 1
ATOM 2885 N N . LYS D 2 18 ? 24.571 -3.113 13.704 1.00 58.46 639 LYS D N 1
ATOM 2886 C CA . LYS D 2 18 ? 24.777 -1.673 13.731 1.00 62.09 639 LYS D CA 1
ATOM 2887 C C . LYS D 2 18 ? 25.967 -1.221 14.588 1.00 69.74 639 LYS D C 1
ATOM 2888 O O . LYS D 2 18 ? 26.493 -0.125 14.388 1.00 75.74 639 LYS D O 1
ATOM 2894 N N . GLN D 2 19 ? 26.393 -2.058 15.533 1.00 66.60 640 GLN D N 1
ATOM 2895 C CA . GLN D 2 19 ? 27.406 -1.656 16.517 1.00 58.02 640 GLN D CA 1
ATOM 2896 C C . GLN D 2 19 ? 28.853 -1.766 16.031 1.00 50.81 640 GLN D C 1
ATOM 2897 O O . GLN D 2 19 ? 29.117 -2.129 14.885 1.00 46.57 640 GLN D O 1
#

Radius of gyration: 24.12 Å; Cα contacts (8 Å, |Δi|>4): 861; chains: 4; bounding box: 34×48×72 Å

CATH classification: 2.40.40.20 (+1 more: 3.10.330.10)